Protein AF-0000000085049278 (afdb_homodimer)

Organism: Asticcacaulis excentricus (strain ATCC 15261 / DSM 4724 / KCTC 12464 / NCIMB 9791 / VKM B-1370 / CB 48) (NCBI:txid573065)

Structure (mmCIF, N/CA/C/O backbone):
data_AF-0000000085049278-model_v1
#
loop_
_entity.id
_entity.type
_entity.pdbx_description
1 polymer 'Transcriptional regulator, LysR family'
#
loop_
_atom_site.group_PDB
_atom_site.id
_atom_site.type_symbol
_atom_site.label_atom_id
_atom_site.label_alt_id
_atom_site.label_comp_id
_atom_site.label_asym_id
_atom_site.label_entity_id
_atom_site.label_seq_id
_atom_site.pdbx_PDB_ins_code
_atom_site.Cartn_x
_atom_site.Cartn_y
_atom_site.Cartn_z
_atom_site.occupancy
_atom_site.B_iso_or_equiv
_atom_site.auth_seq_id
_atom_site.auth_comp_id
_atom_site.auth_asym_id
_atom_site.auth_atom_id
_atom_site.pdbx_PDB_model_num
ATOM 1 N N . MET A 1 1 ? 39.406 -12.867 -13.914 1 40.22 1 MET A N 1
ATOM 2 C CA . MET A 1 1 ? 39.531 -14.266 -13.508 1 40.22 1 MET A CA 1
ATOM 3 C C . MET A 1 1 ? 38.281 -15.047 -13.844 1 40.22 1 MET A C 1
ATOM 5 O O . MET A 1 1 ? 37.156 -14.555 -13.633 1 40.22 1 MET A O 1
ATOM 9 N N . PRO A 1 2 ? 38.344 -15.984 -14.617 1 43.62 2 PRO A N 1
ATOM 10 C CA . PRO A 1 2 ? 37.156 -16.797 -14.969 1 43.62 2 PRO A CA 1
ATOM 11 C C . PRO A 1 2 ? 36.406 -17.297 -13.742 1 43.62 2 PRO A C 1
ATOM 13 O O . PRO A 1 2 ? 37.031 -17.625 -12.719 1 43.62 2 PRO A O 1
ATOM 16 N N . VAL A 1 3 ? 35.25 -16.859 -13.609 1 53.19 3 VAL A N 1
ATOM 17 C CA . VAL A 1 3 ? 34.375 -17.344 -12.531 1 53.19 3 VAL A CA 1
ATOM 18 C C . VAL A 1 3 ? 34.344 -18.859 -12.555 1 53.19 3 VAL A C 1
ATOM 20 O O . VAL A 1 3 ? 34 -19.453 -13.586 1 53.19 3 VAL A O 1
ATOM 23 N N . ASN A 1 4 ? 35.125 -19.531 -11.773 1 52.66 4 ASN A N 1
ATOM 24 C CA . ASN A 1 4 ? 35.062 -21 -11.703 1 52.66 4 ASN A CA 1
ATOM 25 C C . ASN A 1 4 ? 33.812 -21.469 -10.961 1 52.66 4 ASN A C 1
ATOM 27 O O . ASN A 1 4 ? 33.094 -20.672 -10.359 1 52.66 4 ASN A O 1
ATOM 31 N N . ARG A 1 5 ? 33.438 -22.781 -11.25 1 54.09 5 ARG A N 1
ATOM 32 C CA . ARG A 1 5 ? 32.25 -23.422 -10.703 1 54.09 5 ARG A CA 1
ATOM 33 C C . ARG A 1 5 ? 32.062 -23.094 -9.227 1 54.09 5 ARG A C 1
ATOM 35 O O . ARG A 1 5 ? 30.969 -22.844 -8.758 1 54.09 5 ARG A O 1
ATOM 42 N N . SER A 1 6 ? 33.25 -23.156 -8.547 1 59.5 6 SER A N 1
ATOM 43 C CA . SER A 1 6 ? 33.219 -22.891 -7.105 1 59.5 6 SER A CA 1
ATOM 44 C C . SER A 1 6 ? 32.812 -21.453 -6.809 1 59.5 6 SER A C 1
ATOM 46 O O . SER A 1 6 ? 32.094 -21.188 -5.84 1 59.5 6 SER A O 1
ATOM 48 N N . ASP A 1 7 ? 33.125 -20.656 -7.77 1 64.88 7 ASP A N 1
ATOM 49 C CA . ASP A 1 7 ? 32.812 -19.25 -7.586 1 64.88 7 ASP A CA 1
ATOM 50 C C . ASP A 1 7 ? 31.312 -19 -7.719 1 64.88 7 ASP A C 1
ATOM 52 O O . ASP A 1 7 ? 30.734 -18.219 -6.949 1 64.88 7 ASP A O 1
ATOM 56 N N . LEU A 1 8 ? 30.812 -19.672 -8.578 1 66.06 8 LEU A N 1
ATOM 57 C CA . LEU A 1 8 ? 29.391 -19.5 -8.812 1 66.06 8 LEU A CA 1
ATOM 58 C C . LEU A 1 8 ? 28.578 -19.938 -7.598 1 66.06 8 LEU A C 1
ATOM 60 O O . LEU A 1 8 ? 27.594 -19.266 -7.227 1 66.06 8 LEU A O 1
ATOM 64 N N . ALA A 1 9 ? 29 -21.047 -7.059 1 76.25 9 ALA A N 1
ATOM 65 C CA . ALA A 1 9 ? 28.328 -21.531 -5.848 1 76.25 9 ALA A CA 1
ATOM 66 C C . ALA A 1 9 ? 28.484 -20.531 -4.707 1 76.25 9 ALA A C 1
ATOM 68 O O . ALA A 1 9 ? 27.531 -20.234 -3.982 1 76.25 9 ALA A O 1
ATOM 69 N N . ASP A 1 10 ? 29.672 -20.016 -4.668 1 80.06 10 ASP A N 1
ATOM 70 C CA . ASP A 1 10 ? 29.938 -19.047 -3.605 1 80.06 10 ASP A CA 1
ATOM 71 C C . ASP A 1 10 ? 29.141 -17.766 -3.814 1 80.06 10 ASP A C 1
ATOM 73 O O . ASP A 1 10 ? 28.656 -17.172 -2.852 1 80.06 10 ASP A O 1
ATOM 77 N N . PHE A 1 11 ? 29.031 -17.422 -5.066 1 79.69 11 PHE A N 1
ATOM 78 C CA . PHE A 1 11 ? 28.234 -16.25 -5.367 1 79.69 11 PHE A CA 1
ATOM 79 C C . PHE A 1 11 ? 26.781 -16.469 -4.992 1 79.69 11 PHE A C 1
ATOM 81 O O . PHE A 1 11 ? 26.125 -15.57 -4.465 1 79.69 11 PHE A O 1
ATOM 88 N N . SER A 1 12 ? 26.359 -17.625 -5.266 1 79.75 12 SER 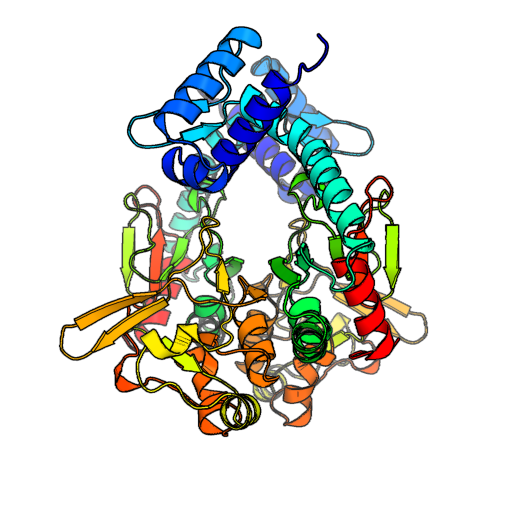A N 1
ATOM 89 C CA . SER A 1 12 ? 25 -17.984 -4.887 1 79.75 12 SER A CA 1
ATOM 90 C C . SER A 1 12 ? 24.812 -17.922 -3.373 1 79.75 12 SER A C 1
ATOM 92 O O . SER A 1 12 ? 23.797 -17.422 -2.883 1 79.75 12 SER A O 1
ATOM 94 N N . HIS A 1 13 ? 25.812 -18.453 -2.676 1 82.62 13 HIS A N 1
ATOM 95 C CA . HIS A 1 13 ? 25.781 -18.406 -1.218 1 82.62 13 HIS A CA 1
ATOM 96 C C . HIS A 1 13 ? 25.781 -16.953 -0.717 1 82.62 13 HIS A C 1
ATOM 98 O O . HIS A 1 13 ? 25 -16.609 0.171 1 82.62 13 HIS A O 1
ATOM 104 N N . PHE A 1 14 ? 26.609 -16.125 -1.343 1 86.44 14 PHE A N 1
ATOM 105 C CA . PHE A 1 14 ? 26.703 -14.719 -0.985 1 86.44 14 PHE A CA 1
ATOM 106 C C . PHE A 1 14 ? 25.359 -14.031 -1.187 1 86.44 14 PHE A C 1
ATOM 108 O O . PHE A 1 14 ? 24.891 -13.297 -0.311 1 86.44 14 PHE A O 1
ATOM 115 N N . LEU A 1 15 ? 24.75 -14.297 -2.299 1 81.19 15 LEU A N 1
ATOM 116 C CA . LEU A 1 15 ? 23.484 -13.664 -2.613 1 81.19 15 LEU A CA 1
ATOM 117 C C . LEU A 1 15 ? 22.406 -14.062 -1.602 1 81.19 15 LEU A C 1
ATOM 119 O O . LEU A 1 15 ? 21.625 -13.227 -1.166 1 81.19 15 LEU A O 1
ATOM 123 N N . ALA A 1 16 ? 22.406 -15.281 -1.233 1 82.19 16 ALA A N 1
ATOM 124 C CA . ALA A 1 16 ? 21.438 -15.766 -0.241 1 82.19 16 ALA A CA 1
ATOM 125 C C . ALA A 1 16 ? 21.656 -15.078 1.105 1 82.19 16 ALA A C 1
ATOM 127 O O . ALA A 1 16 ? 20.703 -14.648 1.748 1 82.19 16 ALA A O 1
ATOM 128 N N . ILE A 1 17 ? 22.922 -14.977 1.46 1 84.94 17 ILE A N 1
ATOM 129 C CA . ILE A 1 17 ? 23.25 -14.328 2.729 1 84.94 17 ILE A CA 1
ATOM 130 C C . ILE A 1 17 ? 22.844 -12.859 2.68 1 84.94 17 ILE A C 1
ATOM 132 O O . ILE A 1 17 ? 22.297 -12.328 3.65 1 84.94 17 ILE A O 1
ATOM 136 N N . ALA A 1 18 ? 23.094 -12.273 1.614 1 81.62 18 ALA A N 1
ATOM 137 C CA . ALA A 1 18 ? 22.781 -10.859 1.442 1 81.62 18 ALA A CA 1
ATOM 138 C C . ALA A 1 18 ? 21.281 -10.617 1.53 1 81.62 18 ALA A C 1
ATOM 140 O O . ALA A 1 18 ? 20.844 -9.617 2.107 1 81.62 18 ALA A O 1
ATOM 141 N N . ARG A 1 19 ? 20.594 -11.5 0.979 1 76.88 19 ARG A N 1
ATOM 142 C CA . ARG A 1 19 ? 19.141 -11.383 0.947 1 76.88 19 ARG A CA 1
ATOM 143 C C . ARG A 1 19 ? 18.547 -11.602 2.332 1 76.88 19 ARG A C 1
ATOM 145 O O . ARG A 1 19 ? 17.688 -10.836 2.773 1 76.88 19 ARG A O 1
ATOM 152 N N . HIS A 1 20 ? 19.031 -12.602 3.014 1 75.94 20 HIS A N 1
ATOM 153 C CA . HIS A 1 20 ? 18.422 -13.016 4.273 1 75.94 20 HIS A CA 1
ATOM 154 C C . HIS A 1 20 ? 19.047 -12.281 5.457 1 75.94 20 HIS A C 1
ATOM 156 O O . HIS A 1 20 ? 18.469 -12.227 6.539 1 75.94 20 HIS A O 1
ATOM 162 N N . ARG A 1 21 ? 20.188 -11.828 5.215 1 77.19 21 ARG A N 1
ATOM 163 C CA . ARG A 1 21 ? 21 -11.195 6.25 1 77.19 21 ARG A CA 1
ATOM 164 C C . ARG A 1 21 ? 21.109 -12.086 7.484 1 77.19 21 ARG A C 1
ATOM 166 O O . ARG A 1 21 ? 21.109 -11.594 8.617 1 77.19 21 ARG A O 1
ATOM 173 N N . ASN A 1 22 ? 20.969 -13.289 7.219 1 80.12 22 ASN A N 1
ATOM 174 C CA . ASN A 1 22 ? 21 -14.344 8.234 1 80.12 22 ASN A CA 1
ATOM 175 C C . ASN A 1 22 ? 21.625 -15.625 7.688 1 80.12 22 ASN A C 1
ATOM 177 O O . ASN A 1 22 ? 21.109 -16.203 6.73 1 80.12 22 ASN A O 1
ATOM 181 N N . PHE A 1 23 ? 22.703 -16.156 8.32 1 85.69 23 PHE A N 1
ATOM 182 C CA . PHE A 1 23 ? 23.453 -17.297 7.812 1 85.69 23 PHE A CA 1
ATOM 183 C C . PHE A 1 23 ? 22.625 -18.578 7.922 1 85.69 23 PHE A C 1
ATOM 185 O O . PHE A 1 23 ? 22.672 -19.422 7.035 1 85.69 23 PHE A O 1
ATOM 192 N N . ARG A 1 24 ? 21.891 -18.594 8.977 1 82.12 24 ARG A N 1
ATOM 193 C CA . ARG A 1 24 ? 21.078 -19.797 9.156 1 82.12 24 ARG A CA 1
ATOM 194 C C . ARG A 1 24 ? 20 -19.891 8.094 1 82.12 24 ARG A C 1
ATOM 196 O O . ARG A 1 24 ? 19.828 -20.953 7.477 1 82.12 24 ARG A O 1
ATOM 203 N N . ARG A 1 25 ? 19.344 -18.859 7.863 1 80.44 25 ARG A N 1
ATOM 204 C CA . ARG A 1 25 ? 18.281 -18.828 6.871 1 80.44 25 ARG A CA 1
ATOM 205 C C . ARG A 1 25 ? 18.828 -19.016 5.461 1 80.44 25 ARG A C 1
ATOM 207 O O . ARG A 1 25 ? 18.234 -19.734 4.648 1 80.44 25 ARG A O 1
ATOM 214 N N . ALA A 1 26 ? 19.906 -18.375 5.238 1 84 26 ALA A N 1
ATOM 215 C CA . ALA A 1 26 ? 20.562 -18.531 3.943 1 84 26 ALA A CA 1
ATOM 216 C C . ALA A 1 26 ? 21.016 -19.969 3.727 1 84 26 ALA A C 1
ATOM 218 O O . ALA A 1 26 ? 20.891 -20.5 2.623 1 84 26 ALA A O 1
ATOM 219 N N . GLY A 1 27 ? 21.484 -20.562 4.746 1 84.38 27 GLY A N 1
ATOM 220 C CA . GLY A 1 27 ? 21.906 -21.953 4.668 1 84.38 27 GLY A CA 1
ATOM 221 C C . GLY A 1 27 ? 20.766 -22.891 4.34 1 84.38 27 GLY A C 1
ATOM 222 O O . GLY A 1 27 ? 20.906 -23.781 3.502 1 84.38 27 GLY A O 1
ATOM 223 N N . LEU A 1 28 ? 19.641 -22.625 4.941 1 75.19 28 LEU A N 1
ATOM 224 C CA . LEU A 1 28 ? 18.453 -23.438 4.672 1 75.19 28 LEU A CA 1
ATOM 225 C C . LEU A 1 28 ? 18.031 -23.312 3.211 1 75.19 28 LEU A C 1
ATOM 227 O O . LEU A 1 28 ? 17.719 -24.328 2.568 1 75.19 28 LEU A O 1
ATOM 231 N N . GLU A 1 29 ? 18.125 -22.203 2.732 1 75.75 29 GLU A N 1
ATOM 232 C CA . GLU A 1 29 ? 17.766 -21.969 1.335 1 75.75 29 GLU A CA 1
ATOM 233 C C . GLU A 1 29 ? 18.734 -22.688 0.394 1 75.75 29 GLU A C 1
ATOM 235 O O . GLU A 1 29 ? 18.328 -23.234 -0.627 1 75.75 29 GLU A O 1
ATOM 240 N N . GLN A 1 30 ? 19.953 -22.719 0.761 1 77.81 30 GLN A N 1
ATOM 241 C CA . GLN A 1 30 ? 21 -23.219 -0.111 1 77.81 30 GLN A CA 1
ATOM 242 C C . GLN A 1 30 ? 21.266 -24.703 0.133 1 77.81 30 GLN A C 1
ATOM 244 O O . GLN A 1 30 ? 22.047 -25.328 -0.597 1 77.81 30 GLN A O 1
ATOM 249 N N . GLY A 1 31 ? 20.594 -25.188 1.193 1 75.88 31 GLY A N 1
ATOM 250 C CA . GLY A 1 31 ? 20.766 -26.594 1.51 1 75.88 31 GLY A CA 1
ATOM 251 C C . GLY A 1 31 ? 22.109 -26.906 2.131 1 75.88 31 GLY A C 1
ATOM 252 O O . GLY A 1 31 ? 22.688 -27.969 1.887 1 75.88 31 GLY A O 1
ATOM 253 N N . VAL A 1 32 ? 22.656 -25.969 2.785 1 82.12 32 VAL A N 1
ATOM 254 C CA . VAL A 1 32 ? 23.953 -26.156 3.439 1 82.12 32 VAL A CA 1
ATOM 255 C C . VAL A 1 32 ? 23.891 -25.609 4.867 1 82.12 32 VAL A C 1
ATOM 257 O O . VAL A 1 32 ? 22.953 -24.891 5.227 1 82.12 32 VAL A O 1
ATOM 260 N N . SER A 1 33 ? 24.781 -26.047 5.695 1 85.94 33 SER A N 1
ATOM 261 C CA . SER A 1 33 ? 24.844 -25.562 7.07 1 85.94 33 SER A CA 1
ATOM 262 C C . SER A 1 33 ? 25.328 -24.109 7.117 1 85.94 33 SER A C 1
ATOM 264 O O . SER A 1 33 ? 26 -23.641 6.195 1 85.94 33 SER A O 1
ATOM 266 N N . ALA A 1 34 ? 24.969 -23.5 8.188 1 88.88 34 ALA A N 1
ATOM 267 C CA . ALA A 1 34 ? 25.422 -22.141 8.414 1 88.88 34 ALA A CA 1
ATOM 268 C C . ALA A 1 34 ? 26.953 -22.062 8.445 1 88.88 34 ALA A C 1
ATOM 270 O O . ALA A 1 34 ? 27.547 -21.109 7.957 1 88.88 34 ALA A O 1
ATOM 271 N N . SER A 1 35 ? 27.531 -23.062 9.023 1 88.56 35 SER A N 1
ATOM 272 C CA . SER A 1 35 ? 28.984 -23.125 9.102 1 88.56 35 SER A CA 1
ATOM 273 C C . SER A 1 35 ? 29.609 -23.25 7.719 1 88.56 35 SER A C 1
ATOM 275 O O . SER A 1 35 ? 30.609 -22.594 7.43 1 88.56 35 SER A O 1
ATOM 277 N N . ALA A 1 36 ? 29.031 -24.047 6.898 1 85.19 36 ALA A N 1
ATOM 278 C CA . ALA A 1 36 ? 29.5 -24.203 5.527 1 85.19 36 ALA A CA 1
ATOM 279 C C . ALA A 1 36 ? 29.375 -22.891 4.75 1 85.19 36 ALA A C 1
ATOM 281 O O . ALA A 1 36 ? 30.266 -22.531 3.979 1 85.19 36 ALA A O 1
ATOM 282 N N . LEU A 1 37 ? 28.281 -22.25 4.945 1 88.12 37 LEU A N 1
ATOM 283 C CA . LEU A 1 37 ? 28.062 -20.953 4.293 1 88.12 37 LEU A CA 1
ATOM 284 C C . LEU A 1 37 ? 29.094 -19.938 4.734 1 88.12 37 LEU A C 1
ATOM 286 O O . LEU A 1 37 ? 29.609 -19.172 3.916 1 88.12 37 LEU A O 1
ATOM 290 N N . SER A 1 38 ? 29.344 -19.922 6.031 1 88.88 38 SER A N 1
ATOM 291 C CA . SER A 1 38 ? 30.328 -19 6.586 1 88.88 38 SER A CA 1
ATOM 292 C C . SER A 1 38 ? 31.719 -19.25 5.996 1 88.88 38 SER A C 1
ATOM 294 O O . SER A 1 38 ? 32.406 -18.312 5.629 1 88.88 38 SER A O 1
ATOM 296 N N . HIS A 1 39 ? 32.031 -20.453 5.922 1 87.56 39 HIS A N 1
ATOM 297 C CA . HIS A 1 39 ? 33.344 -20.828 5.363 1 87.56 39 HIS A CA 1
ATOM 298 C C . HIS A 1 39 ? 33.438 -20.438 3.893 1 87.56 39 HIS A C 1
ATOM 300 O O . HIS A 1 39 ? 34.469 -19.922 3.453 1 87.56 39 HIS A O 1
ATOM 306 N N . ALA A 1 40 ? 32.375 -20.766 3.172 1 85.69 40 ALA A N 1
ATOM 307 C CA . ALA A 1 40 ? 32.312 -20.422 1.752 1 85.69 40 ALA A CA 1
ATOM 308 C C . ALA A 1 40 ? 32.5 -18.922 1.546 1 85.69 40 ALA A C 1
ATOM 310 O O . ALA A 1 40 ? 33.219 -18.484 0.648 1 85.69 40 ALA A O 1
ATOM 311 N N . LEU A 1 41 ? 31.828 -18.156 2.365 1 88.31 41 LEU A N 1
ATOM 312 C CA . LEU A 1 41 ? 31.891 -16.703 2.258 1 88.31 41 LEU A CA 1
ATOM 313 C C . LEU A 1 41 ? 33.281 -16.188 2.572 1 88.31 41 LEU A C 1
ATOM 315 O O . LEU A 1 41 ? 33.812 -15.289 1.898 1 88.31 41 LEU A O 1
ATOM 319 N N . LYS A 1 42 ? 33.844 -16.703 3.613 1 88 42 LYS A N 1
ATOM 320 C CA . LYS A 1 42 ? 35.219 -16.328 3.965 1 88 42 LYS A CA 1
ATOM 321 C C . LYS A 1 42 ? 36.188 -16.625 2.816 1 88 42 LYS A C 1
ATOM 323 O O . LYS A 1 42 ? 37.062 -15.828 2.518 1 88 42 LYS A O 1
ATOM 328 N N . GLY A 1 43 ? 36 -17.812 2.305 1 85.06 43 GLY A N 1
ATOM 329 C CA . GLY A 1 43 ? 36.812 -18.156 1.14 1 85.06 43 GLY A CA 1
ATOM 330 C C . GLY A 1 43 ? 36.625 -17.188 -0.02 1 85.06 43 GLY A C 1
ATOM 331 O O . GLY A 1 43 ? 37.594 -16.797 -0.67 1 85.06 43 GLY A O 1
ATOM 332 N N . LEU A 1 44 ? 35.375 -16.875 -0.326 1 84.62 44 LEU A N 1
ATOM 333 C CA . LEU A 1 44 ? 35.062 -15.938 -1.399 1 84.62 44 LEU A CA 1
ATOM 334 C C . LEU A 1 44 ? 35.719 -14.578 -1.14 1 84.62 44 LEU A C 1
ATOM 336 O O . LEU A 1 44 ? 36.344 -14.008 -2.031 1 84.62 44 LEU A O 1
ATOM 340 N N . GLU A 1 45 ? 35.594 -14.055 0.084 1 87.12 45 GLU A N 1
ATOM 341 C CA . GLU A 1 45 ? 36.156 -12.773 0.462 1 87.12 45 GLU A CA 1
ATOM 342 C C . GLU A 1 45 ? 37.688 -12.805 0.34 1 87.12 45 GLU A C 1
ATOM 344 O O . GLU A 1 45 ? 38.281 -11.828 -0.109 1 87.12 45 GLU A O 1
ATOM 349 N N . ALA A 1 46 ? 38.281 -13.883 0.697 1 82.25 46 ALA A N 1
ATOM 350 C CA . ALA A 1 46 ? 39.719 -14.055 0.598 1 82.25 46 ALA A CA 1
ATOM 351 C C . ALA A 1 46 ? 40.156 -14.031 -0.858 1 82.25 46 ALA A C 1
ATOM 353 O O . ALA A 1 46 ? 41.156 -13.383 -1.19 1 82.25 46 ALA A O 1
ATOM 354 N N . ARG A 1 47 ? 39.438 -14.688 -1.645 1 78.94 47 ARG A N 1
ATOM 355 C CA . ARG A 1 47 ? 39.781 -14.742 -3.061 1 78.94 47 ARG A CA 1
ATOM 356 C C . ARG A 1 47 ? 39.625 -13.375 -3.719 1 78.94 47 ARG A C 1
ATOM 358 O O . ARG A 1 47 ? 40.406 -13 -4.578 1 78.94 47 ARG A O 1
ATOM 365 N N . LEU A 1 48 ? 38.562 -12.711 -3.283 1 80 48 LEU A N 1
ATOM 366 C CA . LEU A 1 48 ? 38.281 -11.414 -3.873 1 80 48 LEU A CA 1
ATOM 367 C C . LEU A 1 48 ? 39.125 -10.32 -3.234 1 80 48 LEU A C 1
ATOM 369 O O . LEU A 1 48 ? 39.25 -9.227 -3.789 1 80 48 LEU A O 1
ATOM 373 N N . GLY A 1 49 ? 39.656 -10.578 -2.066 1 81.06 49 GLY A N 1
ATOM 374 C CA . GLY A 1 49 ? 40.5 -9.641 -1.37 1 81.06 49 GLY A CA 1
ATOM 375 C C . GLY A 1 49 ? 39.75 -8.516 -0.696 1 81.06 49 GLY A C 1
ATOM 376 O O . GLY A 1 49 ? 40.312 -7.461 -0.396 1 81.06 49 GLY A O 1
ATOM 377 N N . VAL A 1 50 ? 38.438 -8.641 -0.664 1 83.12 50 VAL A N 1
ATOM 378 C CA . VAL A 1 50 ? 37.625 -7.637 -0.019 1 83.12 50 VAL A CA 1
ATOM 379 C C . VAL A 1 50 ? 36.594 -8.312 0.896 1 83.12 50 VAL A C 1
ATOM 381 O O . VAL A 1 50 ? 36.219 -9.461 0.663 1 83.12 50 VAL A O 1
ATOM 384 N N . ARG A 1 51 ? 36.219 -7.59 1.92 1 86.38 51 ARG A N 1
ATOM 385 C CA . ARG A 1 51 ? 35.125 -8.047 2.764 1 86.38 51 ARG A CA 1
ATOM 386 C C . ARG A 1 51 ? 33.75 -7.664 2.16 1 86.38 51 ARG A C 1
ATOM 388 O O . ARG A 1 51 ? 33.594 -6.551 1.653 1 86.38 51 ARG A O 1
ATOM 395 N N . LEU A 1 52 ? 32.875 -8.672 2.154 1 86.44 52 LEU A N 1
ATOM 396 C CA . LEU A 1 52 ? 31.562 -8.445 1.535 1 86.44 52 LEU A CA 1
ATOM 397 C C . LEU A 1 52 ? 30.5 -8.211 2.594 1 86.44 52 LEU A C 1
ATOM 399 O O . LEU A 1 52 ? 29.453 -7.602 2.311 1 86.44 52 LEU A O 1
ATOM 403 N N . LEU A 1 53 ? 30.719 -8.719 3.797 1 87.25 53 LEU A N 1
ATOM 404 C CA . LEU A 1 53 ? 29.719 -8.633 4.867 1 87.25 53 LEU A CA 1
ATOM 405 C C . LEU A 1 53 ? 30.344 -8.047 6.129 1 87.25 53 LEU A C 1
ATOM 407 O O . LEU A 1 53 ? 31.531 -8.234 6.398 1 87.25 53 LEU A O 1
ATOM 411 N N . ASN A 1 54 ? 29.547 -7.176 6.707 1 79.38 54 ASN A N 1
ATOM 412 C CA . ASN A 1 54 ? 29.812 -6.832 8.102 1 79.38 54 ASN A CA 1
ATOM 413 C C . ASN A 1 54 ? 29.094 -7.781 9.055 1 79.38 54 ASN A C 1
ATOM 415 O O . ASN A 1 54 ? 27.875 -7.977 8.945 1 79.38 54 ASN A O 1
ATOM 419 N N . ARG A 1 55 ? 29.906 -8.508 9.758 1 73.69 55 ARG A N 1
ATOM 420 C CA . ARG A 1 55 ? 29.312 -9.484 10.672 1 73.69 55 ARG A CA 1
ATOM 421 C C . ARG A 1 55 ? 29.547 -9.086 12.125 1 73.69 55 ARG A C 1
ATOM 423 O O . ARG A 1 55 ? 30.656 -8.742 12.508 1 73.69 55 ARG A O 1
ATOM 430 N N . THR A 1 56 ? 28.516 -8.734 12.75 1 64.12 56 THR A N 1
ATOM 431 C CA . THR A 1 56 ? 28.562 -8.68 14.203 1 64.12 56 THR A CA 1
ATOM 432 C C . THR A 1 56 ? 27.781 -9.844 14.812 1 64.12 56 THR A C 1
ATOM 434 O O . THR A 1 56 ? 27.141 -10.617 14.094 1 64.12 56 THR A O 1
ATOM 437 N N . ASN A 1 57 ? 27.922 -10.156 16.156 1 63.5 57 ASN A N 1
ATOM 438 C CA . ASN A 1 57 ? 27.156 -11.203 16.828 1 63.5 57 ASN A CA 1
ATOM 439 C C . ASN A 1 57 ? 25.656 -10.977 16.703 1 63.5 57 ASN A C 1
ATOM 441 O O . ASN A 1 57 ? 24.859 -11.898 16.922 1 63.5 57 ASN A O 1
ATOM 445 N N . ARG A 1 58 ? 25.297 -9.742 16.234 1 61.28 58 ARG A N 1
ATOM 446 C CA . ARG A 1 58 ? 23.875 -9.422 16.297 1 61.28 58 ARG A CA 1
ATOM 447 C C . ARG A 1 58 ? 23.344 -9.039 14.93 1 61.28 58 ARG A C 1
ATOM 449 O O . ARG A 1 58 ? 22.125 -8.992 14.727 1 61.28 58 ARG A O 1
ATOM 456 N N . SER A 1 59 ? 24.281 -8.836 13.93 1 73.5 59 SER A N 1
ATOM 457 C CA . SER A 1 59 ? 23.719 -8.391 12.664 1 73.5 59 SER A CA 1
ATOM 458 C C . SER A 1 59 ? 24.641 -8.727 11.492 1 73.5 59 SER A C 1
ATOM 460 O O . SER A 1 59 ? 25.859 -8.852 11.672 1 73.5 59 SER A O 1
ATOM 462 N N . VAL A 1 60 ? 24.016 -9.133 10.32 1 80.31 60 VAL A N 1
ATOM 463 C CA . VAL A 1 60 ? 24.703 -9.344 9.055 1 80.31 60 VAL A CA 1
ATOM 464 C C . VAL A 1 60 ? 24.281 -8.258 8.055 1 80.31 60 VAL A C 1
ATOM 466 O O . VAL A 1 60 ? 23.109 -8.141 7.723 1 80.31 60 VAL A O 1
ATOM 469 N N . THR A 1 61 ? 25.234 -7.398 7.719 1 80.62 61 THR A N 1
ATOM 470 C CA . THR A 1 61 ? 24.984 -6.367 6.719 1 80.62 61 THR A CA 1
ATOM 471 C C . THR A 1 61 ? 26.047 -6.391 5.629 1 80.62 61 THR A C 1
ATOM 473 O O . THR A 1 61 ? 27.125 -6.945 5.828 1 80.62 61 THR A O 1
ATOM 476 N N . LEU A 1 62 ? 25.703 -5.812 4.469 1 80.75 62 LEU A N 1
ATOM 477 C CA . LEU A 1 62 ? 26.656 -5.758 3.367 1 80.75 62 LEU A CA 1
ATOM 478 C C . LEU A 1 62 ? 27.625 -4.602 3.553 1 80.75 62 LEU A C 1
ATOM 480 O O . LEU A 1 62 ? 27.25 -3.531 4.031 1 80.75 62 LEU A O 1
ATOM 484 N N . THR A 1 63 ? 28.938 -4.895 3.191 1 78.12 63 THR A N 1
ATOM 485 C CA . THR A 1 63 ? 29.891 -3.807 2.975 1 78.12 63 THR A CA 1
ATOM 486 C C . THR A 1 63 ? 29.594 -3.072 1.673 1 78.12 63 THR A C 1
ATOM 488 O O . THR A 1 63 ? 28.703 -3.477 0.919 1 78.12 63 THR A O 1
ATOM 491 N N . ALA A 1 64 ? 30.297 -2.012 1.441 1 72.31 64 ALA A N 1
ATOM 492 C CA . ALA A 1 64 ? 30.156 -1.326 0.158 1 72.31 64 ALA A CA 1
ATOM 493 C C . ALA A 1 64 ? 30.5 -2.26 -1 1 72.31 64 ALA A C 1
ATOM 495 O O . ALA A 1 64 ? 29.797 -2.277 -2.018 1 72.31 64 ALA A O 1
ATOM 496 N N . ALA A 1 65 ? 31.5 -2.926 -0.773 1 76.69 65 ALA A N 1
ATOM 497 C CA . ALA A 1 65 ? 31.906 -3.912 -1.777 1 76.69 65 ALA A CA 1
ATOM 498 C C . ALA A 1 65 ? 30.844 -5 -1.926 1 76.69 65 ALA A C 1
ATOM 500 O O . ALA A 1 65 ? 30.562 -5.453 -3.037 1 76.69 65 ALA A O 1
ATOM 501 N N . GLY A 1 66 ? 30.234 -5.391 -0.807 1 80.31 66 GLY A N 1
ATOM 502 C CA . GLY A 1 66 ? 29.172 -6.371 -0.83 1 80.31 66 GLY A CA 1
ATOM 503 C C . GLY A 1 66 ? 27.938 -5.895 -1.579 1 80.31 66 GLY A C 1
ATOM 504 O O . GLY A 1 66 ? 27.344 -6.648 -2.355 1 80.31 66 GLY A O 1
ATOM 505 N N . GLU A 1 67 ? 27.641 -4.68 -1.386 1 75.19 67 GLU A N 1
ATOM 506 C CA . GLU A 1 67 ? 26.5 -4.098 -2.08 1 75.19 67 GLU A CA 1
ATOM 507 C C . GLU A 1 67 ? 26.75 -4.031 -3.584 1 75.19 67 GLU A C 1
ATOM 509 O O . GLU A 1 67 ? 25.844 -4.34 -4.375 1 75.19 67 GLU A O 1
ATOM 514 N N . GLU A 1 68 ? 27.922 -3.67 -3.91 1 70.25 68 GLU A N 1
ATOM 515 C CA . GLU A 1 68 ? 28.266 -3.605 -5.324 1 70.25 68 GLU A CA 1
ATOM 516 C C . GLU A 1 68 ? 28.203 -4.984 -5.973 1 70.25 68 GLU A C 1
ATOM 518 O O . GLU A 1 68 ? 27.672 -5.137 -7.074 1 70.25 68 GLU A O 1
ATOM 523 N N . LEU A 1 69 ? 28.766 -5.887 -5.277 1 77.5 69 LEU A N 1
ATOM 524 C CA . LEU A 1 69 ? 28.766 -7.246 -5.812 1 77.5 69 LEU A CA 1
ATOM 525 C C . LEU A 1 69 ? 27.344 -7.797 -5.895 1 77.5 69 LEU A C 1
ATOM 527 O O . LEU A 1 69 ? 26.984 -8.445 -6.879 1 77.5 69 LEU A O 1
ATOM 531 N N . TYR A 1 70 ? 26.594 -7.523 -4.867 1 78.31 70 TYR A N 1
ATOM 532 C CA . TYR A 1 70 ? 25.203 -7.961 -4.855 1 78.31 70 TYR A CA 1
ATOM 533 C C . TYR A 1 70 ? 24.453 -7.426 -6.07 1 78.31 70 TYR A C 1
ATOM 535 O O . TYR A 1 70 ? 23.781 -8.188 -6.785 1 78.31 70 TYR A O 1
ATOM 543 N N . ASN A 1 71 ? 24.656 -6.25 -6.316 1 66.94 71 ASN A N 1
ATOM 544 C CA . ASN A 1 71 ? 23.984 -5.605 -7.434 1 66.94 71 ASN A CA 1
ATOM 545 C C . ASN A 1 71 ? 24.438 -6.168 -8.773 1 66.94 71 ASN A C 1
ATOM 547 O O . ASN A 1 71 ? 23.641 -6.336 -9.695 1 66.94 71 ASN A O 1
ATOM 551 N N . ALA A 1 72 ? 25.672 -6.461 -8.781 1 67.44 72 ALA A N 1
ATOM 552 C CA . ALA A 1 72 ? 26.266 -6.961 -10.023 1 67.44 72 ALA A CA 1
ATOM 553 C C . ALA A 1 72 ? 25.812 -8.398 -10.305 1 67.44 72 ALA A C 1
ATOM 555 O O . ALA A 1 72 ? 25.641 -8.789 -11.461 1 67.44 72 ALA A O 1
ATOM 556 N N . LEU A 1 73 ? 25.641 -9.141 -9.195 1 72.62 73 LEU A N 1
ATOM 557 C CA . LEU A 1 73 ? 25.406 -10.57 -9.352 1 72.62 73 LEU A CA 1
ATOM 558 C C . LEU A 1 73 ? 23.906 -10.875 -9.438 1 72.62 73 LEU A C 1
ATOM 560 O O . LEU A 1 73 ? 23.516 -11.891 -10.008 1 72.62 73 LEU A O 1
ATOM 564 N N . ASN A 1 74 ? 23.203 -10.047 -8.898 1 68.38 74 ASN A N 1
ATOM 565 C CA . ASN A 1 74 ? 21.781 -10.344 -8.758 1 68.38 74 ASN A CA 1
ATOM 566 C C . ASN A 1 74 ? 21.125 -10.57 -10.109 1 68.38 74 ASN A C 1
ATOM 568 O O . ASN A 1 74 ? 20.344 -11.516 -10.281 1 68.38 74 ASN A O 1
ATOM 572 N N . GLY A 1 75 ? 21.453 -9.773 -11.008 1 61.62 75 GLY A N 1
ATOM 573 C CA . GLY A 1 75 ? 20.922 -9.906 -12.352 1 61.62 75 GLY A CA 1
ATOM 574 C C . GLY A 1 75 ? 21.297 -11.211 -13.023 1 61.62 75 GLY A C 1
ATOM 575 O O . GLY A 1 75 ? 20.438 -12.016 -13.359 1 61.62 75 GLY A O 1
ATOM 576 N N . PRO A 1 76 ? 22.594 -11.414 -13.133 1 60.28 76 PRO A N 1
ATOM 577 C CA . PRO A 1 76 ? 23.078 -12.633 -13.781 1 60.28 76 PRO A CA 1
ATOM 578 C C . PRO A 1 76 ? 22.531 -13.906 -13.125 1 60.28 76 PRO A C 1
ATOM 580 O O . PRO A 1 76 ? 22.188 -14.859 -13.812 1 60.28 76 PRO A O 1
ATOM 583 N N . PHE A 1 77 ? 22.438 -13.961 -11.875 1 61.94 77 PHE A N 1
ATOM 584 C CA . PHE A 1 77 ? 21.938 -15.156 -11.211 1 61.94 77 PHE A CA 1
ATOM 585 C C . PHE A 1 77 ? 20.438 -15.32 -11.43 1 61.94 77 PHE A C 1
ATOM 587 O O . PHE A 1 77 ? 19.938 -16.438 -11.57 1 61.94 77 PHE A O 1
ATOM 594 N N . ALA A 1 78 ? 19.859 -14.266 -11.492 1 62.53 78 ALA A N 1
ATOM 595 C CA . ALA A 1 78 ? 18.438 -14.328 -11.844 1 62.53 78 ALA A CA 1
ATOM 596 C C . ALA A 1 78 ? 18.25 -14.867 -13.266 1 62.53 78 ALA A C 1
ATOM 598 O O . ALA A 1 78 ? 17.344 -15.648 -13.523 1 62.53 78 ALA A O 1
ATOM 599 N N . GLU A 1 79 ? 19.203 -14.484 -14.07 1 57.94 79 GLU A N 1
ATOM 600 C CA . GLU A 1 79 ? 19.156 -14.969 -15.445 1 57.94 79 GLU A CA 1
ATOM 601 C C . GLU A 1 79 ? 19.391 -16.469 -15.516 1 57.94 79 GLU A C 1
ATOM 603 O O . GLU A 1 79 ? 18.75 -17.172 -16.281 1 57.94 79 GLU A O 1
ATOM 608 N N . ILE A 1 80 ? 20.281 -16.875 -14.766 1 57.31 80 ILE A N 1
ATOM 609 C CA . ILE A 1 80 ? 20.578 -18.312 -14.719 1 57.31 80 ILE A CA 1
ATOM 610 C C . ILE A 1 80 ? 19.375 -19.062 -14.188 1 57.31 80 ILE A C 1
ATOM 612 O O . ILE A 1 80 ? 18.969 -20.094 -14.758 1 57.31 80 ILE A O 1
ATOM 616 N N . SER A 1 81 ? 18.859 -18.594 -13.133 1 57.97 81 SER A N 1
ATOM 617 C CA . SER A 1 81 ? 17.656 -19.219 -12.594 1 57.97 81 SER A CA 1
ATOM 618 C C . SER A 1 81 ? 16.531 -19.234 -13.625 1 57.97 81 SER A C 1
ATOM 620 O O . SER A 1 81 ? 15.805 -20.219 -13.75 1 57.97 81 SER A O 1
ATOM 622 N N . GLY A 1 82 ? 16.453 -18.188 -14.281 1 56.62 82 GLY A N 1
ATOM 623 C CA . GLY A 1 82 ? 15.469 -18.094 -15.352 1 56.62 82 GLY A CA 1
ATOM 624 C C . GLY A 1 82 ? 15.695 -19.109 -16.453 1 56.62 82 GLY A C 1
ATOM 625 O O . GLY A 1 82 ? 14.742 -19.703 -16.969 1 56.62 82 GLY A O 1
ATOM 626 N N . ALA A 1 83 ? 16.922 -19.312 -16.797 1 53.12 83 ALA A N 1
ATOM 627 C CA . ALA A 1 83 ? 17.266 -20.281 -17.828 1 53.12 83 ALA A CA 1
ATOM 628 C C . ALA A 1 83 ? 16.859 -21.688 -17.406 1 53.12 83 ALA A C 1
ATOM 630 O O . ALA A 1 83 ? 16.328 -22.469 -18.219 1 53.12 83 ALA A O 1
ATOM 631 N N . VAL A 1 84 ? 17.125 -22.031 -16.234 1 54.5 84 VAL A N 1
ATOM 632 C CA . VAL A 1 84 ? 16.734 -23.344 -15.727 1 54.5 84 VAL A CA 1
ATOM 6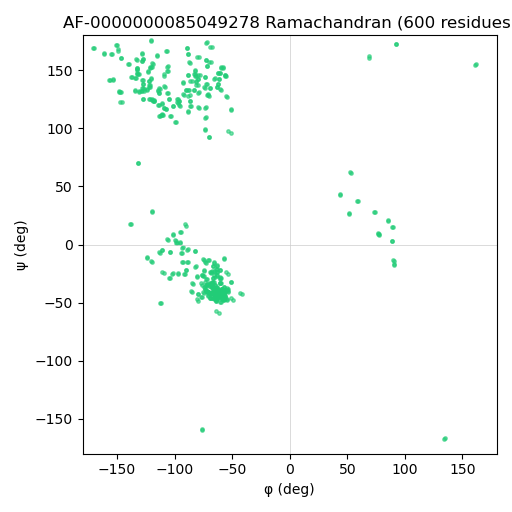33 C C . VAL A 1 84 ? 15.211 -23.469 -15.742 1 54.5 84 VAL A C 1
ATOM 635 O O . VAL A 1 84 ? 14.672 -24.516 -16.125 1 54.5 84 VAL A O 1
ATOM 638 N N . ASP A 1 85 ? 14.617 -22.422 -15.359 1 56.5 85 ASP A N 1
ATOM 639 C CA . ASP A 1 85 ? 13.156 -22.391 -15.352 1 56.5 85 ASP A CA 1
ATOM 640 C C . ASP A 1 85 ? 12.602 -22.547 -16.766 1 56.5 85 ASP A C 1
ATOM 642 O O . ASP A 1 85 ? 11.555 -23.156 -16.969 1 56.5 85 ASP A O 1
ATOM 646 N N . SER A 1 86 ? 13.312 -21.938 -17.656 1 53.53 86 SER A N 1
ATOM 647 C CA . SER A 1 86 ? 12.891 -22.062 -19.047 1 53.53 86 SER A CA 1
ATOM 648 C C . SER A 1 86 ? 12.875 -23.531 -19.5 1 53.53 86 SER A C 1
ATOM 650 O O . SER A 1 86 ? 12.094 -23.922 -20.359 1 53.53 86 SER A O 1
ATOM 652 N N . LEU A 1 87 ? 13.742 -24.281 -18.875 1 51.31 87 LEU A N 1
ATOM 653 C CA . LEU A 1 87 ? 13.742 -25.719 -19.188 1 51.31 87 LEU A CA 1
ATOM 654 C C . LEU A 1 87 ? 12.469 -26.375 -18.672 1 51.31 87 LEU A C 1
ATOM 656 O O . LEU A 1 87 ? 12.047 -27.406 -19.219 1 51.31 87 LEU A O 1
ATOM 660 N N . ASN A 1 88 ? 11.914 -25.734 -17.688 1 50.66 88 ASN A N 1
ATOM 661 C CA . ASN A 1 88 ? 10.641 -26.234 -17.172 1 50.66 88 ASN A CA 1
ATOM 662 C C . ASN A 1 88 ? 9.539 -26.156 -18.219 1 50.66 88 ASN A C 1
ATOM 664 O O . ASN A 1 88 ? 8.555 -26.891 -18.156 1 50.66 88 ASN A O 1
ATOM 668 N N . ARG A 1 89 ? 9.75 -25.281 -19.219 1 50.28 89 ARG A N 1
ATOM 669 C CA . ARG A 1 89 ? 8.82 -25.188 -20.344 1 50.28 89 ARG A CA 1
ATOM 670 C C . ARG A 1 89 ? 8.609 -26.562 -20.984 1 50.28 89 ARG A C 1
ATOM 672 O O . ARG A 1 89 ? 7.578 -26.797 -21.625 1 50.28 89 ARG A O 1
ATOM 679 N N . PHE A 1 90 ? 9.602 -27.375 -20.812 1 46.78 90 PHE A N 1
ATOM 680 C CA . PHE A 1 90 ? 9.508 -28.688 -21.453 1 46.78 90 PHE A CA 1
ATOM 681 C C . PHE A 1 90 ? 8.812 -29.688 -20.547 1 46.78 90 PHE A C 1
ATOM 683 O O . PHE A 1 90 ? 8.594 -30.844 -20.938 1 46.78 90 PHE A O 1
ATOM 690 N N . ARG A 1 91 ? 8.539 -29.125 -19.375 1 51.38 91 ARG A N 1
ATOM 691 C CA . ARG A 1 91 ? 7.766 -30.031 -18.531 1 51.38 91 ARG A CA 1
ATOM 692 C C . ARG A 1 91 ? 6.273 -29.906 -18.812 1 51.38 91 ARG A C 1
ATOM 694 O O . ARG A 1 91 ? 5.812 -28.875 -19.297 1 51.38 91 ARG A O 1
ATOM 701 N N . ALA A 1 92 ? 5.559 -30.969 -18.828 1 52.56 92 ALA A N 1
ATOM 702 C CA . ALA A 1 92 ? 4.117 -31.016 -19.062 1 52.56 92 ALA A CA 1
ATOM 703 C C . ALA A 1 92 ? 3.375 -30.016 -18.188 1 52.56 92 ALA A C 1
ATOM 705 O O . ALA A 1 92 ? 2.42 -29.375 -18.641 1 52.56 92 ALA A O 1
ATOM 706 N N . ALA A 1 93 ? 3.773 -30.047 -16.812 1 63.22 93 ALA A N 1
ATOM 707 C CA . ALA A 1 93 ? 3.09 -29.094 -15.938 1 63.22 93 ALA A CA 1
ATOM 708 C C . ALA A 1 93 ? 4.016 -27.953 -15.539 1 63.22 93 ALA A C 1
ATOM 710 O O . ALA A 1 93 ? 5.078 -28.172 -14.953 1 63.22 93 ALA A O 1
ATOM 711 N N . PRO A 1 94 ? 3.562 -26.672 -16.031 1 74.19 94 PRO A N 1
ATOM 712 C CA . PRO A 1 94 ? 4.43 -25.547 -15.688 1 74.19 94 PRO A CA 1
ATOM 713 C C . PRO A 1 94 ? 4.676 -25.438 -14.188 1 74.19 94 PRO A C 1
ATOM 715 O O . PRO A 1 94 ? 3.781 -25.719 -13.383 1 74.19 94 PRO A O 1
ATOM 718 N N . ALA A 1 95 ? 5.875 -25.375 -13.789 1 77.81 95 ALA A N 1
ATOM 719 C CA . ALA A 1 95 ? 6.281 -25.156 -12.398 1 77.81 95 ALA A CA 1
ATOM 720 C C . ALA A 1 95 ? 7.273 -24.016 -12.289 1 77.81 95 ALA A C 1
ATOM 722 O O . ALA A 1 95 ? 7.805 -23.531 -13.297 1 77.81 95 ALA A O 1
ATOM 723 N N . GLY A 1 96 ? 7.344 -23.438 -11.078 1 86.06 96 GLY A N 1
ATOM 724 C CA . GLY A 1 96 ? 8.312 -22.391 -10.852 1 86.06 96 GLY A CA 1
ATOM 725 C C . GLY A 1 96 ? 7.727 -21.188 -10.117 1 86.06 96 GLY A C 1
ATOM 726 O O . GLY A 1 96 ? 6.68 -21.297 -9.477 1 86.06 96 GLY A O 1
ATOM 727 N N . ARG A 1 97 ? 8.508 -20.156 -10.156 1 89.38 97 ARG A N 1
ATOM 728 C CA . ARG A 1 97 ? 8.117 -18.969 -9.391 1 89.38 97 ARG A CA 1
ATOM 729 C C . ARG A 1 97 ? 8.148 -17.719 -10.266 1 89.38 97 ARG A C 1
ATOM 731 O O . ARG A 1 97 ? 9.078 -17.531 -11.055 1 89.38 97 ARG A O 1
ATOM 738 N N . ILE A 1 98 ? 7.055 -16.969 -10.164 1 92.94 98 ILE A N 1
ATOM 739 C CA . ILE A 1 98 ? 6.957 -15.656 -10.781 1 92.94 98 ILE A CA 1
ATOM 740 C C . ILE A 1 98 ? 7.09 -14.578 -9.711 1 92.94 98 ILE A C 1
ATOM 742 O O . ILE A 1 98 ? 6.383 -14.602 -8.695 1 92.94 98 ILE A O 1
ATOM 746 N N . ARG A 1 99 ? 8.023 -13.703 -9.93 1 93.19 99 ARG A N 1
ATOM 747 C CA . ARG A 1 99 ? 8.164 -12.57 -9.023 1 93.19 99 ARG A CA 1
ATOM 748 C C . ARG A 1 99 ? 7.777 -11.266 -9.719 1 93.19 99 ARG A C 1
ATOM 750 O O . ARG A 1 99 ? 8.422 -10.852 -10.68 1 93.19 99 ARG A O 1
ATOM 757 N N . LEU A 1 100 ? 6.781 -10.602 -9.125 1 95.94 100 LEU A N 1
ATOM 758 C CA . LEU A 1 100 ? 6.242 -9.398 -9.758 1 95.94 100 LEU A CA 1
ATOM 759 C C . LEU A 1 100 ? 6.316 -8.211 -8.812 1 95.94 100 LEU A C 1
ATOM 761 O O . LEU A 1 100 ? 6.039 -8.336 -7.617 1 95.94 100 LEU A O 1
ATOM 765 N N . ASN A 1 101 ? 6.777 -7.094 -9.289 1 94.44 101 ASN A N 1
ATOM 766 C CA . ASN A 1 101 ? 6.551 -5.793 -8.664 1 94.44 101 ASN A CA 1
ATOM 767 C C . ASN A 1 101 ? 5.367 -5.066 -9.305 1 94.44 101 ASN A C 1
ATOM 769 O O . ASN A 1 101 ? 5.402 -4.734 -10.492 1 94.44 101 ASN A O 1
ATOM 773 N N . VAL A 1 102 ? 4.379 -4.789 -8.484 1 95.88 102 VAL A N 1
ATOM 774 C CA . VAL A 1 102 ? 3.107 -4.395 -9.078 1 95.88 102 VAL A CA 1
ATOM 775 C C . VAL A 1 102 ? 2.592 -3.127 -8.398 1 95.88 102 VAL A C 1
ATOM 777 O O . VAL A 1 102 ? 2.605 -3.023 -7.172 1 95.88 102 VAL A O 1
ATOM 780 N N . LEU A 1 103 ? 2.188 -2.154 -9.227 1 94.56 103 LEU A N 1
ATOM 781 C CA . LEU A 1 103 ? 1.472 -0.99 -8.719 1 94.56 103 LEU A CA 1
ATOM 782 C C . LEU A 1 103 ? 0.221 -1.413 -7.953 1 94.56 103 LEU A C 1
ATOM 784 O O . LEU A 1 103 ? -0.483 -2.336 -8.367 1 94.56 103 LEU A O 1
ATOM 788 N N . GLU A 1 104 ? -0.116 -0.652 -6.883 1 94.31 104 GLU A N 1
ATOM 789 C CA . GLU A 1 104 ? -1.188 -1.046 -5.973 1 94.31 104 GLU A CA 1
ATOM 790 C C . GLU A 1 104 ? -2.502 -1.246 -6.723 1 94.31 104 GLU A C 1
ATOM 792 O O . GLU A 1 104 ? -3.232 -2.203 -6.457 1 94.31 104 GLU A O 1
ATOM 797 N N . HIS A 1 105 ? -2.83 -0.483 -7.723 1 95.69 105 HIS A N 1
ATOM 798 C CA . HIS A 1 105 ? -4.078 -0.592 -8.469 1 95.69 105 HIS A CA 1
ATOM 799 C C . HIS A 1 105 ? -4.102 -1.854 -9.328 1 95.69 105 HIS A C 1
ATOM 801 O O . HIS A 1 105 ? -5.125 -2.537 -9.406 1 95.69 105 HIS A O 1
ATOM 807 N N . ALA A 1 106 ? -3.018 -2.107 -9.891 1 96.69 106 ALA A N 1
ATOM 808 C CA . ALA A 1 106 ? -2.938 -3.273 -10.766 1 96.69 106 ALA A CA 1
ATOM 809 C C . ALA A 1 106 ? -3.107 -4.566 -9.977 1 96.69 106 ALA A C 1
ATOM 811 O O . ALA A 1 106 ? -3.684 -5.535 -10.469 1 96.69 106 ALA A O 1
ATOM 812 N N . ALA A 1 107 ? -2.572 -4.598 -8.797 1 97.31 107 ALA A N 1
ATOM 813 C CA . ALA A 1 107 ? -2.701 -5.785 -7.957 1 97.31 107 ALA A CA 1
ATOM 814 C C . ALA A 1 107 ? -4.168 -6.141 -7.727 1 97.31 107 ALA A C 1
ATOM 816 O O . ALA A 1 107 ? -4.582 -7.273 -7.965 1 97.31 107 ALA A O 1
ATOM 817 N N . SER A 1 108 ? -4.941 -5.141 -7.383 1 95.44 108 SER A N 1
ATOM 818 C CA . SER A 1 108 ? -6.328 -5.391 -6.996 1 95.44 108 SER A CA 1
ATOM 819 C C . SER A 1 108 ? -7.238 -5.453 -8.219 1 95.44 108 SER A C 1
ATOM 821 O O . SER A 1 108 ? -8.18 -6.246 -8.25 1 95.44 108 SER A O 1
ATOM 823 N N . LEU A 1 109 ? -6.949 -4.684 -9.266 1 95.88 109 LEU A N 1
ATOM 824 C CA . LEU A 1 109 ? -7.895 -4.52 -10.359 1 95.88 109 LEU A CA 1
ATOM 825 C C . LEU A 1 109 ? -7.57 -5.473 -11.508 1 95.88 109 LEU A C 1
ATOM 827 O O . LEU A 1 109 ? -8.453 -5.82 -12.297 1 95.88 109 LEU A O 1
ATOM 831 N N . LEU A 1 110 ? -6.34 -5.836 -11.547 1 97.12 110 LEU A N 1
ATOM 832 C CA . LEU A 1 110 ? -5.91 -6.613 -12.703 1 97.12 110 LEU A CA 1
ATOM 833 C C . LEU A 1 110 ? -5.551 -8.039 -12.297 1 97.12 110 LEU A C 1
ATOM 835 O O . LEU A 1 110 ? -6.07 -9 -12.867 1 97.12 110 LEU A O 1
ATOM 839 N N . LEU A 1 111 ? -4.707 -8.25 -11.266 1 97.94 111 LEU A N 1
ATOM 840 C CA . LEU A 1 111 ? -4.203 -9.57 -10.891 1 97.94 111 LEU A CA 1
ATOM 841 C C . LEU A 1 111 ? -5.246 -10.336 -10.078 1 97.94 111 LEU A C 1
ATOM 843 O O . LEU A 1 111 ? -5.453 -11.531 -10.305 1 97.94 111 LEU A O 1
ATOM 847 N N . ALA A 1 112 ? -5.887 -9.656 -9.172 1 97.69 112 ALA A N 1
ATOM 848 C CA . ALA A 1 112 ? -6.789 -10.32 -8.234 1 97.69 112 ALA A CA 1
ATOM 849 C C . ALA A 1 112 ? -7.898 -11.062 -8.977 1 97.69 112 ALA A C 1
ATOM 851 O O . ALA A 1 112 ? -8.234 -12.195 -8.625 1 97.69 112 ALA A O 1
ATOM 852 N N . PRO A 1 113 ? -8.422 -10.516 -10.047 1 97.19 113 PRO A N 1
ATOM 853 C CA . PRO A 1 113 ? -9.492 -11.227 -10.758 1 97.19 113 PRO A CA 1
ATOM 854 C C . PRO A 1 113 ? -8.977 -12.43 -11.547 1 97.19 113 PRO A C 1
ATOM 856 O O . PRO A 1 113 ? -9.758 -13.305 -11.914 1 97.19 113 PRO A O 1
ATOM 859 N N . VAL A 1 114 ? -7.734 -12.516 -11.75 1 98.06 114 VAL A N 1
ATOM 860 C CA . VAL A 1 114 ? -7.195 -13.516 -12.664 1 98.06 114 VAL A CA 1
ATOM 861 C C . VAL A 1 114 ? -6.555 -14.648 -11.859 1 98.06 114 VAL A C 1
ATOM 863 O O . VAL A 1 114 ? -6.59 -15.812 -12.281 1 98.06 114 VAL A O 1
ATOM 866 N N . LEU A 1 115 ? -6.078 -14.375 -10.711 1 97.62 115 LEU A N 1
ATOM 867 C CA . LEU A 1 115 ? -5.227 -15.305 -9.977 1 97.62 115 LEU A CA 1
ATOM 868 C C . LEU A 1 115 ? -6.027 -16.516 -9.5 1 97.62 115 LEU A C 1
ATOM 870 O O . LEU A 1 115 ? -5.504 -17.625 -9.438 1 97.62 115 LEU A O 1
ATOM 874 N N . PRO A 1 116 ? -7.344 -16.328 -9.141 1 95.62 116 PRO A N 1
ATOM 875 C CA . PRO A 1 116 ? -8.086 -17.547 -8.773 1 95.62 116 PRO A CA 1
ATOM 876 C C . PRO A 1 116 ? -8.086 -18.594 -9.875 1 95.62 116 PRO A C 1
ATOM 878 O O . PRO A 1 116 ? -7.855 -19.781 -9.609 1 95.62 116 PRO A O 1
ATOM 881 N N . VAL A 1 117 ? -8.227 -18.172 -11.086 1 96.19 117 VAL A N 1
ATOM 882 C CA . VAL A 1 117 ? -8.227 -19.078 -12.234 1 96.19 117 VAL A CA 1
ATOM 883 C C . VAL A 1 117 ? -6.812 -19.594 -12.492 1 96.19 117 VAL A C 1
ATOM 885 O O . VAL A 1 117 ? -6.617 -20.781 -12.766 1 96.19 117 VAL A O 1
ATOM 888 N N . PHE A 1 118 ? -5.898 -18.75 -12.352 1 97.56 118 PHE A N 1
ATOM 889 C CA . PHE A 1 118 ? -4.512 -19.094 -12.641 1 97.56 118 PHE A CA 1
ATOM 890 C C . PHE A 1 118 ? -4.012 -20.172 -11.695 1 97.56 118 PHE A C 1
ATOM 892 O O . PHE A 1 118 ? -3.377 -21.141 -12.133 1 97.56 118 PHE A O 1
ATOM 899 N N . VAL A 1 119 ? -4.277 -19.969 -10.438 1 95.62 119 VAL A N 1
ATOM 900 C CA . VAL A 1 119 ? -3.781 -20.922 -9.438 1 95.62 119 VAL A CA 1
ATOM 901 C C . VAL A 1 119 ? -4.48 -22.266 -9.617 1 95.62 119 VAL A C 1
ATOM 903 O O . VAL A 1 119 ? -3.898 -23.312 -9.328 1 95.62 119 VAL A O 1
ATOM 906 N N . ASP A 1 120 ? -5.688 -22.281 -10.117 1 93.25 120 ASP A N 1
ATOM 907 C CA . ASP A 1 120 ? -6.406 -23.516 -10.414 1 93.25 120 ASP A CA 1
ATOM 908 C C . ASP A 1 120 ? -5.777 -24.25 -11.602 1 93.25 120 ASP A C 1
ATOM 910 O O . ASP A 1 120 ? -5.605 -25.469 -11.57 1 93.25 120 ASP A O 1
ATOM 914 N N . LEU A 1 121 ? -5.445 -23.484 -12.594 1 92.62 121 LEU A N 1
ATOM 915 C CA . LEU A 1 121 ? -4.906 -24.031 -13.828 1 92.62 121 LEU A CA 1
ATOM 916 C C . LEU A 1 121 ? -3.469 -24.5 -13.633 1 92.62 121 LEU A C 1
ATOM 918 O O . LEU A 1 121 ? -3.051 -25.516 -14.219 1 92.62 121 LEU A O 1
ATOM 922 N N . TYR A 1 122 ? -2.748 -23.719 -12.797 1 93.44 122 TYR A N 1
ATOM 923 C CA . TYR A 1 122 ? -1.322 -23.969 -12.633 1 93.44 122 TYR A CA 1
ATOM 924 C C . TYR A 1 122 ? -0.938 -24.016 -11.156 1 93.44 122 TYR A C 1
ATOM 926 O O . TYR A 1 122 ? -0.192 -23.156 -10.68 1 93.44 122 TYR A O 1
ATOM 934 N N . PRO A 1 123 ? -1.34 -25.031 -10.469 1 90.75 123 PRO A N 1
ATOM 935 C CA . PRO A 1 123 ? -1.165 -25.094 -9.016 1 90.75 123 PRO A CA 1
ATOM 936 C C . PRO A 1 123 ? 0.302 -25.172 -8.602 1 90.75 123 PRO A C 1
ATOM 938 O O . PRO A 1 123 ? 0.638 -24.891 -7.445 1 90.75 123 PRO A O 1
ATOM 941 N N . ASP A 1 124 ? 1.201 -25.484 -9.508 1 89.94 124 ASP A N 1
ATOM 942 C CA . ASP A 1 124 ? 2.607 -25.672 -9.156 1 89.94 124 ASP A CA 1
ATOM 943 C C . ASP A 1 124 ? 3.418 -24.406 -9.484 1 89.94 124 ASP A C 1
ATOM 945 O O . ASP A 1 124 ? 4.637 -24.391 -9.305 1 89.94 124 ASP A O 1
ATOM 949 N N . VAL A 1 125 ? 2.752 -23.375 -9.93 1 93.06 125 VAL A N 1
ATOM 950 C CA . VAL A 1 125 ? 3.402 -22.094 -10.164 1 93.06 125 VAL A CA 1
ATOM 951 C C . VAL A 1 125 ? 3.176 -21.172 -8.969 1 93.06 125 VAL A C 1
ATOM 953 O O . VAL A 1 125 ? 2.033 -20.922 -8.586 1 93.06 125 VAL A O 1
ATOM 956 N N . GLU A 1 126 ? 4.273 -20.75 -8.422 1 95.56 126 GLU A N 1
ATOM 957 C CA . GLU A 1 126 ? 4.188 -19.781 -7.328 1 95.56 126 GLU A CA 1
ATOM 958 C C . GLU A 1 126 ? 4.211 -18.359 -7.852 1 95.56 126 GLU A C 1
ATOM 960 O O . GLU A 1 126 ? 5.008 -18.016 -8.734 1 95.56 126 GLU A O 1
ATOM 965 N N . VAL A 1 127 ? 3.303 -17.547 -7.363 1 97.5 127 VAL A N 1
ATOM 966 C CA . VAL A 1 127 ? 3.238 -16.125 -7.738 1 97.5 127 VAL A CA 1
ATOM 967 C C . VAL A 1 127 ? 3.582 -15.258 -6.535 1 97.5 127 VAL A C 1
ATOM 969 O O . VAL A 1 127 ? 2.824 -15.203 -5.562 1 97.5 127 VAL A O 1
ATOM 972 N N . ASP A 1 128 ? 4.719 -14.633 -6.621 1 96.56 128 ASP A N 1
ATOM 973 C CA . ASP A 1 128 ? 5.211 -13.727 -5.586 1 96.56 128 ASP A CA 1
ATOM 974 C C . ASP A 1 128 ? 5.043 -12.266 -6 1 96.56 128 ASP A C 1
ATOM 976 O O . ASP A 1 128 ? 5.762 -11.781 -6.871 1 96.56 128 ASP A O 1
ATOM 980 N N . VAL A 1 129 ? 4.117 -11.562 -5.305 1 97.25 129 VAL A N 1
ATOM 981 C CA . VAL A 1 129 ? 3.756 -10.211 -5.719 1 97.25 129 VAL A CA 1
ATOM 982 C C . VAL A 1 129 ? 4.195 -9.211 -4.656 1 97.25 129 VAL A C 1
ATOM 984 O O . VAL A 1 129 ? 3.777 -9.297 -3.5 1 97.25 129 VAL A O 1
ATOM 987 N N . SER A 1 130 ? 5.016 -8.328 -5.027 1 95 130 SER A N 1
ATOM 988 C CA . SER A 1 130 ? 5.363 -7.164 -4.223 1 95 130 SER A CA 1
ATOM 989 C C . SER A 1 130 ? 4.637 -5.914 -4.719 1 95 130 SER A C 1
ATOM 991 O O . SER A 1 130 ? 4.832 -5.488 -5.859 1 95 130 SER A O 1
ATOM 993 N N . VAL A 1 131 ? 3.838 -5.34 -3.855 1 94.56 131 VAL A N 1
ATOM 994 C CA . VAL A 1 131 ? 3.068 -4.156 -4.227 1 94.56 131 VAL A CA 1
ATOM 995 C C . VAL A 1 131 ? 3.809 -2.898 -3.783 1 94.56 131 VAL A C 1
ATOM 997 O O . VAL A 1 131 ? 4.168 -2.76 -2.611 1 94.56 131 VAL A O 1
ATOM 1000 N N . SER A 1 132 ? 4.062 -2.023 -4.75 1 89.88 132 SER A N 1
ATOM 1001 C CA . SER A 1 132 ? 4.75 -0.777 -4.43 1 89.88 132 SER A CA 1
ATOM 1002 C C . SER A 1 132 ? 4.395 0.322 -5.426 1 89.88 132 SER A C 1
ATOM 1004 O O . SER A 1 132 ? 4.297 0.069 -6.629 1 89.88 132 SER A O 1
ATOM 1006 N N . ASN A 1 133 ? 4.258 1.542 -4.875 1 88.19 133 ASN A N 1
ATOM 1007 C CA . ASN A 1 133 ? 4.02 2.697 -5.734 1 88.19 133 ASN A CA 1
ATOM 1008 C C . ASN A 1 133 ? 5.328 3.391 -6.113 1 88.19 133 ASN A C 1
ATOM 1010 O O . ASN A 1 133 ? 5.328 4.312 -6.93 1 88.19 133 ASN A O 1
ATOM 1014 N N . HIS A 1 134 ? 6.371 2.893 -5.594 1 79.88 134 HIS A N 1
ATOM 1015 C CA . HIS A 1 134 ? 7.668 3.482 -5.91 1 79.88 134 HIS A CA 1
ATOM 1016 C C . HIS A 1 134 ? 8.273 2.846 -7.156 1 79.88 134 HIS A C 1
ATOM 1018 O O . HIS A 1 134 ? 8.023 1.673 -7.441 1 79.88 134 HIS A O 1
ATOM 1024 N N . MET A 1 135 ? 8.977 3.742 -7.852 1 70.81 135 MET A N 1
ATOM 1025 C CA . MET A 1 135 ? 9.695 3.221 -9.008 1 70.81 135 MET A CA 1
ATOM 1026 C C . MET A 1 135 ? 10.914 2.416 -8.57 1 70.81 135 MET A C 1
ATOM 1028 O O . MET A 1 135 ? 11.805 2.945 -7.906 1 70.81 135 MET A O 1
ATOM 1032 N N . LEU A 1 136 ? 10.836 1.161 -8.742 1 67.69 136 LEU A N 1
ATOM 1033 C CA . LEU A 1 136 ? 11.938 0.292 -8.336 1 67.69 136 LEU A CA 1
ATOM 1034 C C . LEU A 1 136 ? 12.711 -0.206 -9.555 1 67.69 136 LEU A C 1
ATOM 1036 O O . LEU A 1 136 ? 12.18 -0.211 -10.672 1 67.69 136 LEU A O 1
ATOM 1040 N N . ASP A 1 137 ? 14 -0.395 -9.203 1 66.62 137 ASP A N 1
ATOM 1041 C CA . ASP A 1 137 ? 14.781 -1.156 -10.18 1 66.62 137 ASP A CA 1
ATOM 1042 C C . ASP A 1 137 ? 14.344 -2.621 -10.203 1 66.62 137 ASP A C 1
ATOM 1044 O O . ASP A 1 137 ? 14.875 -3.439 -9.445 1 66.62 137 ASP A O 1
ATOM 1048 N N . VAL A 1 138 ? 13.43 -2.881 -11.078 1 71.12 138 VAL A N 1
ATOM 1049 C CA . VAL A 1 138 ? 12.797 -4.191 -11.148 1 71.12 138 VAL A CA 1
ATOM 1050 C C . VAL A 1 138 ? 13.852 -5.266 -11.398 1 71.12 138 VAL A C 1
ATOM 1052 O O . VAL A 1 138 ? 13.797 -6.352 -10.82 1 71.12 138 VAL A O 1
ATOM 1055 N N . ILE A 1 139 ? 14.781 -4.938 -12.203 1 61.88 139 ILE A N 1
ATOM 1056 C CA . ILE A 1 139 ? 15.797 -5.922 -12.555 1 61.88 139 ILE A CA 1
ATOM 1057 C C . ILE A 1 139 ? 16.797 -6.066 -11.406 1 61.88 139 ILE A C 1
ATOM 1059 O O . ILE A 1 139 ? 17.109 -7.184 -10.984 1 61.88 139 ILE A O 1
ATOM 1063 N N . GLY A 1 140 ? 17.156 -4.98 -10.945 1 67.06 140 GLY A N 1
ATOM 1064 C CA . GLY A 1 140 ? 18.141 -4.988 -9.867 1 67.06 140 GLY A CA 1
ATOM 1065 C C . GLY A 1 140 ? 17.625 -5.625 -8.594 1 67.06 140 GLY A C 1
ATOM 1066 O O . GLY A 1 140 ? 18.391 -6.211 -7.828 1 67.06 140 GLY A O 1
ATOM 1067 N N . GLU A 1 141 ? 16.312 -5.609 -8.5 1 73.06 141 GLU A N 1
ATOM 1068 C CA . GLU A 1 141 ? 15.727 -6.109 -7.266 1 73.06 141 GLU A CA 1
ATOM 1069 C C . GLU A 1 141 ? 15.273 -7.559 -7.422 1 73.06 141 GLU A C 1
ATOM 1071 O O . GLU A 1 141 ? 14.672 -8.125 -6.504 1 73.06 141 GLU A O 1
ATOM 1076 N N . GLY A 1 142 ? 15.492 -8.18 -8.617 1 77.44 142 GLY A N 1
ATOM 1077 C CA . GLY A 1 142 ? 15.266 -9.602 -8.805 1 77.44 142 GLY A CA 1
ATOM 1078 C C . GLY A 1 142 ? 13.852 -9.93 -9.234 1 77.44 142 GLY A C 1
ATOM 1079 O O . GLY A 1 142 ? 13.422 -11.086 -9.156 1 77.44 142 GLY A O 1
ATOM 1080 N N . PHE A 1 143 ? 13.148 -8.969 -9.656 1 88.38 143 PHE A N 1
ATOM 1081 C CA . PHE A 1 143 ? 11.812 -9.211 -10.172 1 88.38 143 PHE A CA 1
ATOM 1082 C C . PHE A 1 143 ? 11.859 -9.656 -11.625 1 88.38 143 PHE A C 1
ATOM 1084 O O . PHE A 1 143 ? 12.742 -9.242 -12.383 1 88.38 143 PHE A O 1
ATOM 1091 N N . ASP A 1 144 ? 10.898 -10.531 -11.961 1 88.75 144 ASP A N 1
ATOM 1092 C CA . ASP A 1 144 ? 10.781 -10.992 -13.344 1 88.75 144 ASP A CA 1
ATOM 1093 C C . ASP A 1 144 ? 10.133 -9.922 -14.219 1 88.75 144 ASP A C 1
ATOM 1095 O O . ASP A 1 144 ? 10.414 -9.836 -15.414 1 88.75 144 ASP A O 1
ATOM 1099 N N . ALA A 1 145 ? 9.219 -9.203 -13.625 1 93.69 145 ALA A N 1
ATOM 1100 C CA . ALA A 1 145 ? 8.516 -8.148 -14.352 1 93.69 145 ALA A CA 1
ATOM 1101 C C . ALA A 1 145 ? 7.855 -7.168 -13.383 1 93.69 145 ALA A C 1
ATOM 1103 O O . ALA A 1 145 ? 7.746 -7.441 -12.188 1 93.69 145 ALA A O 1
ATOM 1104 N N . GLY A 1 146 ? 7.496 -6.074 -13.93 1 95 146 GLY A N 1
ATOM 1105 C CA . GLY A 1 146 ? 6.664 -5.094 -13.25 1 95 146 GLY A CA 1
ATOM 1106 C C . GLY A 1 146 ? 5.371 -4.793 -13.984 1 95 146 GLY A C 1
ATOM 1107 O O . GLY A 1 146 ? 5.258 -5.059 -15.18 1 95 146 GLY A O 1
ATOM 1108 N N . ILE A 1 147 ? 4.367 -4.402 -13.211 1 96.5 147 ILE A N 1
ATOM 1109 C CA . ILE A 1 147 ? 3.137 -3.908 -13.82 1 96.5 147 ILE A CA 1
ATOM 1110 C C . ILE A 1 147 ? 2.857 -2.488 -13.336 1 96.5 147 ILE A C 1
ATOM 1112 O O . ILE A 1 147 ? 2.779 -2.244 -12.125 1 96.5 147 ILE A O 1
ATOM 1116 N N . ARG A 1 148 ? 2.699 -1.584 -14.273 1 94.75 148 ARG A N 1
ATOM 1117 C CA . ARG A 1 148 ? 2.42 -0.185 -13.969 1 94.75 148 ARG A CA 1
ATOM 1118 C C . ARG A 1 148 ? 1.601 0.467 -15.07 1 94.75 148 ARG A C 1
ATOM 1120 O O . ARG A 1 148 ? 1.294 -0.17 -16.078 1 94.75 148 ARG A O 1
ATOM 1127 N N . TYR A 1 149 ? 1.165 1.721 -14.766 1 93.44 149 TYR A N 1
ATOM 1128 C CA . TYR A 1 149 ? 0.507 2.479 -15.828 1 93.44 149 TYR A CA 1
ATOM 1129 C C . TYR A 1 149 ? 1.458 2.727 -16.984 1 93.44 149 TYR A C 1
ATOM 1131 O O . TYR A 1 149 ? 2.652 2.957 -16.781 1 93.44 149 TYR A O 1
ATOM 1139 N N . GLY A 1 150 ? 0.803 2.742 -18.078 1 90.38 150 GLY A N 1
ATOM 1140 C CA . GLY A 1 150 ? 1.59 3.08 -19.25 1 90.38 150 GLY A CA 1
ATOM 1141 C C . GLY A 1 150 ? 2.24 4.449 -19.156 1 90.38 150 GLY A C 1
ATOM 1142 O O . GLY A 1 150 ? 1.773 5.316 -18.422 1 90.38 150 GLY A O 1
ATOM 1143 N N . GLY A 1 151 ? 3.316 4.758 -19.75 1 82.06 151 GLY A N 1
ATOM 1144 C CA . GLY A 1 151 ? 4.016 6.031 -19.719 1 82.06 151 GLY A CA 1
ATOM 1145 C C . GLY A 1 151 ? 5.043 6.121 -18.609 1 82.06 151 GLY A C 1
ATOM 1146 O O . GLY A 1 151 ? 5.84 7.059 -18.562 1 82.06 151 GLY A O 1
ATOM 1147 N N . THR A 1 152 ? 4.883 5.238 -17.703 1 81.56 152 THR A N 1
ATOM 1148 C CA . THR A 1 152 ? 5.828 5.25 -16.594 1 81.56 152 THR A CA 1
ATOM 1149 C C . THR A 1 152 ? 6.812 4.09 -16.703 1 81.56 152 THR A C 1
ATOM 1151 O O . THR A 1 152 ? 7.621 3.865 -15.797 1 81.56 152 THR A O 1
ATOM 1154 N N . VAL A 1 153 ? 6.73 3.357 -17.75 1 82.06 153 VAL A N 1
ATOM 1155 C CA . VAL A 1 153 ? 7.598 2.205 -17.969 1 82.06 153 VAL A CA 1
ATOM 1156 C C . VAL A 1 153 ? 8.992 2.68 -18.359 1 82.06 153 VAL A C 1
ATOM 1158 O O . VAL A 1 153 ? 9.141 3.572 -19.203 1 82.06 153 VAL A O 1
ATOM 1161 N N . PRO A 1 154 ? 9.961 2.047 -17.734 1 78.88 154 PRO A N 1
ATOM 1162 C CA . PRO A 1 154 ? 11.312 2.418 -18.141 1 78.88 154 PRO A CA 1
ATOM 1163 C C . PRO A 1 154 ? 11.586 2.148 -19.625 1 78.88 154 PRO A C 1
ATOM 1165 O O . PRO A 1 154 ? 11.125 1.138 -20.156 1 78.88 154 PRO A O 1
ATOM 1168 N N . GLU A 1 155 ? 12.406 2.955 -20.25 1 77.81 155 GLU A N 1
ATOM 1169 C CA . GLU A 1 155 ? 12.609 2.953 -21.703 1 77.81 155 GLU A CA 1
ATOM 1170 C C . GLU A 1 155 ? 13.383 1.719 -22.156 1 77.81 155 GLU A C 1
ATOM 1172 O O . GLU A 1 155 ? 13.203 1.237 -23.266 1 77.81 155 GLU A O 1
ATOM 1177 N N . ASP A 1 156 ? 14.211 1.2 -21.359 1 80.44 156 ASP A N 1
ATOM 1178 C CA . ASP A 1 156 ? 15.094 0.123 -21.781 1 80.44 156 ASP A CA 1
ATOM 1179 C C . ASP A 1 156 ? 14.453 -1.242 -21.547 1 80.44 156 ASP A C 1
ATOM 1181 O O . ASP A 1 156 ? 15.125 -2.271 -21.641 1 80.44 156 ASP A O 1
ATOM 1185 N N . MET A 1 157 ? 13.141 -1.135 -21.344 1 85.94 157 MET A N 1
ATOM 1186 C CA . MET A 1 157 ? 12.43 -2.381 -21.047 1 85.94 157 MET A CA 1
ATOM 1187 C C . MET A 1 157 ? 11.375 -2.664 -22.109 1 85.94 157 MET A C 1
ATOM 1189 O O . MET A 1 157 ? 10.945 -1.756 -22.828 1 85.94 157 MET A O 1
ATOM 1193 N N . ILE A 1 158 ? 11.031 -3.939 -22.25 1 88.88 158 ILE A N 1
ATOM 1194 C CA . ILE A 1 158 ? 9.898 -4.336 -23.078 1 88.88 158 ILE A CA 1
ATOM 1195 C C . ILE A 1 158 ? 8.594 -4.098 -22.312 1 88.88 158 ILE A C 1
ATOM 1197 O O . ILE A 1 158 ? 8.477 -4.48 -21.141 1 88.88 158 ILE A O 1
ATOM 1201 N N . ALA A 1 159 ? 7.691 -3.469 -22.953 1 93.81 159 ALA A N 1
ATOM 1202 C CA . ALA A 1 159 ? 6.398 -3.176 -22.344 1 93.81 159 ALA A CA 1
ATOM 1203 C C . ALA A 1 159 ? 5.258 -3.762 -23.172 1 93.81 159 ALA A C 1
ATOM 1205 O O . ALA A 1 159 ? 5.281 -3.699 -24.406 1 93.81 159 ALA A O 1
ATOM 1206 N N . ARG A 1 160 ? 4.289 -4.391 -22.516 1 94.31 160 ARG A N 1
ATOM 1207 C CA . ARG A 1 160 ? 3.086 -4.91 -23.156 1 94.31 160 ARG A CA 1
ATOM 1208 C C . ARG A 1 160 ? 1.831 -4.422 -22.438 1 94.31 160 ARG A C 1
ATOM 1210 O O . ARG A 1 160 ? 1.742 -4.496 -21.219 1 94.31 160 ARG A O 1
ATOM 1217 N N . ARG A 1 161 ? 0.912 -3.998 -23.25 1 96.56 161 ARG A N 1
ATOM 1218 C CA . ARG A 1 161 ? -0.341 -3.5 -22.688 1 96.56 161 ARG A CA 1
ATOM 1219 C C . ARG A 1 161 ? -1.188 -4.641 -22.141 1 96.56 161 ARG A C 1
ATOM 1221 O O . ARG A 1 161 ? -1.291 -5.703 -22.75 1 96.56 161 ARG A O 1
ATOM 1228 N N . LEU A 1 162 ? -1.84 -4.402 -20.891 1 97.75 162 LEU A N 1
ATOM 1229 C CA . LEU A 1 162 ? -2.621 -5.449 -20.234 1 97.75 162 LEU A CA 1
ATOM 1230 C C . LEU A 1 162 ? -4.066 -5.012 -20.047 1 97.75 162 LEU A C 1
ATOM 1232 O O . LEU A 1 162 ? -4.938 -5.832 -19.75 1 97.75 162 LEU A O 1
ATOM 1236 N N . SER A 1 163 ? -4.375 -3.732 -20.203 1 97.62 163 SER A N 1
ATOM 1237 C CA . SER A 1 163 ? -5.738 -3.262 -19.984 1 97.62 163 SER A CA 1
ATOM 1238 C C . SER A 1 163 ? -6.066 -2.07 -20.875 1 97.62 163 SER A C 1
ATOM 1240 O O . SER A 1 163 ? -5.176 -1.5 -21.5 1 97.62 163 SER A O 1
ATOM 1242 N N . ALA A 1 164 ? -7.355 -1.765 -20.906 1 97.25 164 ALA A N 1
ATOM 1243 C CA . ALA A 1 164 ? -7.801 -0.538 -21.578 1 97.25 164 ALA A CA 1
ATOM 1244 C C . ALA A 1 164 ? -7.348 0.696 -20.797 1 97.25 164 ALA A C 1
ATOM 1246 O O . ALA A 1 164 ? -6.777 0.579 -19.703 1 97.25 164 ALA A O 1
ATOM 1247 N N . ASP A 1 165 ? -7.527 1.816 -21.422 1 97.06 165 ASP A N 1
ATOM 1248 C CA . ASP A 1 165 ? -7.242 3.08 -20.75 1 97.06 165 ASP A CA 1
ATOM 1249 C C . ASP A 1 165 ? -8.062 3.217 -19.469 1 97.06 165 ASP A C 1
ATOM 1251 O O . ASP A 1 165 ? -9.109 2.588 -19.328 1 97.06 165 ASP A O 1
ATOM 1255 N N . ILE A 1 166 ? -7.508 3.961 -18.562 1 96.12 166 ILE A N 1
ATOM 1256 C CA . ILE A 1 166 ? -8.148 4.148 -17.266 1 96.12 166 ILE A CA 1
ATOM 1257 C C . ILE A 1 166 ? -8.578 5.605 -17.109 1 96.12 166 ILE A C 1
ATOM 1259 O O . ILE A 1 166 ? -7.793 6.523 -17.359 1 96.12 166 ILE A O 1
ATOM 1263 N N . GLY A 1 167 ? -9.836 5.758 -16.719 1 95.75 167 GLY A N 1
ATOM 1264 C CA . GLY A 1 167 ? -10.32 7.09 -16.391 1 95.75 167 GLY A CA 1
ATOM 1265 C C . GLY A 1 167 ? -9.961 7.523 -14.984 1 95.75 167 GLY A C 1
ATOM 1266 O O . GLY A 1 167 ? -9.891 6.699 -14.07 1 95.75 167 GLY A O 1
ATOM 1267 N N . TRP A 1 168 ? -9.695 8.805 -14.875 1 96.38 168 TRP A N 1
ATOM 1268 C CA . TRP A 1 168 ? -9.477 9.406 -13.562 1 96.38 168 TRP A CA 1
ATOM 1269 C C . TRP A 1 168 ? -10.672 10.25 -13.141 1 96.38 168 TRP A C 1
ATOM 1271 O O . TRP A 1 168 ? -11.438 10.719 -13.984 1 96.38 168 TRP A O 1
ATOM 1281 N N . ARG A 1 169 ? -10.836 10.375 -11.812 1 97.94 169 ARG A N 1
ATOM 1282 C CA . ARG A 1 169 ? -11.961 11.133 -11.273 1 97.94 169 ARG A CA 1
ATOM 1283 C C . ARG A 1 169 ? -11.516 12.008 -10.102 1 97.94 169 ARG A C 1
ATOM 1285 O O . ARG A 1 169 ? -10.648 11.609 -9.328 1 97.94 169 ARG A O 1
ATOM 1292 N N . ILE A 1 170 ? -12.094 13.109 -10.031 1 98.62 170 ILE A N 1
ATOM 1293 C CA . ILE A 1 170 ? -12.047 13.922 -8.82 1 98.62 170 ILE A CA 1
ATOM 1294 C C . ILE A 1 170 ? -13.305 13.695 -7.992 1 98.62 170 ILE A C 1
ATOM 1296 O O . ILE A 1 170 ? -14.422 13.852 -8.492 1 98.62 170 ILE A O 1
ATOM 1300 N N . VAL A 1 171 ? -13.086 13.32 -6.73 1 98.81 171 VAL A N 1
ATOM 1301 C CA . VAL A 1 171 ? -14.242 12.922 -5.93 1 98.81 171 VAL A CA 1
ATOM 1302 C C . VAL A 1 171 ? -14.18 13.609 -4.566 1 98.81 171 VAL A C 1
ATOM 1304 O O . VAL A 1 171 ? -13.102 13.961 -4.086 1 98.81 171 VAL A O 1
ATOM 1307 N N . GLY A 1 172 ? -15.266 13.836 -4.004 1 98.62 172 GLY A N 1
ATOM 1308 C CA . GLY A 1 172 ? -15.477 14.289 -2.637 1 98.62 172 GLY A CA 1
ATOM 1309 C C . GLY A 1 172 ? -16.75 13.742 -2.014 1 98.62 172 GLY A C 1
ATOM 1310 O O . GLY A 1 172 ? -17.641 13.273 -2.721 1 98.62 172 GLY A O 1
ATOM 1311 N N . SER A 1 173 ? -16.781 13.781 -0.682 1 98.69 173 SER A N 1
ATOM 1312 C CA . SER A 1 173 ? -18 13.367 0.005 1 98.69 173 SER A CA 1
ATOM 1313 C C . SER A 1 173 ? -19.109 14.398 -0.169 1 98.69 173 SER A C 1
ATOM 1315 O O . SER A 1 173 ? -18.844 15.578 -0.386 1 98.69 173 SER A O 1
ATOM 1317 N N . PRO A 1 174 ? -20.391 13.938 -0.091 1 98.38 174 PRO A N 1
ATOM 1318 C CA . PRO A 1 174 ? -21.484 14.898 -0.102 1 98.38 174 PRO A CA 1
ATOM 1319 C C . PRO A 1 174 ? -21.344 15.969 0.981 1 98.38 174 PRO A C 1
ATOM 1321 O O . PRO A 1 174 ? -21.641 17.141 0.734 1 98.38 174 PRO A O 1
ATOM 1324 N N . GLU A 1 175 ? -20.906 15.586 2.119 1 96.56 175 GLU A N 1
ATOM 1325 C CA . GLU A 1 175 ? -20.719 16.531 3.223 1 96.56 175 GLU A CA 1
ATOM 1326 C C . GLU A 1 175 ? -19.703 17.609 2.865 1 96.56 175 GLU A C 1
ATOM 1328 O O . GLU A 1 175 ? -19.922 18.797 3.127 1 96.56 175 GLU A O 1
ATOM 1333 N N . TYR A 1 176 ? -18.656 17.188 2.285 1 97.81 176 TYR A N 1
ATOM 1334 C CA . TYR A 1 176 ? -17.641 18.156 1.864 1 97.81 176 TYR A CA 1
ATOM 1335 C C . TYR A 1 176 ? -18.234 19.156 0.868 1 97.81 176 TYR A C 1
ATOM 1337 O O . TYR A 1 176 ? -18.062 20.375 1.019 1 97.81 176 TYR A O 1
ATOM 1345 N N . LEU A 1 177 ? -18.891 18.641 -0.122 1 98.19 177 LEU A N 1
ATOM 1346 C CA . LEU A 1 177 ? -19.406 19.484 -1.202 1 98.19 177 LEU A CA 1
ATOM 1347 C C . LEU A 1 1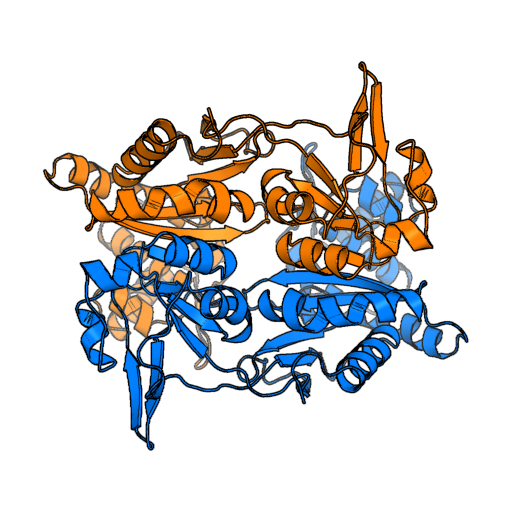77 ? -20.5 20.406 -0.695 1 98.19 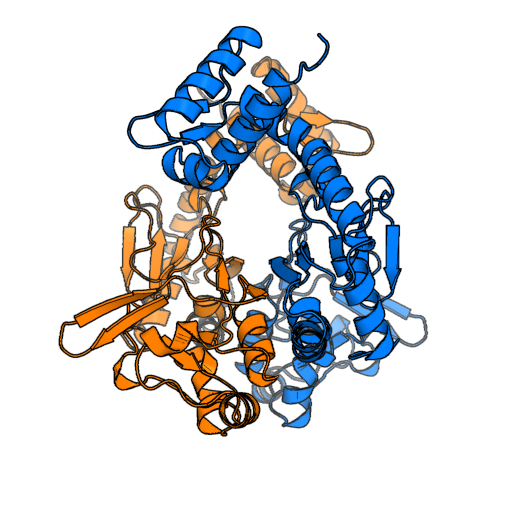177 LEU A C 1
ATOM 1349 O O . LEU A 1 177 ? -20.641 21.531 -1.181 1 98.19 177 LEU A O 1
ATOM 1353 N N . ASN A 1 178 ? -21.234 19.922 0.27 1 97.44 178 ASN A N 1
ATOM 1354 C CA . ASN A 1 178 ? -22.25 20.781 0.88 1 97.44 178 ASN A CA 1
ATOM 1355 C C . ASN A 1 178 ? -21.641 21.922 1.666 1 97.44 178 ASN A C 1
ATOM 1357 O O . ASN A 1 178 ? -22.203 23.016 1.719 1 97.44 178 ASN A O 1
ATOM 1361 N N . THR A 1 179 ? -20.547 21.703 2.225 1 96 179 THR A N 1
ATOM 1362 C CA . THR A 1 179 ? -19.891 22.672 3.088 1 96 179 THR A CA 1
ATOM 1363 C C . THR A 1 179 ? -19.047 23.656 2.264 1 96 179 THR A C 1
ATOM 1365 O O . THR A 1 179 ? -19.094 24.859 2.498 1 96 179 THR A O 1
ATOM 1368 N N . TYR A 1 180 ? -18.344 23.125 1.24 1 96.56 180 TYR A N 1
ATOM 1369 C CA . TYR A 1 180 ? -17.328 23.938 0.574 1 96.56 180 TYR A CA 1
ATOM 1370 C C . TYR A 1 180 ? -17.75 24.25 -0.859 1 96.56 180 TYR A C 1
ATOM 1372 O O . TYR A 1 180 ? -17.078 25.031 -1.548 1 96.56 180 TYR A O 1
ATOM 1380 N N . GLY A 1 181 ? -18.844 23.672 -1.377 1 97.62 181 GLY A N 1
ATOM 1381 C CA . GLY A 1 181 ? -19.312 23.922 -2.729 1 97.62 181 GLY A CA 1
ATOM 1382 C C . GLY A 1 181 ? -18.766 22.938 -3.744 1 97.62 181 GLY A C 1
ATOM 1383 O O . GLY A 1 181 ? -17.922 22.109 -3.418 1 97.62 181 GLY A O 1
ATOM 1384 N N . VAL A 1 182 ? -19.297 23.031 -4.969 1 98.38 182 VAL A N 1
ATOM 1385 C CA . VAL A 1 182 ? -18.906 22.156 -6.074 1 98.38 182 VAL A CA 1
ATOM 1386 C C . VAL A 1 182 ? -18.109 22.953 -7.098 1 98.38 182 VAL A C 1
ATOM 1388 O O . VAL A 1 182 ? -18.609 23.906 -7.688 1 98.38 182 VAL A O 1
ATOM 1391 N N . PRO A 1 183 ? -16.844 22.562 -7.285 1 98.44 183 PRO A N 1
ATOM 1392 C CA . PRO A 1 183 ? -16.094 23.281 -8.312 1 98.44 183 PRO A CA 1
ATOM 1393 C C . PRO A 1 183 ? -16.656 23.078 -9.719 1 98.44 183 PRO A C 1
ATOM 1395 O O . PRO A 1 183 ? -17.062 21.953 -10.062 1 98.44 183 PRO A O 1
ATOM 1398 N N . GLN A 1 184 ? -16.641 24.125 -10.578 1 96.81 184 GLN A N 1
ATOM 1399 C CA . GLN A 1 184 ? -17.203 24.062 -11.922 1 96.81 184 GLN A CA 1
ATOM 1400 C C . GLN A 1 184 ? -16.109 24.109 -12.984 1 96.81 184 GLN A C 1
ATOM 1402 O O . GLN A 1 184 ? -16.328 23.719 -14.133 1 96.81 184 GLN A O 1
ATOM 1407 N N . HIS A 1 185 ? -15.055 24.641 -12.617 1 97.38 185 HIS A N 1
ATOM 1408 C CA . HIS A 1 185 ? -13.844 24.703 -13.43 1 97.38 185 HIS A CA 1
ATOM 1409 C C . HIS A 1 185 ? -12.617 24.281 -12.633 1 97.38 185 HIS A C 1
ATOM 1411 O O . HIS A 1 185 ? -12.547 24.5 -11.43 1 97.38 185 HIS A O 1
ATOM 1417 N N . PRO A 1 186 ? -11.609 23.641 -13.281 1 98 186 PRO A N 1
ATOM 1418 C CA . PRO A 1 186 ? -10.422 23.219 -12.547 1 98 186 PRO A CA 1
ATOM 1419 C C . PRO A 1 186 ? -9.805 24.328 -11.719 1 98 186 PRO A C 1
ATOM 1421 O O . PRO A 1 186 ? -9.312 24.094 -10.609 1 98 186 PRO A O 1
ATOM 1424 N N . GLN A 1 187 ? -9.875 25.531 -12.109 1 97.19 187 GLN A N 1
ATOM 1425 C CA . GLN A 1 187 ? -9.281 26.656 -11.398 1 97.19 187 GLN A CA 1
ATOM 1426 C C . GLN A 1 187 ? -9.992 26.906 -10.07 1 97.19 187 GLN A C 1
ATOM 1428 O O . GLN A 1 187 ? -9.422 27.516 -9.164 1 97.19 187 GLN A O 1
ATOM 1433 N N . ASP A 1 188 ? -11.258 26.453 -9.977 1 98.06 188 ASP A N 1
ATOM 1434 C CA . ASP A 1 188 ? -12.008 26.594 -8.734 1 98.06 188 ASP A CA 1
ATOM 1435 C C . ASP A 1 188 ? -11.352 25.797 -7.609 1 98.06 188 ASP A C 1
ATOM 1437 O O . ASP A 1 188 ? -11.617 26.047 -6.43 1 98.06 188 ASP A O 1
ATOM 1441 N N . LEU A 1 189 ? -10.461 24.812 -7.945 1 98.25 189 LEU A N 1
ATOM 1442 C CA . LEU A 1 189 ? -9.82 23.953 -6.953 1 98.25 189 LEU A CA 1
ATOM 1443 C C . LEU A 1 189 ? -8.883 24.766 -6.066 1 98.25 189 LEU A C 1
ATOM 1445 O O . LEU A 1 189 ? -8.523 24.312 -4.969 1 98.25 189 LEU A O 1
ATOM 1449 N N . LYS A 1 190 ? -8.5 25.922 -6.508 1 96.62 190 LYS A N 1
ATOM 1450 C CA . LYS A 1 190 ? -7.625 26.781 -5.715 1 96.62 190 LYS A CA 1
ATOM 1451 C C . LYS A 1 190 ? -8.297 27.203 -4.41 1 96.62 190 LYS A C 1
ATOM 1453 O O . LYS A 1 190 ? -7.625 27.531 -3.434 1 96.62 190 LYS A O 1
ATOM 1458 N N . ALA A 1 191 ? -9.625 27.172 -4.395 1 96.5 191 ALA A N 1
ATOM 1459 C CA . ALA A 1 191 ? -10.398 27.547 -3.213 1 96.5 191 ALA A CA 1
ATOM 1460 C C . ALA A 1 191 ? -10.891 26.312 -2.463 1 96.5 191 ALA A C 1
ATOM 1462 O O . ALA A 1 191 ? -11.734 26.422 -1.569 1 96.5 191 ALA A O 1
ATOM 1463 N N . HIS A 1 192 ? -10.438 25.156 -2.824 1 97.88 192 HIS A N 1
ATOM 1464 C CA . HIS A 1 192 ? -10.852 23.906 -2.209 1 97.88 192 HIS A CA 1
ATOM 1465 C C . HIS A 1 192 ? -9.688 23.234 -1.491 1 97.88 192 HIS A C 1
ATOM 1467 O O . HIS A 1 192 ? -8.539 23.625 -1.657 1 97.88 192 HIS A O 1
ATOM 1473 N N . ARG A 1 193 ? -10.031 22.297 -0.625 1 97.69 193 ARG A N 1
ATOM 1474 C CA . ARG A 1 193 ? -9.055 21.375 -0.076 1 97.69 193 ARG A CA 1
ATOM 1475 C C . ARG A 1 193 ? -8.875 20.156 -0.984 1 97.69 193 ARG A C 1
ATOM 1477 O O . ARG A 1 193 ? -9.852 19.484 -1.322 1 97.69 193 ARG A O 1
ATOM 1484 N N . CYS A 1 194 ? -7.617 19.953 -1.378 1 98.69 194 CYS A N 1
ATOM 1485 C CA . CYS A 1 194 ? -7.305 18.797 -2.209 1 98.69 194 CYS A CA 1
ATOM 1486 C C . CYS A 1 194 ? -6.281 17.906 -1.527 1 98.69 194 CYS A C 1
ATOM 1488 O O . CYS A 1 194 ? -5.434 18.375 -0.773 1 98.69 194 CYS A O 1
ATOM 1490 N N . LEU A 1 195 ? -6.457 16.625 -1.699 1 98.56 195 LEU A N 1
ATOM 1491 C CA . LEU A 1 195 ? -5.375 15.719 -1.302 1 98.56 195 LEU A CA 1
ATOM 1492 C C . LEU A 1 195 ? -4.211 15.805 -2.281 1 98.56 195 LEU A C 1
ATOM 1494 O O . LEU A 1 195 ? -4.367 15.508 -3.467 1 98.56 195 LEU A O 1
ATOM 1498 N N . ARG A 1 196 ? -3.08 16.219 -1.768 1 98.12 196 ARG A N 1
ATOM 1499 C CA . ARG A 1 196 ? -1.885 16.219 -2.605 1 98.12 196 ARG A CA 1
ATOM 1500 C C . ARG A 1 196 ? -1.284 14.828 -2.701 1 98.12 196 ARG A C 1
ATOM 1502 O O . ARG A 1 196 ? -1.375 14.039 -1.757 1 98.12 196 ARG A O 1
ATOM 1509 N N . VAL A 1 197 ? -0.715 14.578 -3.896 1 96.81 197 VAL A N 1
ATOM 1510 C CA . VAL A 1 197 ? -0.256 13.211 -4.145 1 96.81 197 VAL A CA 1
ATOM 1511 C C . VAL A 1 197 ? 1.249 13.211 -4.398 1 96.81 197 VAL A C 1
ATOM 1513 O O . VAL A 1 197 ? 1.732 13.906 -5.297 1 96.81 197 VAL A O 1
ATOM 1516 N N . ARG A 1 198 ? 1.933 12.43 -3.602 1 93.31 198 ARG A N 1
ATOM 1517 C CA . ARG A 1 198 ? 3.359 12.227 -3.834 1 93.31 198 ARG A CA 1
ATOM 1518 C C . ARG A 1 198 ? 3.598 11 -4.711 1 93.31 198 ARG A C 1
ATOM 1520 O O . ARG A 1 198 ? 3.135 9.906 -4.395 1 93.31 198 ARG A O 1
ATOM 1527 N N . LEU A 1 199 ? 4.371 11.203 -5.738 1 86.25 199 LEU A N 1
ATOM 1528 C CA . LEU A 1 199 ? 4.668 10.141 -6.688 1 86.25 199 LEU A CA 1
ATOM 1529 C C . LEU A 1 199 ? 5.898 9.352 -6.25 1 86.25 199 LEU A C 1
ATOM 1531 O O . LEU A 1 199 ? 6.574 9.734 -5.289 1 86.25 199 LEU A O 1
ATOM 1535 N N . GLY A 1 200 ? 6.105 8.289 -6.895 1 78.44 200 GLY A N 1
ATOM 1536 C CA . GLY A 1 200 ? 7.203 7.398 -6.555 1 78.44 200 GLY A CA 1
ATOM 1537 C C . GLY A 1 200 ? 8.562 8.055 -6.668 1 78.44 200 GLY A C 1
ATOM 1538 O O . GLY A 1 200 ? 9.531 7.598 -6.062 1 78.44 200 GLY A O 1
ATOM 1539 N N . ASP A 1 201 ? 8.648 9.055 -7.395 1 70.56 201 ASP A N 1
ATOM 1540 C CA . ASP A 1 201 ? 9.906 9.781 -7.531 1 70.56 201 ASP A CA 1
ATOM 1541 C C . ASP A 1 201 ? 9.969 10.961 -6.566 1 70.56 201 ASP A C 1
ATOM 1543 O O . ASP A 1 201 ? 10.789 11.867 -6.738 1 70.56 201 ASP A O 1
ATOM 1547 N N . ASP A 1 202 ? 9.086 11.039 -5.672 1 77.94 202 ASP A N 1
ATOM 1548 C CA . ASP A 1 202 ? 9.016 11.969 -4.555 1 77.94 202 ASP A CA 1
ATOM 1549 C C . ASP A 1 202 ? 8.539 13.344 -5.016 1 77.94 202 ASP A C 1
ATOM 1551 O O . ASP A 1 202 ? 8.555 14.305 -4.246 1 77.94 202 ASP A O 1
ATOM 1555 N N . THR A 1 203 ? 8.125 13.438 -6.23 1 82.69 203 THR A N 1
ATOM 1556 C CA . THR A 1 203 ? 7.523 14.688 -6.691 1 82.69 203 THR A CA 1
ATOM 1557 C C . THR A 1 203 ? 6.027 14.711 -6.387 1 82.69 203 THR A C 1
ATOM 1559 O O . THR A 1 203 ? 5.418 13.664 -6.16 1 82.69 203 THR A O 1
ATOM 1562 N N . LEU A 1 204 ? 5.57 15.922 -6.316 1 91.31 204 LEU A N 1
ATOM 1563 C CA . LEU A 1 204 ? 4.133 16.078 -6.121 1 91.31 204 LEU A CA 1
ATOM 1564 C C . LEU A 1 204 ? 3.398 16.094 -7.457 1 91.31 204 LEU A C 1
ATOM 1566 O O . LEU A 1 204 ? 3.811 16.797 -8.383 1 91.31 204 LEU A O 1
ATOM 1570 N N . TYR A 1 205 ? 2.414 15.375 -7.504 1 93.69 205 TYR A N 1
ATOM 1571 C CA . TYR A 1 205 ? 1.63 15.273 -8.727 1 93.69 205 TYR A CA 1
ATOM 1572 C C . TYR A 1 205 ? 0.843 16.547 -8.984 1 93.69 205 TYR A C 1
ATOM 1574 O O . TYR A 1 205 ? 0.194 17.078 -8.078 1 93.69 205 TYR A O 1
ATOM 1582 N N . ARG A 1 206 ? 0.963 17.078 -10.172 1 95.5 206 ARG A N 1
ATOM 1583 C CA . ARG A 1 206 ? 0.072 18.141 -10.633 1 95.5 206 ARG A CA 1
ATOM 1584 C C . ARG A 1 206 ? -1.198 17.562 -11.242 1 95.5 206 ARG A C 1
ATOM 1586 O O . ARG A 1 206 ? -1.137 16.812 -12.219 1 95.5 206 ARG A O 1
ATOM 1593 N N . TRP A 1 207 ? -2.322 17.891 -10.672 1 97.44 207 TRP A N 1
ATOM 1594 C CA . TRP A 1 207 ? -3.57 17.344 -11.195 1 97.44 207 TRP A CA 1
ATOM 1595 C C . TRP A 1 207 ? -3.779 17.75 -12.648 1 97.44 207 TRP A C 1
ATOM 1597 O O . TRP A 1 207 ? -3.635 18.938 -12.992 1 97.44 207 TRP A O 1
ATOM 1607 N N . GLU A 1 208 ? -4.141 16.797 -13.484 1 96.5 208 GLU A N 1
ATOM 1608 C CA . GLU A 1 208 ? -4.301 17.031 -14.914 1 96.5 208 GLU A CA 1
ATOM 1609 C C . GLU A 1 208 ? -5.773 17.016 -15.32 1 96.5 208 GLU A C 1
ATOM 1611 O O . GLU A 1 208 ? -6.527 16.156 -14.867 1 96.5 208 GLU A O 1
ATOM 1616 N N . PHE A 1 209 ? -6.09 17.984 -16.125 1 97.06 209 PHE A N 1
ATOM 1617 C CA . PHE A 1 209 ? -7.441 18.125 -16.656 1 97.06 209 PHE A CA 1
ATOM 1618 C C . PHE A 1 209 ? -7.418 18.328 -18.156 1 97.06 209 PHE A C 1
ATOM 1620 O O . PHE A 1 209 ? -6.461 18.875 -18.703 1 97.06 209 PHE A O 1
ATOM 1627 N N . GLU A 1 210 ? -8.492 17.766 -18.719 1 95 210 GLU A N 1
ATOM 1628 C CA . GLU A 1 210 ? -8.617 17.953 -20.156 1 95 210 GLU A CA 1
ATOM 1629 C C . GLU A 1 210 ? -10.078 18.047 -20.594 1 95 210 GLU A C 1
ATOM 1631 O O . GLU A 1 210 ? -10.922 17.297 -20.094 1 95 210 GLU A O 1
ATOM 1636 N N . GLN A 1 211 ? -10.375 19.047 -21.391 1 92.75 211 GLN A N 1
ATOM 1637 C CA . GLN A 1 211 ? -11.695 19.219 -21.984 1 92.75 211 GLN A CA 1
ATOM 1638 C C . GLN A 1 211 ? -11.586 19.875 -23.359 1 92.75 211 GLN A C 1
ATOM 1640 O O . GLN A 1 211 ? -11.008 20.953 -23.5 1 92.75 211 GLN A O 1
ATOM 1645 N N . ALA A 1 212 ? -12.289 19.25 -24.344 1 89.94 212 ALA A N 1
ATOM 1646 C CA . ALA A 1 212 ? -12.398 19.797 -25.688 1 89.94 212 ALA A CA 1
ATOM 1647 C C . ALA A 1 212 ? -11.039 20.312 -26.172 1 89.94 212 ALA A C 1
ATOM 1649 O O . ALA A 1 212 ? -10.93 21.438 -26.656 1 89.94 212 ALA A O 1
ATOM 1650 N N . GLY A 1 213 ? -9.977 19.578 -25.953 1 86.62 213 GLY A N 1
ATOM 1651 C CA . GLY A 1 213 ? -8.656 19.906 -26.484 1 86.62 213 GLY A CA 1
ATOM 1652 C C . GLY A 1 213 ? -7.844 20.781 -25.562 1 86.62 213 GLY A C 1
ATOM 1653 O O . GLY A 1 213 ? -6.652 21 -25.797 1 86.62 213 GLY A O 1
ATOM 1654 N N . GLU A 1 214 ? -8.5 21.344 -24.578 1 91.56 214 GLU A N 1
ATOM 1655 C CA . GLU A 1 214 ? -7.789 22.156 -23.609 1 91.56 214 GLU A CA 1
ATOM 1656 C C . GLU A 1 214 ? -7.254 21.312 -22.453 1 91.56 214 GLU A C 1
ATOM 1658 O O . GLU A 1 214 ? -7.992 20.516 -21.859 1 91.56 214 GLU A O 1
ATOM 1663 N N . ALA A 1 215 ? -5.934 21.5 -22.219 1 94.19 215 ALA A N 1
ATOM 1664 C CA . ALA A 1 215 ? -5.293 20.781 -21.125 1 94.19 215 ALA A CA 1
ATOM 1665 C C . ALA A 1 215 ? -4.852 21.75 -20.016 1 94.19 215 ALA A C 1
ATOM 1667 O O . ALA A 1 215 ? -4.328 22.828 -20.312 1 94.19 215 ALA A O 1
ATOM 1668 N N . ILE A 1 216 ? -5.164 21.359 -18.766 1 95.88 216 ILE A N 1
ATOM 1669 C CA . ILE A 1 216 ? -4.781 22.141 -17.594 1 95.88 216 ILE A CA 1
ATOM 1670 C C . ILE A 1 216 ? -4.027 21.266 -16.594 1 95.88 216 ILE A C 1
ATOM 1672 O O . ILE A 1 216 ? -4.414 20.109 -16.359 1 95.88 216 ILE A O 1
ATOM 1676 N N . SER A 1 217 ? -2.939 21.703 -16.094 1 96.38 217 SER A N 1
ATOM 1677 C CA . SER A 1 217 ? -2.17 21.078 -15.016 1 96.38 217 SER A CA 1
ATOM 1678 C C . SER A 1 217 ? -2.08 22 -13.797 1 96.38 217 SER A C 1
ATOM 1680 O O . SER A 1 217 ? -1.586 23.125 -13.898 1 96.38 217 SER A O 1
ATOM 1682 N N . LEU A 1 218 ? -2.506 21.484 -12.633 1 96.19 218 LEU A N 1
ATOM 1683 C CA . LEU A 1 218 ? -2.656 22.375 -11.477 1 96.19 218 LEU A CA 1
ATOM 1684 C C . LEU A 1 218 ? -1.904 21.812 -10.273 1 96.19 218 LEU A C 1
ATOM 1686 O O . LEU A 1 218 ? -2.02 20.625 -9.961 1 96.19 218 LEU A O 1
ATOM 1690 N N . ASP A 1 219 ? -1.051 22.609 -9.75 1 95.88 219 ASP A N 1
ATOM 1691 C CA . ASP A 1 219 ? -0.602 22.359 -8.383 1 95.88 219 ASP A CA 1
ATOM 1692 C C . ASP A 1 219 ? -1.693 22.719 -7.379 1 95.88 219 ASP A C 1
ATOM 1694 O O . ASP A 1 219 ? -1.867 23.891 -7.031 1 95.88 219 ASP A O 1
ATOM 1698 N N . VAL A 1 220 ? -2.414 21.734 -6.918 1 97.19 220 VAL A N 1
ATOM 1699 C CA . VAL A 1 220 ? -3.609 21.969 -6.117 1 97.19 220 VAL A CA 1
ATOM 1700 C C . VAL A 1 220 ? -3.213 22.219 -4.664 1 97.19 220 VAL A C 1
ATOM 1702 O O . VAL A 1 220 ? -2.199 21.703 -4.188 1 97.19 220 VAL A O 1
ATOM 1705 N N . PRO A 1 221 ? -3.994 22.984 -3.982 1 96.56 221 PRO A N 1
ATOM 1706 C CA . PRO A 1 221 ? -3.734 23.203 -2.557 1 96.56 221 PRO A CA 1
ATOM 1707 C C . PRO A 1 221 ? -4.23 22.062 -1.684 1 96.56 221 PRO A C 1
ATOM 1709 O O . PRO A 1 221 ? -5.07 21.266 -2.117 1 96.56 221 PRO A O 1
ATOM 1712 N N . GLY A 1 222 ? -3.67 22.016 -0.44 1 96 222 GLY A N 1
ATOM 1713 C CA . GLY A 1 222 ? -4.148 21.047 0.535 1 96 222 GLY A CA 1
ATOM 1714 C C . GLY A 1 222 ? -3.172 20.812 1.668 1 96 222 GLY A C 1
ATOM 1715 O O . GLY A 1 222 ? -1.956 20.859 1.469 1 96 222 GLY A O 1
ATOM 1716 N N . ALA A 1 223 ? -3.764 20.406 2.705 1 96.12 223 ALA A N 1
ATOM 1717 C CA . ALA A 1 223 ? -2.977 20.25 3.924 1 96.12 223 ALA A CA 1
ATOM 1718 C C . ALA A 1 223 ? -2.459 18.812 4.051 1 96.12 223 ALA A C 1
ATOM 1720 O O . ALA A 1 223 ? -1.57 18.531 4.863 1 96.12 223 ALA A O 1
ATOM 1721 N N . VAL A 1 224 ? -2.982 17.906 3.311 1 98 224 VAL A N 1
ATOM 1722 C CA . VAL A 1 224 ? -2.627 16.5 3.459 1 98 224 VAL A CA 1
ATOM 1723 C C . VAL A 1 224 ? -1.98 15.992 2.172 1 98 224 VAL A C 1
ATOM 1725 O O . VAL A 1 224 ? -2.543 16.141 1.085 1 98 224 VAL A O 1
ATOM 1728 N N . THR A 1 225 ? -0.78 15.477 2.289 1 97.94 225 THR A N 1
ATOM 1729 C CA . THR A 1 225 ? -0.093 14.797 1.196 1 97.94 225 THR A CA 1
ATOM 1730 C C . THR A 1 225 ? -0.078 13.289 1.419 1 97.94 225 THR A C 1
ATOM 1732 O O . THR A 1 225 ? 0.226 12.82 2.52 1 97.94 225 THR A O 1
ATOM 1735 N N . ILE A 1 226 ? -0.472 12.562 0.387 1 97.31 226 ILE A N 1
ATOM 1736 C CA . ILE A 1 226 ? -0.608 11.109 0.485 1 97.31 226 ILE A CA 1
ATOM 1737 C C . ILE A 1 226 ? 0.158 10.445 -0.655 1 97.31 226 ILE A C 1
ATOM 1739 O O . ILE A 1 226 ? 0.526 11.102 -1.633 1 97.31 226 ILE A O 1
ATOM 1743 N N . ASP A 1 227 ? 0.409 9.078 -0.513 1 95.5 227 ASP A N 1
ATOM 1744 C CA . ASP A 1 227 ? 0.982 8.297 -1.604 1 95.5 227 ASP A CA 1
ATOM 1745 C C . ASP A 1 227 ? 0.295 6.938 -1.723 1 95.5 227 ASP A C 1
ATOM 1747 O O . ASP A 1 227 ? 0.839 6.016 -2.33 1 95.5 227 ASP A O 1
ATOM 1751 N N . ASP A 1 228 ? -0.862 6.844 -1.124 1 95.19 228 ASP A N 1
ATOM 1752 C CA . ASP A 1 228 ? -1.609 5.59 -1.065 1 95.19 228 ASP A CA 1
ATOM 1753 C C . ASP A 1 228 ? -3.082 5.812 -1.399 1 95.19 228 ASP A C 1
ATOM 1755 O O . ASP A 1 228 ? -3.723 6.707 -0.841 1 95.19 228 ASP A O 1
ATOM 1759 N N . THR A 1 229 ? -3.625 5 -2.246 1 95.5 229 THR A N 1
ATOM 1760 C CA . THR A 1 229 ? -4.961 5.215 -2.787 1 95.5 229 THR A CA 1
ATOM 1761 C C . THR A 1 229 ? -6.027 4.867 -1.752 1 95.5 229 THR A C 1
ATOM 1763 O O . THR A 1 229 ? -7.031 5.574 -1.623 1 95.5 229 THR A O 1
ATOM 1766 N N . GLN A 1 230 ? -5.816 3.801 -1.043 1 94.06 230 GLN A N 1
ATOM 1767 C CA . GLN A 1 230 ? -6.816 3.418 -0.051 1 94.06 230 GLN A CA 1
ATOM 1768 C C . GLN A 1 230 ? -6.938 4.473 1.044 1 94.06 230 GLN A C 1
ATOM 1770 O O . GLN A 1 230 ? -8.039 4.762 1.516 1 94.06 230 GLN A O 1
ATOM 1775 N N . PHE A 1 231 ? -5.801 5 1.454 1 96.88 231 PHE A N 1
ATOM 1776 C CA . PHE A 1 231 ? -5.797 6.102 2.41 1 96.88 231 PHE A CA 1
ATOM 1777 C C . PHE A 1 231 ? -6.527 7.312 1.842 1 96.88 231 PHE A C 1
ATOM 1779 O O . PHE A 1 231 ? -7.359 7.918 2.523 1 96.88 231 PHE A O 1
ATOM 1786 N N . ALA A 1 232 ? -6.312 7.656 0.567 1 98.06 232 ALA A N 1
ATOM 1787 C CA . ALA A 1 232 ? -6.977 8.773 -0.102 1 98.06 232 ALA A CA 1
ATOM 1788 C C . ALA A 1 232 ? -8.492 8.586 -0.109 1 98.06 232 ALA A C 1
ATOM 1790 O O . ALA A 1 232 ? -9.242 9.523 0.166 1 98.06 232 ALA A O 1
ATOM 1791 N N . ILE A 1 233 ? -8.883 7.391 -0.414 1 97.5 233 ILE A N 1
ATOM 1792 C CA . ILE A 1 233 ? -10.312 7.098 -0.469 1 97.5 233 ILE A CA 1
ATOM 1793 C C . ILE A 1 233 ? -10.938 7.305 0.91 1 97.5 233 ILE A C 1
ATOM 1795 O O . ILE A 1 233 ? -11.984 7.945 1.034 1 97.5 233 ILE A O 1
ATOM 1799 N N . ALA A 1 234 ? -10.281 6.801 1.912 1 97 234 ALA A N 1
ATOM 1800 C CA . ALA A 1 234 ? -10.789 6.945 3.273 1 97 234 ALA A CA 1
ATOM 1801 C C . ALA A 1 234 ? -10.898 8.414 3.666 1 97 234 ALA A C 1
ATOM 1803 O O . ALA A 1 234 ? -11.875 8.828 4.289 1 97 234 ALA A O 1
ATOM 1804 N N . LEU A 1 235 ? -9.914 9.188 3.295 1 98.31 235 LEU A N 1
ATOM 1805 C CA . LEU A 1 235 ? -9.914 10.609 3.609 1 98.31 235 LEU A CA 1
ATOM 1806 C C . LEU A 1 235 ? -11.047 11.328 2.883 1 98.31 235 LEU A C 1
ATOM 1808 O O . LEU A 1 235 ? -11.734 12.172 3.471 1 98.31 235 LEU A O 1
ATOM 1812 N N . ALA A 1 236 ? -11.242 10.969 1.619 1 98.56 236 ALA A N 1
ATOM 1813 C CA . ALA A 1 236 ? -12.32 11.586 0.841 1 98.56 236 ALA A CA 1
ATOM 1814 C C . ALA A 1 236 ? -13.688 11.234 1.42 1 98.56 236 ALA A C 1
ATOM 1816 O O . ALA A 1 236 ? -14.555 12.102 1.548 1 98.56 236 ALA A O 1
ATOM 1817 N N . LEU A 1 237 ? -13.828 9.992 1.773 1 97.62 237 LEU A N 1
ATOM 1818 C CA . LEU A 1 237 ? -15.078 9.539 2.375 1 97.62 237 LEU A CA 1
ATOM 1819 C C . LEU A 1 237 ? -15.359 10.289 3.672 1 97.62 237 LEU A C 1
ATOM 1821 O O . LEU A 1 237 ? -16.516 10.586 3.98 1 97.62 237 LEU A O 1
ATOM 1825 N N . GLY A 1 238 ? -14.312 10.625 4.363 1 96.5 238 GLY A N 1
ATOM 1826 C CA . GLY A 1 238 ? -14.445 11.32 5.633 1 96.5 238 GLY A CA 1
ATOM 1827 C C . GLY A 1 238 ? -14.641 12.82 5.477 1 96.5 238 GLY A C 1
ATOM 1828 O O . GLY A 1 238 ? -14.805 13.539 6.469 1 96.5 238 GLY A O 1
ATOM 1829 N N . GLY A 1 239 ? -14.562 13.273 4.312 1 97.19 239 GLY A N 1
ATOM 1830 C CA . GLY A 1 239 ? -14.82 14.68 4.043 1 97.19 239 GLY A CA 1
ATOM 1831 C C . GLY A 1 239 ? -13.602 15.562 4.25 1 97.19 239 GLY A C 1
ATOM 1832 O O . GLY A 1 239 ? -13.734 16.766 4.438 1 97.19 239 GLY A O 1
ATOM 1833 N N . THR A 1 240 ? -12.453 14.984 4.215 1 97.31 240 THR A N 1
ATOM 1834 C CA . THR A 1 240 ? -11.227 15.734 4.457 1 97.31 240 THR A CA 1
ATOM 1835 C C . THR A 1 240 ? -10.953 16.703 3.307 1 97.31 240 THR A C 1
ATOM 1837 O O . THR A 1 240 ? -10.57 17.844 3.531 1 97.31 240 THR A O 1
ATOM 1840 N N . ALA A 1 241 ? -11.07 16.234 2.141 1 98.5 241 ALA A N 1
ATOM 1841 C CA . ALA A 1 241 ? -10.672 16.953 0.936 1 98.5 241 ALA A CA 1
ATOM 1842 C C . ALA A 1 241 ? -11.148 16.234 -0.322 1 98.5 241 ALA A C 1
ATOM 1844 O O . ALA A 1 241 ? -11.664 15.117 -0.246 1 98.5 241 ALA A O 1
ATOM 1845 N N . LEU A 1 242 ? -11.023 16.938 -1.454 1 98.75 242 LEU A N 1
ATOM 1846 C CA . LEU A 1 242 ? -11.211 16.312 -2.754 1 98.75 242 LEU A CA 1
ATOM 1847 C C . LEU A 1 242 ? -10.031 15.414 -3.1 1 98.75 242 LEU A C 1
ATOM 1849 O O . LEU A 1 242 ? -8.891 15.711 -2.73 1 98.75 242 LEU A O 1
ATOM 1853 N N . ALA A 1 243 ? -10.328 14.312 -3.756 1 98.81 243 ALA A N 1
ATOM 1854 C CA . ALA A 1 243 ? -9.289 13.359 -4.133 1 98.81 243 ALA A CA 1
ATOM 1855 C C . ALA A 1 243 ? -9.266 13.133 -5.641 1 98.81 243 ALA A C 1
ATOM 1857 O O . ALA A 1 243 ? -10.32 13.117 -6.281 1 98.81 243 ALA A O 1
ATOM 1858 N N . TYR A 1 244 ? -8.086 13.016 -6.227 1 98.44 244 TYR A N 1
ATOM 1859 C CA . TYR A 1 244 ? -7.809 12.656 -7.613 1 98.44 244 TYR A CA 1
ATOM 1860 C C . TYR A 1 244 ? -7.426 11.188 -7.727 1 98.44 244 TYR A C 1
ATOM 1862 O O . TYR A 1 244 ? -6.312 10.797 -7.363 1 98.44 244 TYR A O 1
ATOM 1870 N N . LEU A 1 245 ? -8.383 10.336 -8.25 1 97.81 245 LEU A N 1
ATOM 1871 C CA . LEU A 1 245 ? -8.211 8.898 -8.125 1 97.81 245 LEU A CA 1
ATOM 1872 C C . LEU A 1 245 ? -8.633 8.18 -9.406 1 97.81 245 LEU A C 1
ATOM 1874 O O . LEU A 1 245 ? -9.469 8.695 -10.156 1 97.81 245 LEU A O 1
ATOM 1878 N N . PRO A 1 246 ? -8.078 6.922 -9.672 1 97.06 246 PRO A N 1
ATOM 1879 C CA . PRO A 1 246 ? -8.586 6.125 -10.797 1 97.06 246 PRO A CA 1
ATOM 1880 C C . PRO A 1 246 ? -10.062 5.754 -10.633 1 97.06 246 PRO A C 1
ATOM 1882 O O . PRO A 1 246 ? -10.484 5.348 -9.547 1 97.06 246 PRO A O 1
ATOM 1885 N N . GLU A 1 247 ? -10.781 5.859 -11.727 1 97.56 247 GLU A N 1
ATOM 1886 C CA . GLU A 1 247 ? -12.227 5.652 -11.727 1 97.56 247 GLU A CA 1
ATOM 1887 C C . GLU A 1 247 ? -12.586 4.27 -11.195 1 97.56 247 GLU A C 1
ATOM 1889 O O . GLU A 1 247 ? -13.484 4.133 -10.359 1 97.56 247 GLU A O 1
ATOM 1894 N N . PRO A 1 248 ? -11.922 3.199 -11.57 1 96.81 248 PRO A N 1
ATOM 1895 C CA . PRO A 1 248 ? -12.336 1.885 -11.078 1 96.81 248 PRO A CA 1
ATOM 1896 C C . PRO A 1 248 ? -12.211 1.76 -9.562 1 96.81 248 PRO A C 1
ATOM 1898 O O . PRO A 1 248 ? -12.938 0.98 -8.938 1 96.81 248 PRO A O 1
ATOM 1901 N N . CYS A 1 249 ? -11.312 2.508 -8.961 1 96.25 249 CYS A N 1
ATOM 1902 C CA . CYS A 1 249 ? -11.094 2.43 -7.516 1 96.25 249 CYS A CA 1
ATOM 1903 C C . CYS A 1 249 ? -12.219 3.117 -6.758 1 96.25 249 CYS A C 1
ATOM 1905 O O . CYS A 1 249 ? -12.531 2.744 -5.625 1 96.25 249 CYS A O 1
ATOM 1907 N N . VAL A 1 250 ? -12.883 4.102 -7.336 1 97.56 250 VAL A N 1
ATOM 1908 C CA . VAL A 1 250 ? -13.852 4.902 -6.586 1 97.56 250 VAL A CA 1
ATOM 1909 C C . VAL A 1 250 ? -15.266 4.605 -7.082 1 97.56 250 VAL A C 1
ATOM 1911 O O . VAL A 1 250 ? -16.25 5.051 -6.48 1 97.56 250 VAL A O 1
ATOM 1914 N N . ARG A 1 251 ? -15.398 3.797 -8.109 1 97.12 251 ARG A N 1
ATOM 1915 C CA . ARG A 1 251 ? -16.688 3.504 -8.734 1 97.12 251 ARG A CA 1
ATOM 1916 C C . ARG A 1 251 ? -17.688 2.992 -7.707 1 97.12 251 ARG A C 1
ATOM 1918 O O . ARG A 1 251 ? -18.812 3.48 -7.645 1 97.12 251 ARG A O 1
ATOM 1925 N N . PRO A 1 252 ? -17.312 2.051 -6.855 1 94.25 252 PRO A N 1
ATOM 1926 C CA . PRO A 1 252 ? -18.297 1.545 -5.902 1 94.25 252 PRO A CA 1
ATOM 1927 C C . PRO A 1 252 ? -18.828 2.633 -4.973 1 94.25 252 PRO A C 1
ATOM 1929 O O . PRO A 1 252 ? -20.016 2.625 -4.625 1 94.25 252 PRO A O 1
ATOM 1932 N N . PHE A 1 253 ? -18.031 3.596 -4.617 1 97.12 253 PHE A N 1
ATOM 1933 C CA . PHE A 1 253 ? -18.422 4.645 -3.684 1 97.12 253 PHE A CA 1
ATOM 1934 C C . PHE A 1 253 ? -19.234 5.723 -4.387 1 97.12 253 PHE A C 1
ATOM 1936 O O . PHE A 1 253 ? -20.062 6.387 -3.764 1 97.12 253 PHE A O 1
ATOM 1943 N N . ILE A 1 254 ? -18.953 5.855 -5.676 1 97.88 254 ILE A N 1
ATOM 1944 C CA . ILE A 1 254 ? -19.766 6.773 -6.48 1 97.88 254 ILE A CA 1
ATOM 1945 C C . ILE A 1 254 ? -21.156 6.188 -6.691 1 97.88 254 ILE A C 1
ATOM 1947 O O . ILE A 1 254 ? -22.156 6.891 -6.539 1 97.88 254 ILE A O 1
ATOM 1951 N N . GLU A 1 255 ? -21.203 4.91 -6.918 1 97.31 255 GLU A N 1
ATOM 1952 C CA . GLU A 1 255 ? -22.453 4.227 -7.211 1 97.31 255 GLU A CA 1
ATOM 1953 C C . GLU A 1 255 ? -23.359 4.191 -5.98 1 97.31 255 GLU A C 1
ATOM 1955 O O . GLU A 1 255 ? -24.578 4.312 -6.102 1 97.31 255 GLU A O 1
ATOM 1960 N N . ASP A 1 256 ? -22.75 4.094 -4.844 1 95.38 256 ASP A N 1
ATOM 1961 C CA . ASP A 1 256 ? -23.594 4.016 -3.65 1 95.38 256 ASP A CA 1
ATOM 1962 C C . ASP A 1 256 ? -23.781 5.395 -3.023 1 95.38 256 ASP A C 1
ATOM 1964 O O . ASP A 1 256 ? -24.422 5.52 -1.973 1 95.38 256 ASP A O 1
ATOM 1968 N N . GLY A 1 257 ? -23.234 6.375 -3.6 1 97 257 GLY A N 1
ATOM 1969 C CA . GLY A 1 257 ? -23.531 7.758 -3.26 1 97 257 GLY A CA 1
ATOM 1970 C C . GLY A 1 257 ? -22.641 8.305 -2.158 1 97 257 GLY A C 1
ATOM 1971 O O . GLY A 1 257 ? -22.766 9.477 -1.786 1 97 257 GLY A O 1
ATOM 1972 N N . ARG A 1 258 ? -21.75 7.602 -1.7 1 97.94 258 ARG A N 1
ATOM 1973 C CA . ARG A 1 258 ? -20.891 8.055 -0.615 1 97.94 258 ARG A CA 1
ATOM 1974 C C . ARG A 1 258 ? -19.844 9.047 -1.12 1 97.94 258 ARG A C 1
ATOM 1976 O O . ARG A 1 258 ? -19.297 9.828 -0.342 1 97.94 258 ARG A O 1
ATOM 1983 N N . LEU A 1 259 ? -19.516 8.914 -2.414 1 98.69 259 LEU A N 1
ATOM 1984 C CA . LEU A 1 259 ? -18.672 9.891 -3.094 1 98.69 259 LEU A CA 1
ATOM 1985 C C . LEU A 1 259 ? -19.391 10.469 -4.312 1 98.69 259 LEU A C 1
ATOM 1987 O O . LEU A 1 259 ? -20.219 9.797 -4.926 1 98.69 259 LEU A O 1
ATOM 1991 N N . LYS A 1 260 ? -19.078 11.672 -4.578 1 98.69 260 LYS A N 1
ATOM 1992 C CA . LYS A 1 260 ? -19.578 12.359 -5.77 1 98.69 260 LYS A CA 1
ATOM 1993 C C . LYS A 1 260 ? -18.422 12.844 -6.645 1 98.69 260 LYS A C 1
ATOM 1995 O O . LYS A 1 260 ? -17.422 13.352 -6.133 1 98.69 260 LYS A O 1
ATOM 2000 N N . THR A 1 261 ? -18.609 12.641 -7.953 1 98.31 261 THR A N 1
ATOM 2001 C CA . THR A 1 261 ? -17.609 13.133 -8.898 1 98.31 261 THR A CA 1
ATOM 2002 C C . THR A 1 261 ? -17.828 14.625 -9.172 1 98.31 261 THR A C 1
ATOM 2004 O O . THR A 1 261 ? -18.969 15.086 -9.297 1 98.31 261 THR A O 1
ATOM 2007 N N . VAL A 1 262 ? -16.766 15.359 -9.211 1 98.44 262 VAL A N 1
ATOM 2008 C CA . VAL A 1 262 ? -16.781 16.75 -9.633 1 98.44 262 VAL A CA 1
ATOM 2009 C C . VAL A 1 262 ? -15.891 16.938 -10.859 1 98.44 262 VAL A C 1
ATOM 2011 O O . VAL A 1 262 ? -15.016 16.109 -11.125 1 98.44 262 VAL A O 1
ATOM 2014 N N . LEU A 1 263 ? -16.219 17.969 -11.711 1 97.88 263 LEU A N 1
ATOM 2015 C CA . LEU A 1 263 ? -15.438 18.297 -12.898 1 97.88 263 LEU A CA 1
ATOM 2016 C C . LEU A 1 263 ? -15.375 17.109 -13.852 1 97.88 263 LEU A C 1
ATOM 2018 O O . LEU A 1 263 ? -14.32 16.828 -14.422 1 97.88 263 LEU A O 1
ATOM 2022 N N . HIS A 1 264 ? -16.438 16.422 -13.938 1 95.94 264 HIS A N 1
ATOM 2023 C CA . HIS A 1 264 ? -16.531 15.219 -14.742 1 95.94 264 HIS A CA 1
ATOM 2024 C C . HIS A 1 264 ? -16.094 15.477 -16.172 1 95.94 264 HIS A C 1
ATOM 2026 O O . HIS A 1 264 ? -15.344 14.688 -16.75 1 95.94 264 HIS A O 1
ATOM 2032 N N . ASP A 1 265 ? -16.469 16.578 -16.703 1 94.81 265 ASP A N 1
ATOM 2033 C CA . ASP A 1 265 ? -16.188 16.906 -18.094 1 94.81 265 ASP A CA 1
ATOM 2034 C C . ASP A 1 265 ? -14.703 17.188 -18.312 1 94.81 265 ASP A C 1
ATOM 2036 O O . ASP A 1 265 ? -14.227 17.172 -19.453 1 94.81 265 ASP A O 1
ATOM 2040 N N . TRP A 1 266 ? -14.016 17.359 -17.234 1 96.31 266 TRP A N 1
ATOM 2041 C CA . TRP A 1 266 ? -12.594 17.719 -17.297 1 96.31 266 TRP A CA 1
ATOM 2042 C C . TRP A 1 266 ? -11.727 16.5 -16.969 1 96.31 266 TRP A C 1
ATOM 2044 O O . TRP A 1 266 ? -10.5 16.578 -17.047 1 96.31 266 TRP A O 1
ATOM 2054 N N . SER A 1 267 ? -12.336 15.414 -16.562 1 93.94 267 SER A N 1
ATOM 2055 C CA . SER A 1 267 ? -11.594 14.25 -16.078 1 93.94 267 SER A CA 1
ATOM 2056 C C . SER A 1 267 ? -10.875 13.547 -17.234 1 93.94 267 SER A C 1
ATOM 2058 O O . SER A 1 267 ? -11.508 13.148 -18.203 1 93.94 267 SER A O 1
ATOM 2060 N N . PRO A 1 268 ? -9.617 13.312 -17.078 1 92.31 268 PRO A N 1
ATOM 2061 C CA . PRO A 1 268 ? -8.867 12.727 -18.188 1 92.31 268 PRO A CA 1
ATOM 2062 C C . PRO A 1 268 ? -8.898 11.203 -18.188 1 92.31 268 PRO A C 1
ATOM 2064 O O . PRO A 1 268 ? -9.359 10.594 -17.219 1 92.31 268 PRO A O 1
ATOM 2067 N N . THR A 1 269 ? -8.531 10.68 -19.344 1 93.44 269 THR A N 1
ATOM 2068 C CA . THR A 1 269 ? -8.242 9.258 -19.5 1 93.44 269 THR A CA 1
ATOM 2069 C C . THR A 1 269 ? -6.77 9.039 -19.844 1 93.44 269 THR A C 1
ATOM 2071 O O . THR A 1 269 ? -6.184 9.789 -20.625 1 93.44 269 THR A O 1
ATOM 2074 N N . GLY A 1 270 ? -6.191 8.102 -19.125 1 92.5 270 GLY A N 1
ATOM 2075 C CA . GLY A 1 270 ? -4.797 7.781 -19.375 1 92.5 270 GLY A CA 1
ATOM 2076 C C . GLY A 1 270 ? -4.574 6.332 -19.766 1 92.5 270 GLY A C 1
ATOM 2077 O O . GLY A 1 270 ? -5.516 5.535 -19.75 1 92.5 270 GLY A O 1
ATOM 2078 N N . GLU A 1 271 ? -3.311 6.039 -20.094 1 94.25 271 GLU A N 1
ATOM 2079 C CA . GLU A 1 271 ? -2.967 4.672 -20.484 1 94.25 271 GLU A CA 1
ATOM 2080 C C . GLU A 1 271 ? -3.244 3.695 -19.344 1 94.25 271 GLU A C 1
ATOM 2082 O O . GLU A 1 271 ? -3.02 4.016 -18.172 1 94.25 271 GLU A O 1
ATOM 2087 N N . GLY A 1 272 ? -3.709 2.562 -19.766 1 96.38 272 GLY A N 1
ATOM 2088 C CA . GLY A 1 272 ? -3.955 1.513 -18.781 1 96.38 272 GLY A CA 1
ATOM 2089 C C . GLY A 1 272 ? -2.688 0.827 -18.312 1 96.38 272 GLY A C 1
ATOM 2090 O O . GLY A 1 272 ? -1.603 1.409 -18.375 1 96.38 272 GLY A O 1
ATOM 2091 N N . PHE A 1 273 ? -2.859 -0.347 -17.797 1 97.25 273 PHE A N 1
ATOM 2092 C CA . PHE A 1 273 ? -1.752 -1.08 -17.203 1 97.25 273 PHE A CA 1
ATOM 2093 C C . PHE A 1 273 ? -0.896 -1.742 -18.266 1 97.25 273 PHE A C 1
ATOM 2095 O O . PHE A 1 273 ? -1.42 -2.24 -19.266 1 97.25 273 PHE A O 1
ATOM 2102 N N . HIS A 1 274 ? 0.402 -1.751 -18.031 1 96.88 274 HIS A N 1
ATOM 2103 C CA . HIS A 1 274 ? 1.394 -2.455 -18.828 1 96.88 274 HIS A CA 1
ATOM 2104 C C . HIS A 1 274 ? 2.281 -3.34 -17.969 1 96.88 274 HIS A C 1
ATOM 2106 O O . HIS A 1 274 ? 2.621 -2.969 -16.844 1 96.88 274 HIS A O 1
ATOM 2112 N N . ILE A 1 275 ? 2.57 -4.426 -18.484 1 96.5 275 ILE A N 1
ATOM 2113 C CA . ILE A 1 275 ? 3.646 -5.219 -17.891 1 96.5 275 ILE A CA 1
ATOM 2114 C C . ILE A 1 275 ? 4.969 -4.891 -18.594 1 96.5 275 ILE A C 1
ATOM 2116 O O . ILE A 1 275 ? 5.004 -4.691 -19.797 1 96.5 275 ILE A O 1
ATOM 2120 N N . TYR A 1 276 ? 6 -4.797 -17.797 1 93.69 276 TYR A N 1
ATOM 2121 C CA . TYR A 1 276 ? 7.309 -4.52 -18.391 1 93.69 276 TYR A CA 1
ATOM 2122 C C . TYR A 1 276 ? 8.367 -5.449 -17.812 1 93.69 276 TYR A C 1
ATOM 2124 O O . TYR A 1 276 ? 8.312 -5.824 -16.641 1 93.69 276 TYR A O 1
ATOM 2132 N N . TYR A 1 277 ? 9.266 -5.863 -18.578 1 89.75 277 TYR A N 1
ATOM 2133 C CA . TYR A 1 277 ? 10.352 -6.773 -18.219 1 89.75 277 TYR A CA 1
ATOM 2134 C C . TYR A 1 277 ? 11.555 -6.574 -19.125 1 89.75 277 TYR A C 1
ATOM 2136 O O . TYR A 1 277 ? 11.461 -5.891 -20.156 1 89.75 277 TYR A O 1
ATOM 2144 N N . SER A 1 278 ? 12.648 -7.09 -18.688 1 85.12 278 SER A N 1
ATOM 2145 C CA . SER A 1 278 ? 13.883 -6.938 -19.453 1 85.12 278 SER A CA 1
ATOM 2146 C C . SER A 1 278 ? 13.836 -7.742 -20.75 1 85.12 278 SER A C 1
ATOM 2148 O O . SER A 1 278 ? 13.398 -8.898 -20.75 1 85.12 278 SER A O 1
ATOM 2150 N N . GLY A 1 279 ? 14.25 -7.129 -21.797 1 78.56 279 GLY A N 1
ATOM 2151 C CA . GLY A 1 279 ? 14.359 -7.832 -23.062 1 78.56 279 GLY A CA 1
ATOM 2152 C C . GLY A 1 279 ? 15.555 -8.766 -23.125 1 78.56 279 GLY A C 1
ATOM 2153 O O . GLY A 1 279 ? 15.648 -9.602 -24.031 1 78.56 279 GLY A O 1
ATOM 2154 N N . ARG A 1 280 ? 16.375 -8.633 -22.25 1 68.81 280 ARG A N 1
ATOM 2155 C CA . ARG A 1 280 ? 17.625 -9.391 -22.266 1 68.81 280 ARG A CA 1
ATOM 2156 C C . ARG A 1 280 ? 17.469 -10.727 -21.547 1 68.81 280 ARG A C 1
ATOM 2158 O O . ARG A 1 280 ? 18.344 -11.594 -21.641 1 68.81 280 ARG A O 1
ATOM 2165 N N . ARG A 1 281 ? 16.375 -10.789 -20.797 1 68.81 281 ARG A N 1
ATOM 2166 C CA . ARG A 1 281 ? 16.156 -11.992 -20.016 1 68.81 281 ARG A CA 1
ATOM 2167 C C . ARG A 1 281 ? 15 -12.82 -20.562 1 68.81 281 ARG A C 1
ATOM 2169 O O . ARG A 1 281 ? 14.094 -12.273 -21.203 1 68.81 281 ARG A O 1
ATOM 2176 N N . HIS A 1 282 ? 15.258 -14.102 -20.406 1 70.44 282 HIS A N 1
ATOM 2177 C CA . HIS A 1 282 ? 14.164 -14.992 -20.75 1 70.44 282 HIS A CA 1
ATOM 2178 C C . HIS A 1 282 ? 12.953 -14.758 -19.844 1 70.44 282 HIS A C 1
ATOM 2180 O O . HIS A 1 282 ? 13.102 -14.57 -18.641 1 70.44 282 HIS A O 1
ATOM 2186 N N . LEU A 1 283 ? 11.828 -14.719 -20.5 1 79.62 283 LEU A N 1
ATOM 2187 C CA . LEU A 1 283 ? 10.578 -14.633 -19.766 1 79.62 283 LEU A CA 1
ATOM 2188 C C . LEU A 1 283 ? 10.172 -16 -19.219 1 79.62 283 LEU A C 1
ATOM 2190 O O . LEU A 1 283 ? 9.961 -16.938 -19.984 1 79.62 283 LEU A O 1
ATOM 2194 N N . PRO A 1 284 ? 10.094 -16.109 -17.891 1 80.81 284 PRO A N 1
ATOM 2195 C CA . PRO A 1 284 ? 9.672 -17.406 -17.359 1 80.81 284 PRO A CA 1
ATOM 2196 C C . PRO A 1 284 ? 8.328 -17.875 -17.922 1 80.81 284 PRO A C 1
ATOM 2198 O O . PRO A 1 284 ? 7.441 -17.047 -18.172 1 80.81 284 PRO A O 1
ATOM 2201 N N . ASN A 1 285 ? 8.211 -19.156 -18.109 1 83.69 285 ASN A N 1
ATOM 2202 C CA . ASN A 1 285 ? 7 -19.734 -18.672 1 83.69 285 ASN A CA 1
ATOM 2203 C C . ASN A 1 285 ? 5.762 -19.359 -17.875 1 83.69 285 ASN A C 1
ATOM 2205 O O . ASN A 1 285 ? 4.727 -19 -18.438 1 83.69 285 ASN A O 1
ATOM 2209 N N . GLY A 1 286 ? 5.852 -19.484 -16.547 1 90.81 286 GLY A N 1
ATOM 2210 C CA . GLY A 1 286 ? 4.738 -19.094 -15.695 1 90.81 286 GLY A CA 1
ATOM 2211 C C . GLY A 1 286 ? 4.266 -17.672 -15.945 1 90.81 286 GLY A C 1
ATOM 2212 O O . GLY A 1 286 ? 3.062 -17.406 -15.93 1 90.81 286 GLY A O 1
ATOM 2213 N N . LEU A 1 287 ? 5.238 -16.781 -16.188 1 93.75 287 LEU A N 1
ATOM 2214 C CA . LEU A 1 287 ? 4.902 -15.391 -16.453 1 93.75 287 LEU A CA 1
ATOM 2215 C C . LEU A 1 287 ? 4.199 -15.234 -17.797 1 93.75 287 LEU A C 1
ATOM 2217 O O . LEU A 1 287 ? 3.234 -14.477 -17.906 1 93.75 287 LEU A O 1
ATOM 2221 N N . ARG A 1 288 ? 4.656 -15.914 -18.781 1 91.25 288 ARG A N 1
ATOM 2222 C CA . ARG A 1 288 ? 4.004 -15.898 -20.094 1 91.25 288 ARG A CA 1
ATOM 2223 C C . ARG A 1 288 ? 2.557 -16.375 -19.984 1 91.25 288 ARG A C 1
ATOM 2225 O O . ARG A 1 288 ? 1.653 -15.75 -20.547 1 91.25 288 ARG A O 1
ATOM 2232 N N . LEU A 1 289 ? 2.34 -17.469 -19.25 1 93.38 289 LEU A N 1
ATOM 2233 C CA . LEU A 1 289 ? 1.003 -18.016 -19.062 1 93.38 289 LEU A CA 1
ATOM 2234 C C . LEU A 1 289 ? 0.109 -17.031 -18.312 1 93.38 289 LEU A C 1
ATOM 2236 O O . LEU A 1 289 ? -1.074 -16.906 -18.641 1 93.38 289 LEU A O 1
ATOM 2240 N N . LEU A 1 290 ? 0.689 -16.328 -17.344 1 96.81 290 LEU A N 1
ATOM 2241 C CA . LEU A 1 290 ? -0.077 -15.336 -16.594 1 96.81 290 LEU A CA 1
ATOM 2242 C C . LEU A 1 290 ? -0.485 -14.172 -17.484 1 96.81 290 LEU A C 1
ATOM 2244 O O . LEU A 1 290 ? -1.639 -13.742 -17.453 1 96.81 290 LEU A O 1
ATOM 2248 N N . ILE A 1 291 ? 0.465 -13.688 -18.266 1 96.69 291 ILE A N 1
ATOM 2249 C CA . ILE A 1 291 ? 0.195 -12.594 -19.188 1 96.69 291 ILE A CA 1
ATOM 2250 C C . ILE A 1 291 ? -0.917 -13 -20.156 1 96.69 291 ILE A C 1
ATOM 2252 O O . ILE A 1 291 ? -1.857 -12.242 -20.375 1 96.69 291 ILE A O 1
ATOM 2256 N N . ASP A 1 292 ? -0.837 -14.211 -20.688 1 95.38 292 ASP A N 1
ATOM 2257 C CA . ASP A 1 292 ? -1.841 -14.711 -21.625 1 95.38 292 ASP A CA 1
ATOM 2258 C C . ASP A 1 292 ? -3.217 -14.789 -20.969 1 95.38 292 ASP A C 1
ATOM 2260 O O . ASP A 1 292 ? -4.223 -14.406 -21.562 1 95.38 292 ASP A O 1
ATOM 2264 N N . LEU A 1 293 ? -3.24 -15.242 -19.781 1 97.06 293 LEU A N 1
ATOM 2265 C CA . LEU A 1 293 ? -4.516 -15.375 -19.078 1 97.06 293 LEU A CA 1
ATOM 2266 C C . LEU A 1 293 ? -5.133 -14.008 -18.797 1 97.06 293 LEU A C 1
ATOM 2268 O O . LEU A 1 293 ? -6.348 -13.828 -18.922 1 97.06 293 LEU A O 1
ATOM 2272 N N . ILE A 1 294 ? -4.32 -13.016 -18.391 1 98.06 294 ILE A N 1
ATOM 2273 C CA . ILE A 1 294 ? -4.812 -11.656 -18.156 1 98.06 294 ILE A CA 1
ATOM 2274 C C . ILE A 1 294 ? -5.453 -11.117 -19.438 1 98.06 294 ILE A C 1
ATOM 2276 O O . ILE A 1 294 ? -6.527 -10.516 -19.391 1 98.06 294 ILE A O 1
ATOM 2280 N N . ARG A 1 295 ? -4.789 -11.398 -20.516 1 96.19 295 ARG A N 1
ATOM 2281 C CA . ARG A 1 295 ? -5.25 -10.883 -21.797 1 96.19 295 ARG A CA 1
ATOM 2282 C C . ARG A 1 295 ? -6.484 -11.633 -22.281 1 96.19 295 ARG A C 1
ATOM 2284 O O . ARG A 1 295 ? -7.242 -11.133 -23.109 1 96.19 295 ARG A O 1
ATOM 2291 N N . GLU A 1 296 ? -6.699 -12.781 -21.844 1 95.94 296 GLU A N 1
ATOM 2292 C CA . GLU A 1 296 ? -7.891 -13.57 -22.156 1 95.94 296 GLU A CA 1
ATOM 2293 C C . GLU A 1 296 ? -9.078 -13.125 -21.312 1 95.94 296 GLU A C 1
ATOM 2295 O O . GLU A 1 296 ? -10.172 -12.906 -21.828 1 95.94 296 GLU A O 1
ATOM 2300 N N . VAL A 1 297 ? -8.82 -13.008 -20 1 96.19 297 VAL A N 1
ATOM 2301 C CA . VAL A 1 297 ? -9.875 -12.648 -19.062 1 96.19 297 VAL A CA 1
ATOM 2302 C C . VAL A 1 297 ? -10.273 -11.188 -19.266 1 96.19 297 VAL A C 1
ATOM 2304 O O . VAL A 1 297 ? -11.445 -10.836 -19.141 1 96.19 297 VAL A O 1
ATOM 2307 N N . LYS A 1 298 ? -9.328 -10.266 -19.484 1 96.62 298 LYS A N 1
ATOM 2308 C CA . LYS A 1 298 ? -9.508 -8.828 -19.719 1 96.62 298 LYS A CA 1
ATOM 2309 C C . LYS A 1 298 ? -10.344 -8.188 -18.625 1 96.62 298 LYS A C 1
ATOM 2311 O O . LYS A 1 298 ? -11.383 -7.586 -18.906 1 96.62 298 LYS A O 1
ATOM 2316 N N . PRO A 1 299 ? -9.812 -8.258 -17.391 1 96.06 299 PRO A N 1
ATOM 2317 C CA . PRO A 1 299 ? -10.617 -7.723 -16.281 1 96.06 299 PRO A CA 1
ATOM 2318 C C . PRO A 1 299 ? -10.93 -6.238 -16.453 1 96.06 299 PRO A C 1
ATOM 2320 O O . PRO A 1 299 ? -11.945 -5.758 -15.938 1 96.06 299 PRO A O 1
ATOM 2323 N N . LEU A 1 300 ? -10.086 -5.5 -17.094 1 96.75 300 LEU A N 1
ATOM 2324 C CA . LEU A 1 300 ? -10.273 -4.066 -17.297 1 96.75 300 LEU A CA 1
ATOM 2325 C C . LEU A 1 300 ? -10.344 -3.721 -18.781 1 96.75 300 LEU A C 1
ATOM 2327 O O . LEU A 1 300 ? -9.922 -2.637 -19.188 1 96.75 300 LEU A O 1
ATOM 2331 N N . GLY A 1 301 ? -10.773 -4.625 -19.453 1 92.88 301 GLY A N 1
ATOM 2332 C CA . GLY A 1 301 ? -10.828 -4.43 -20.906 1 92.88 301 GLY A CA 1
ATOM 2333 C C . GLY A 1 301 ? -9.453 -4.383 -21.547 1 92.88 301 GLY A C 1
ATOM 2334 O O . GLY A 1 301 ? -8.438 -4.398 -20.844 1 92.88 301 GLY A O 1
ATOM 2335 N N . LEU A 1 302 ? -9.289 -4.562 -22.797 1 88.31 302 LEU A N 1
ATOM 2336 C CA . LEU A 1 302 ? -8.062 -4.477 -23.578 1 88.31 302 LEU A CA 1
ATOM 2337 C C . LEU A 1 302 ? -8.359 -4.242 -25.062 1 88.31 302 LEU A C 1
ATOM 2339 O O . LEU A 1 302 ? -9.242 -4.891 -25.625 1 88.31 302 LEU A O 1
ATOM 2343 N N . MET B 1 1 ? 36.781 20.469 11.805 1 40.81 1 MET B N 1
ATOM 2344 C CA . MET B 1 1 ? 36.594 21.859 11.383 1 40.81 1 MET B CA 1
ATOM 2345 C C . MET B 1 1 ? 35.219 22.359 11.758 1 40.81 1 MET B C 1
ATOM 2347 O O . MET B 1 1 ? 34.219 21.656 11.57 1 40.81 1 MET B O 1
ATOM 2351 N N . PRO B 1 2 ? 35.125 23.328 12.539 1 43.75 2 PRO B N 1
ATOM 2352 C CA . PRO B 1 2 ? 33.812 23.906 12.93 1 43.75 2 PRO B CA 1
ATOM 2353 C C . PRO B 1 2 ? 32.938 24.219 11.727 1 43.75 2 PRO B C 1
ATOM 2355 O O . PRO B 1 2 ? 33.438 24.641 10.68 1 43.75 2 PRO B O 1
ATOM 2358 N N . VAL B 1 3 ? 31.859 23.547 11.672 1 53.66 3 VAL B N 1
ATOM 2359 C CA . VAL B 1 3 ? 30.891 23.844 10.625 1 53.66 3 VAL B CA 1
ATOM 2360 C C . VAL B 1 3 ? 30.531 25.328 10.648 1 53.66 3 VAL B C 1
ATOM 2362 O O . VAL B 1 3 ? 30.125 25.859 11.688 1 53.66 3 VAL B O 1
ATOM 2365 N N . ASN B 1 4 ? 31.141 26.125 9.82 1 52.22 4 ASN B N 1
ATOM 2366 C CA . ASN B 1 4 ? 30.781 27.531 9.75 1 52.22 4 ASN B CA 1
ATOM 2367 C C . ASN B 1 4 ? 29.438 27.75 9.07 1 52.22 4 ASN B C 1
ATOM 2369 O O . ASN B 1 4 ? 28.875 26.812 8.5 1 52.22 4 ASN B O 1
ATOM 2373 N N . ARG B 1 5 ? 28.812 28.953 9.352 1 54.5 5 ARG B N 1
ATOM 2374 C CA . ARG B 1 5 ? 27.5 29.328 8.867 1 54.5 5 ARG B CA 1
ATOM 2375 C C . ARG B 1 5 ? 27.328 28.969 7.391 1 54.5 5 ARG B C 1
ATOM 2377 O O . ARG B 1 5 ? 26.281 28.484 6.977 1 54.5 5 ARG B O 1
ATOM 2384 N N . SER B 1 6 ? 28.438 29.25 6.664 1 59.78 6 SER B N 1
ATOM 2385 C CA . SER B 1 6 ? 28.391 28.969 5.23 1 59.78 6 SER B CA 1
ATOM 2386 C C . SER B 1 6 ? 28.281 27.484 4.953 1 59.78 6 SER B C 1
ATOM 2388 O O . SER B 1 6 ? 27.578 27.062 4.023 1 59.78 6 SER B O 1
ATOM 2390 N N . ASP B 1 7 ? 28.781 26.766 5.895 1 64.94 7 ASP B N 1
ATOM 2391 C CA . ASP B 1 7 ? 28.75 25.312 5.727 1 64.94 7 ASP B CA 1
ATOM 2392 C C . ASP B 1 7 ? 27.328 24.781 5.926 1 64.94 7 ASP B C 1
ATOM 2394 O O . ASP B 1 7 ? 26.891 23.891 5.188 1 64.94 7 ASP B O 1
ATOM 2398 N N . LEU B 1 8 ? 26.734 25.359 6.812 1 66.06 8 LEU B N 1
ATOM 2399 C CA . LEU B 1 8 ? 25.375 24.906 7.113 1 66.06 8 LEU B CA 1
ATOM 2400 C C . LEU B 1 8 ? 24.438 25.156 5.934 1 66.06 8 LEU B C 1
ATOM 2402 O O . LEU B 1 8 ? 23.609 24.297 5.609 1 66.06 8 LEU B O 1
ATOM 2406 N N . ALA B 1 9 ? 24.609 26.328 5.367 1 76 9 ALA B N 1
ATOM 2407 C CA . ALA B 1 9 ? 23.812 26.641 4.184 1 76 9 ALA B CA 1
ATOM 2408 C C . ALA B 1 9 ? 24.125 25.672 3.041 1 76 9 ALA B C 1
ATOM 2410 O O . ALA B 1 9 ? 23.219 25.203 2.361 1 76 9 ALA B O 1
ATOM 2411 N N . ASP B 1 10 ? 25.391 25.406 2.951 1 80.12 10 ASP B N 1
ATOM 2412 C CA . ASP B 1 10 ? 25.797 24.5 1.883 1 80.12 10 ASP B CA 1
ATOM 2413 C C . ASP B 1 10 ? 25.281 23.094 2.133 1 80.12 10 ASP B C 1
ATOM 2415 O O . ASP B 1 10 ? 24.891 22.391 1.194 1 80.12 10 ASP B O 1
ATOM 2419 N N . PHE B 1 11 ? 25.281 22.75 3.395 1 79.62 11 PHE B N 1
ATOM 2420 C CA . PHE B 1 11 ? 24.75 21.438 3.736 1 79.62 11 PHE B CA 1
ATOM 2421 C C . PHE B 1 11 ? 23.266 21.375 3.426 1 79.62 11 PHE B C 1
ATOM 2423 O O . PHE B 1 11 ? 22.781 20.344 2.932 1 79.62 11 PHE B O 1
ATOM 2430 N N . SER B 1 12 ? 22.625 22.422 3.711 1 79.69 12 SER B N 1
ATOM 2431 C CA . SER B 1 12 ? 21.203 22.5 3.385 1 79.69 12 SER B CA 1
ATOM 2432 C C . SER B 1 12 ? 20.984 22.375 1.881 1 79.69 12 SER B C 1
ATOM 2434 O O . SER B 1 12 ? 20.078 21.672 1.437 1 79.69 12 SER B O 1
ATOM 2436 N N . HIS B 1 13 ? 21.828 23.078 1.142 1 82.56 13 HIS B N 1
ATOM 2437 C CA . HIS B 1 13 ? 21.766 23 -0.314 1 82.56 13 HIS B CA 1
ATOM 2438 C C . HIS B 1 13 ? 22.031 21.594 -0.806 1 82.56 13 HIS B C 1
ATOM 2440 O O . HIS B 1 13 ? 21.312 21.078 -1.661 1 82.56 13 HIS B O 1
ATOM 2446 N N . PHE B 1 14 ? 23.047 20.953 -0.214 1 86.56 14 PHE B N 1
ATOM 2447 C CA . PHE B 1 14 ? 23.391 19.578 -0.568 1 86.56 14 PHE B CA 1
ATOM 2448 C C . PHE B 1 14 ? 22.219 18.641 -0.307 1 86.56 14 PHE B C 1
ATOM 2450 O O . PHE B 1 14 ? 21.875 17.812 -1.16 1 86.56 14 PHE B O 1
ATOM 2457 N N . LEU B 1 15 ? 21.625 18.797 0.834 1 81.25 15 LEU B N 1
ATOM 2458 C CA . LEU B 1 15 ? 20.516 17.922 1.205 1 81.25 15 LEU B CA 1
ATOM 2459 C C . LEU B 1 15 ? 19.344 18.078 0.238 1 81.25 15 LEU B C 1
ATOM 2461 O O . LEU B 1 15 ? 18.719 17.094 -0.159 1 81.25 15 LEU B O 1
ATOM 2465 N N . ALA B 1 16 ? 19.078 19.266 -0.153 1 82.19 16 ALA B N 1
ATOM 2466 C CA . ALA B 1 16 ? 18 19.531 -1.108 1 82.19 16 ALA B CA 1
ATOM 2467 C C . ALA B 1 16 ? 18.297 18.891 -2.459 1 82.19 16 ALA B C 1
ATOM 2469 O O . ALA B 1 16 ? 17.422 18.266 -3.059 1 82.19 16 ALA B O 1
ATOM 2470 N N . ILE B 1 17 ? 19.547 19.031 -2.867 1 85.06 17 ILE B N 1
ATOM 2471 C CA . ILE B 1 17 ? 19.953 18.453 -4.145 1 85.06 17 ILE B CA 1
ATOM 2472 C C . ILE B 1 17 ? 19.844 16.922 -4.07 1 85.06 17 ILE B C 1
ATOM 2474 O O . ILE B 1 17 ? 19.391 16.281 -5.012 1 85.06 17 ILE B O 1
ATOM 2478 N N . ALA B 1 18 ? 20.266 16.422 -3.02 1 81.81 18 ALA B N 1
ATOM 2479 C CA . ALA B 1 18 ? 20.25 14.969 -2.826 1 81.81 18 ALA B CA 1
ATOM 2480 C C . ALA B 1 18 ? 18.812 14.43 -2.848 1 81.81 18 ALA B C 1
ATOM 2482 O O . ALA B 1 18 ? 18.562 13.359 -3.4 1 81.81 18 ALA B O 1
ATOM 2483 N N . ARG B 1 19 ? 17.984 15.172 -2.26 1 77.12 19 ARG B N 1
ATOM 2484 C CA . ARG B 1 19 ? 16.594 14.766 -2.166 1 77.12 19 ARG B CA 1
ATOM 2485 C C . ARG B 1 19 ? 15.906 14.844 -3.527 1 77.12 19 ARG B C 1
ATOM 2487 O O . ARG B 1 19 ? 15.203 13.914 -3.928 1 77.12 19 ARG B O 1
ATOM 2494 N N . HIS B 1 20 ? 16.156 15.906 -4.242 1 76.12 20 HIS B N 1
ATOM 2495 C CA . HIS B 1 20 ? 15.43 16.172 -5.48 1 76.12 20 HIS B CA 1
ATOM 2496 C C . HIS B 1 20 ? 16.141 15.562 -6.68 1 76.12 20 HIS B C 1
ATOM 2498 O O . HIS B 1 20 ? 15.547 15.383 -7.742 1 76.12 20 HIS B O 1
ATOM 2504 N N . ARG B 1 21 ? 17.359 15.352 -6.48 1 77.5 21 ARG B N 1
ATOM 2505 C CA . ARG B 1 21 ? 18.25 14.875 -7.547 1 77.5 21 ARG B CA 1
ATOM 2506 C C . ARG B 1 21 ? 18.125 15.758 -8.789 1 77.5 21 ARG B C 1
ATOM 2508 O O . ARG B 1 21 ? 18.172 15.258 -9.914 1 77.5 21 ARG B O 1
ATOM 2515 N N . ASN B 1 22 ? 17.766 16.922 -8.523 1 80.44 22 ASN B N 1
ATOM 2516 C CA . ASN B 1 22 ? 17.547 17.938 -9.547 1 80.44 22 ASN B CA 1
ATOM 2517 C C . ASN B 1 22 ? 17.906 19.328 -9.039 1 80.44 22 ASN B C 1
ATOM 2519 O O . ASN B 1 22 ? 17.328 19.797 -8.062 1 80.44 22 ASN B O 1
ATOM 2523 N N . PHE B 1 23 ? 18.844 20.047 -9.711 1 85.88 23 PHE B N 1
ATOM 2524 C CA . PHE B 1 23 ? 19.375 21.328 -9.242 1 85.88 23 PHE B CA 1
ATOM 2525 C C . PHE B 1 23 ? 18.297 22.406 -9.32 1 85.88 23 PHE B C 1
ATOM 2527 O O . PHE B 1 23 ? 18.203 23.266 -8.445 1 85.88 23 PHE B O 1
ATOM 2534 N N . ARG B 1 24 ? 17.531 22.25 -10.344 1 82.38 24 ARG B N 1
ATOM 2535 C CA . ARG B 1 24 ? 16.5 23.266 -10.5 1 82.38 24 ARG B CA 1
ATOM 2536 C C . ARG B 1 24 ? 15.453 23.172 -9.398 1 82.38 24 ARG B C 1
ATOM 2538 O O . ARG B 1 24 ? 15.102 24.172 -8.773 1 82.38 24 ARG B O 1
ATOM 2545 N N . ARG B 1 25 ? 15.023 22.016 -9.133 1 80.5 25 ARG B N 1
ATOM 2546 C CA . ARG B 1 25 ? 14.016 21.797 -8.094 1 80.5 25 ARG B CA 1
ATOM 2547 C C . ARG B 1 25 ? 14.578 22.109 -6.711 1 80.5 25 ARG B C 1
ATOM 2549 O O . ARG B 1 25 ? 13.891 22.703 -5.879 1 80.5 25 ARG B O 1
ATOM 2556 N N . ALA B 1 26 ? 15.766 21.703 -6.527 1 84.25 26 ALA B N 1
ATOM 2557 C CA . ALA B 1 26 ? 16.438 22.016 -5.262 1 84.25 26 ALA B CA 1
ATOM 2558 C C . ALA B 1 26 ? 16.578 23.516 -5.07 1 84.25 26 ALA B C 1
ATOM 2560 O O . ALA B 1 26 ? 16.406 24.031 -3.967 1 84.25 26 ALA B O 1
ATOM 2561 N N . GLY B 1 27 ? 16.906 24.172 -6.117 1 84.69 27 GLY B N 1
ATOM 2562 C CA . GLY B 1 27 ? 17.031 25.625 -6.062 1 84.69 27 GLY B CA 1
ATOM 2563 C C . GLY B 1 27 ? 15.734 26.312 -5.688 1 84.69 27 GLY B C 1
ATOM 2564 O O . GLY B 1 27 ? 15.727 27.234 -4.859 1 84.69 27 GLY B O 1
ATOM 2565 N N . LEU B 1 28 ? 14.664 25.828 -6.246 1 75.44 28 LEU B N 1
ATOM 2566 C CA . LEU B 1 28 ? 13.344 26.375 -5.938 1 75.44 28 LEU B CA 1
ATOM 2567 C C . LEU B 1 28 ? 13.016 26.188 -4.461 1 75.44 28 LEU B C 1
ATOM 2569 O O . LEU B 1 28 ? 12.531 27.125 -3.809 1 75.44 28 LEU B O 1
ATOM 2573 N N . GLU B 1 29 ? 13.352 25.125 -3.984 1 75.62 29 GLU B N 1
ATOM 2574 C CA . GLU B 1 29 ? 13.102 24.844 -2.572 1 75.62 29 GLU B CA 1
ATOM 2575 C C . GLU B 1 29 ? 13.945 25.75 -1.675 1 75.62 29 GLU B C 1
ATOM 2577 O O . GLU B 1 29 ? 13.477 26.219 -0.638 1 75.62 29 GLU B O 1
ATOM 2582 N N . GLN B 1 30 ? 15.102 26.031 -2.094 1 77.94 30 GLN B N 1
ATOM 2583 C CA . GLN B 1 30 ? 16.078 26.734 -1.269 1 77.94 30 GLN B CA 1
ATOM 2584 C C . GLN B 1 30 ? 16.031 28.25 -1.534 1 77.94 30 GLN B C 1
ATOM 2586 O O . GLN B 1 30 ? 16.688 29.016 -0.844 1 77.94 30 GLN B O 1
ATOM 2591 N N . GLY B 1 31 ? 15.219 28.578 -2.568 1 75.75 31 GLY B N 1
ATOM 2592 C CA . GLY B 1 31 ? 15.094 29.984 -2.902 1 75.75 31 GLY B CA 1
ATOM 2593 C C . GLY B 1 31 ? 16.328 30.547 -3.582 1 75.75 31 GLY B C 1
ATOM 2594 O O . GLY B 1 31 ? 16.688 31.703 -3.371 1 75.75 31 GLY B O 1
ATOM 2595 N N . VAL B 1 32 ? 17.031 29.719 -4.246 1 82.06 32 VAL B N 1
ATOM 2596 C CA . VAL B 1 32 ? 18.234 30.156 -4.957 1 82.06 32 VAL B CA 1
ATOM 2597 C C . VAL B 1 32 ? 18.234 29.594 -6.375 1 82.06 32 VAL B C 1
ATOM 2599 O O . VAL B 1 32 ? 17.438 28.703 -6.691 1 82.06 32 VAL B O 1
ATOM 2602 N N . SER B 1 33 ? 18.969 30.203 -7.254 1 86 33 SER B N 1
ATOM 2603 C CA . SER B 1 33 ? 19.078 29.703 -8.625 1 86 33 SER B CA 1
ATOM 2604 C C . SER B 1 33 ? 19.828 28.391 -8.68 1 86 33 SER B C 1
ATOM 2606 O O . SER B 1 33 ? 20.625 28.078 -7.781 1 86 33 SER B O 1
ATOM 2608 N N . ALA B 1 34 ? 19.562 27.688 -9.727 1 88.88 34 ALA B N 1
ATOM 2609 C CA . ALA B 1 34 ? 20.281 26.438 -9.961 1 88.88 34 ALA B CA 1
ATOM 2610 C C . ALA B 1 34 ? 21.781 26.688 -10.055 1 88.88 34 ALA B C 1
ATOM 2612 O O . ALA B 1 34 ? 22.578 25.875 -9.586 1 88.88 34 ALA B O 1
ATOM 2613 N N . SER B 1 35 ? 22.125 27.766 -10.672 1 88.62 35 SER B N 1
ATOM 2614 C CA . SER B 1 35 ? 23.531 28.125 -10.812 1 88.62 35 SER B CA 1
ATOM 2615 C C . SER B 1 35 ? 24.172 28.391 -9.453 1 88.62 35 SER B C 1
ATOM 2617 O O . SER B 1 35 ? 25.297 27.953 -9.195 1 88.62 35 SER B O 1
ATOM 2619 N N . ALA B 1 36 ? 23.469 29.062 -8.617 1 85.25 36 ALA B N 1
ATOM 2620 C CA . ALA B 1 36 ? 23.953 29.328 -7.266 1 85.25 36 ALA B CA 1
ATOM 2621 C C . ALA B 1 36 ? 24.125 28.031 -6.477 1 85.25 36 ALA B C 1
ATOM 2623 O O . ALA B 1 36 ? 25.094 27.875 -5.738 1 85.25 36 ALA B O 1
ATOM 2624 N N . LEU B 1 37 ? 23.188 27.188 -6.613 1 88.19 37 LEU B N 1
ATOM 2625 C CA . LEU B 1 37 ? 23.25 25.891 -5.941 1 88.19 37 LEU B CA 1
ATOM 2626 C C . LEU B 1 37 ? 24.453 25.094 -6.422 1 88.19 37 LEU B C 1
ATOM 2628 O O . LEU B 1 37 ? 25.141 24.453 -5.617 1 88.19 37 LEU B O 1
ATOM 2632 N N . SER B 1 38 ? 24.656 25.094 -7.73 1 88.88 38 SER B N 1
ATOM 2633 C CA . SER B 1 38 ? 25.781 24.391 -8.32 1 88.88 38 SER B CA 1
ATOM 2634 C C . SER B 1 38 ? 27.109 24.922 -7.789 1 88.88 38 SER B C 1
ATOM 2636 O O . SER B 1 38 ? 28 24.156 -7.445 1 88.88 38 SER B O 1
ATOM 2638 N N . HIS B 1 39 ? 27.188 26.172 -7.738 1 87.56 39 HIS B N 1
ATOM 2639 C CA . HIS B 1 39 ? 28.391 26.812 -7.238 1 87.56 39 HIS B CA 1
ATOM 2640 C C . HIS B 1 39 ? 28.641 26.469 -5.77 1 87.56 39 HIS B C 1
ATOM 2642 O O . HIS B 1 39 ? 29.766 26.188 -5.371 1 87.56 39 HIS B O 1
ATOM 2648 N N . ALA B 1 40 ? 27.562 26.594 -5.004 1 85.69 40 ALA B N 1
ATOM 2649 C CA . ALA B 1 40 ? 27.641 26.266 -3.58 1 85.69 40 ALA B CA 1
ATOM 2650 C C . ALA B 1 40 ? 28.109 24.828 -3.373 1 85.69 40 ALA B C 1
ATOM 2652 O O . ALA B 1 40 ? 28.953 24.562 -2.504 1 85.69 40 ALA B O 1
ATOM 2653 N N . LEU B 1 41 ? 27.594 23.922 -4.16 1 88.31 41 LEU B N 1
ATOM 2654 C CA . LEU B 1 41 ? 27.953 22.516 -4.047 1 88.31 41 LEU B CA 1
ATOM 2655 C C . LEU B 1 41 ? 29.422 22.297 -4.418 1 88.31 41 LEU B C 1
ATOM 2657 O O . LEU B 1 41 ? 30.125 21.531 -3.76 1 88.31 41 LEU B O 1
ATOM 2661 N N . LYS B 1 42 ? 29.812 22.891 -5.488 1 87.94 42 LYS B N 1
ATOM 2662 C CA . LYS B 1 42 ? 31.219 22.797 -5.891 1 87.94 42 LYS B CA 1
ATOM 2663 C C . LYS B 1 42 ? 32.156 23.297 -4.789 1 87.94 42 LYS B C 1
ATOM 2665 O O . LYS B 1 42 ? 33.188 22.703 -4.523 1 87.94 42 LYS B O 1
ATOM 2670 N N . GLY B 1 43 ? 31.75 24.422 -4.277 1 85 43 GLY B N 1
ATOM 2671 C CA . GLY B 1 43 ? 32.5 24.953 -3.148 1 85 43 GLY B CA 1
ATOM 2672 C C . GLY B 1 43 ? 32.562 23.984 -1.976 1 85 43 GLY B C 1
ATOM 2673 O O . GLY B 1 43 ? 33.625 23.812 -1.364 1 85 43 GLY B O 1
ATOM 2674 N N . LEU B 1 44 ? 31.438 23.438 -1.604 1 84.69 44 LEU B N 1
ATOM 2675 C CA . LEU B 1 44 ? 31.359 22.469 -0.511 1 84.69 44 LEU B CA 1
ATOM 2676 C C . LEU B 1 44 ? 32.25 21.266 -0.787 1 84.69 44 LEU B C 1
ATOM 2678 O O . LEU B 1 44 ? 33.031 20.844 0.082 1 84.69 44 LEU B O 1
ATOM 2682 N N . GLU B 1 45 ? 32.188 20.703 -2.006 1 87.12 45 GLU B N 1
ATOM 2683 C CA . GLU B 1 45 ? 33 19.562 -2.398 1 87.12 45 GLU B CA 1
ATOM 2684 C C . GLU B 1 45 ? 34.5 19.906 -2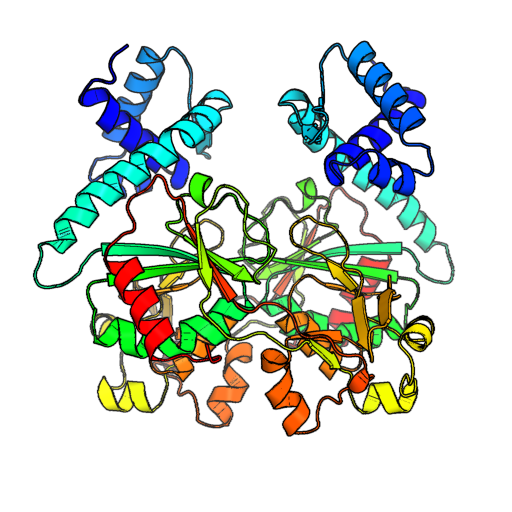.342 1 87.12 45 GLU B C 1
ATOM 2686 O O . GLU B 1 45 ? 35.312 19.078 -1.913 1 87.12 45 GLU B O 1
ATOM 2691 N N . ALA B 1 46 ? 34.812 21.062 -2.73 1 82.44 46 ALA B N 1
ATOM 2692 C CA . ALA B 1 46 ? 36.219 21.531 -2.693 1 82.44 46 ALA B CA 1
ATOM 2693 C C . ALA B 1 46 ? 36.719 21.609 -1.259 1 82.44 46 ALA B C 1
ATOM 2695 O O . ALA B 1 46 ? 37.844 21.188 -0.964 1 82.44 46 ALA B O 1
ATOM 2696 N N . ARG B 1 47 ? 35.906 22.125 -0.443 1 78.88 47 ARG B N 1
ATOM 2697 C CA . ARG B 1 47 ? 36.281 22.266 0.958 1 78.88 47 ARG B CA 1
ATOM 2698 C C . ARG B 1 47 ? 36.438 20.906 1.63 1 78.88 47 ARG B C 1
ATOM 2700 O O . ARG B 1 47 ? 37.312 20.719 2.459 1 78.88 47 ARG B O 1
ATOM 2707 N N . LEU B 1 48 ? 35.531 20.031 1.243 1 79.88 48 LEU B N 1
ATOM 2708 C CA . LEU B 1 48 ? 35.5 18.719 1.853 1 79.88 48 LEU B CA 1
ATOM 2709 C C . LEU B 1 48 ? 36.531 17.812 1.188 1 79.88 48 LEU B C 1
ATOM 2711 O O . LEU B 1 48 ? 36.906 16.766 1.744 1 79.88 48 LEU B O 1
ATOM 2715 N N . GLY B 1 49 ? 36.969 18.156 0.003 1 80.81 49 GLY B N 1
ATOM 2716 C CA . GLY B 1 49 ? 37.969 17.391 -0.722 1 80.81 49 GLY B CA 1
ATOM 2717 C C . GLY B 1 49 ? 37.406 16.125 -1.356 1 80.81 49 GLY B C 1
ATOM 2718 O O . GLY B 1 49 ? 38.188 15.211 -1.666 1 80.81 49 GLY B O 1
ATOM 2719 N N . VAL B 1 50 ? 36.125 15.992 -1.344 1 83.19 50 VAL B N 1
ATOM 2720 C CA . VAL B 1 50 ? 35.469 14.828 -1.946 1 83.19 50 VAL B CA 1
ATOM 2721 C C . VAL B 1 50 ? 34.312 15.273 -2.824 1 83.19 50 VAL B C 1
ATOM 2723 O O . VAL B 1 50 ? 33.719 16.328 -2.584 1 83.19 50 VAL B O 1
ATOM 2726 N N . ARG B 1 51 ? 34.062 14.477 -3.828 1 86.25 51 ARG B N 1
ATOM 2727 C CA . ARG B 1 51 ? 32.844 14.688 -4.629 1 86.25 51 ARG B CA 1
ATOM 2728 C C . ARG B 1 51 ? 31.625 14.039 -3.971 1 86.25 51 ARG B C 1
ATOM 2730 O O . ARG B 1 51 ? 31.719 12.922 -3.459 1 86.25 51 ARG B O 1
ATOM 2737 N N . LEU B 1 52 ? 30.531 14.852 -3.914 1 86.38 52 LEU B N 1
ATOM 2738 C CA . LEU B 1 52 ? 29.328 14.375 -3.242 1 86.38 52 LEU B CA 1
ATOM 2739 C C . LEU B 1 52 ? 28.297 13.914 -4.258 1 86.38 52 LEU B C 1
ATOM 2741 O O . LEU B 1 52 ? 27.422 13.109 -3.932 1 86.38 52 LEU B O 1
ATOM 2745 N N . LEU B 1 53 ? 28.375 14.445 -5.477 1 87.19 53 LEU B N 1
ATOM 2746 C CA . LEU B 1 53 ? 27.375 14.156 -6.504 1 87.19 53 LEU B CA 1
ATOM 2747 C C . LEU B 1 53 ? 28.047 13.68 -7.789 1 87.19 53 LEU B C 1
ATOM 2749 O O . LEU B 1 53 ? 29.156 14.094 -8.102 1 87.19 53 LEU B O 1
ATOM 2753 N N . ASN B 1 54 ? 27.406 12.664 -8.336 1 79.44 54 ASN B N 1
ATOM 2754 C CA . ASN B 1 54 ? 27.672 12.359 -9.734 1 79.44 54 ASN B CA 1
ATOM 2755 C C . ASN B 1 54 ? 26.75 13.133 -10.664 1 79.44 54 ASN B C 1
ATOM 2757 O O . ASN B 1 54 ? 25.531 13.086 -10.516 1 79.44 54 ASN B O 1
ATOM 2761 N N . ARG B 1 55 ? 27.375 13.992 -11.398 1 73.62 55 ARG B N 1
ATOM 2762 C CA . ARG B 1 55 ? 26.562 14.82 -12.289 1 73.62 55 ARG B CA 1
ATOM 2763 C C . ARG B 1 55 ? 26.812 14.461 -13.75 1 73.62 55 ARG B C 1
ATOM 2765 O O . ARG B 1 55 ? 27.969 14.344 -14.18 1 73.62 55 ARG B O 1
ATOM 2772 N N . THR B 1 56 ? 25.859 13.906 -14.336 1 64.25 56 THR B N 1
ATOM 2773 C CA . THR B 1 56 ? 25.859 13.844 -15.797 1 64.25 56 THR B CA 1
ATOM 2774 C C . THR B 1 56 ? 24.828 14.805 -16.375 1 64.25 56 THR B C 1
ATOM 2776 O O . THR B 1 56 ? 24.078 15.438 -15.633 1 64.25 56 THR B O 1
ATOM 2779 N N . ASN B 1 57 ? 24.859 15.109 -17.734 1 63.53 57 ASN B N 1
ATOM 2780 C CA . ASN B 1 57 ? 23.859 15.969 -18.391 1 63.53 57 ASN B CA 1
ATOM 2781 C C . ASN B 1 57 ? 22.453 15.43 -18.203 1 63.53 57 ASN B C 1
ATOM 2783 O O . ASN B 1 57 ? 21.469 16.156 -18.422 1 63.53 57 ASN B O 1
ATOM 2787 N N . ARG B 1 58 ? 22.359 14.164 -17.703 1 60.97 58 ARG B N 1
ATOM 2788 C CA . ARG B 1 58 ? 21.047 13.547 -17.703 1 60.97 58 ARG B CA 1
ATOM 2789 C C . ARG B 1 58 ? 20.641 13.086 -16.312 1 60.97 58 ARG B C 1
ATOM 2791 O O . ARG B 1 58 ? 19.469 12.789 -16.062 1 60.97 58 ARG B O 1
ATOM 2798 N N . SER B 1 59 ? 21.641 13.094 -15.344 1 73.81 59 SER B N 1
ATOM 2799 C CA . SER B 1 59 ? 21.219 12.562 -14.047 1 73.81 59 SER B CA 1
ATOM 2800 C C . SER B 1 59 ? 22.094 13.102 -12.922 1 73.81 59 SER B C 1
ATOM 2802 O O . SER B 1 59 ? 23.266 13.453 -13.148 1 73.81 59 SER B O 1
ATOM 2804 N N . VAL B 1 60 ? 21.453 13.406 -11.719 1 80.44 60 VAL B N 1
ATOM 2805 C CA . VAL B 1 60 ? 22.125 13.766 -10.477 1 80.44 60 VAL B CA 1
ATOM 2806 C C . VAL B 1 60 ? 21.984 12.641 -9.461 1 80.44 60 VAL B C 1
ATOM 2808 O O . VAL B 1 60 ? 20.859 12.281 -9.07 1 80.44 60 VAL B O 1
ATOM 2811 N N . THR B 1 61 ? 23.094 11.977 -9.156 1 80.81 61 THR B N 1
ATOM 2812 C CA . THR B 1 61 ? 23.094 10.93 -8.141 1 80.81 61 THR B CA 1
ATOM 2813 C C . THR B 1 61 ? 24.188 11.188 -7.098 1 80.81 61 THR B C 1
ATOM 2815 O O . THR B 1 61 ? 25.125 11.945 -7.344 1 80.81 61 THR B O 1
ATOM 2818 N N . LEU B 1 62 ? 24.016 10.562 -5.914 1 80.88 62 LEU B N 1
ATOM 2819 C CA . LEU B 1 62 ? 25 10.719 -4.852 1 80.88 62 LEU B CA 1
ATOM 2820 C C . LEU B 1 62 ? 26.188 9.781 -5.07 1 80.88 62 LEU B C 1
ATOM 2822 O O . LEU B 1 62 ? 26 8.648 -5.523 1 80.88 62 LEU B O 1
ATOM 2826 N N . THR B 1 63 ? 27.438 10.328 -4.785 1 78.19 63 THR B N 1
ATOM 2827 C CA . THR B 1 63 ? 28.594 9.461 -4.605 1 78.19 63 THR B CA 1
ATOM 2828 C C . THR B 1 63 ? 28.484 8.703 -3.285 1 78.19 63 THR B C 1
ATOM 2830 O O . THR B 1 63 ? 27.562 8.922 -2.5 1 78.19 63 THR B O 1
ATOM 2833 N N . ALA B 1 64 ? 29.406 7.797 -3.061 1 72.44 64 ALA B N 1
ATOM 2834 C CA . ALA B 1 64 ? 29.453 7.121 -1.77 1 72.44 64 ALA B CA 1
ATOM 2835 C C . ALA B 1 64 ? 29.641 8.117 -0.632 1 72.44 64 ALA B C 1
ATOM 2837 O O . ALA B 1 64 ? 29 8.016 0.412 1 72.44 64 ALA B O 1
ATOM 2838 N N . ALA B 1 65 ? 30.5 8.977 -0.905 1 76.62 65 ALA B N 1
ATOM 2839 C CA . ALA B 1 65 ? 30.719 10.039 0.075 1 76.62 65 ALA B CA 1
ATOM 2840 C C . ALA B 1 65 ? 29.469 10.891 0.26 1 76.62 65 ALA B C 1
ATOM 2842 O O . ALA B 1 65 ? 29.141 11.297 1.38 1 76.62 65 ALA B O 1
ATOM 2843 N N . GLY B 1 66 ? 28.75 11.148 -0.841 1 80.31 66 GLY B N 1
ATOM 2844 C CA . GLY B 1 66 ? 27.5 11.891 -0.781 1 80.31 66 GLY B CA 1
ATOM 2845 C C . GLY B 1 66 ? 26.422 11.18 0.021 1 80.31 66 GLY B C 1
ATOM 2846 O O . GLY B 1 66 ? 25.734 11.812 0.816 1 80.31 66 GLY B O 1
ATOM 2847 N N . GLU B 1 67 ? 26.375 9.93 -0.144 1 75.44 67 GLU B N 1
ATOM 2848 C CA . GLU B 1 67 ? 25.406 9.141 0.599 1 75.44 67 GLU B CA 1
ATOM 2849 C C . GLU B 1 67 ? 25.703 9.148 2.094 1 75.44 67 GLU B C 1
ATOM 2851 O O . GLU B 1 67 ? 24.797 9.281 2.918 1 75.44 67 GLU B O 1
ATOM 2856 N N . GLU B 1 68 ? 26.953 9.031 2.377 1 70.31 68 GLU B N 1
ATOM 2857 C CA . GLU B 1 68 ? 27.359 9.062 3.775 1 70.31 68 GLU B CA 1
ATOM 2858 C C . GLU B 1 68 ? 27.047 10.406 4.418 1 70.31 68 GLU B C 1
ATOM 2860 O O . GLU B 1 68 ? 26.531 10.461 5.539 1 70.31 68 GLU B O 1
ATOM 2865 N N . LEU B 1 69 ? 27.375 11.398 3.695 1 77.5 69 LEU B N 1
ATOM 2866 C CA . LEU B 1 69 ? 27.125 12.734 4.223 1 77.5 69 LEU B CA 1
ATOM 2867 C C . LEU B 1 69 ? 25.625 12.984 4.359 1 77.5 69 LEU B C 1
ATOM 2869 O O . LEU B 1 69 ? 25.172 13.562 5.352 1 77.5 69 LEU B O 1
ATOM 2873 N N . TYR B 1 70 ? 24.906 12.555 3.357 1 78.5 70 TYR B N 1
ATOM 2874 C CA . TYR B 1 70 ? 23.453 12.703 3.398 1 78.5 70 TYR B CA 1
ATOM 2875 C C . TYR B 1 70 ? 22.875 12.039 4.641 1 78.5 70 TYR B C 1
ATOM 2877 O O . TYR B 1 70 ? 22.094 12.656 5.379 1 78.5 70 TYR B O 1
ATOM 2885 N N . ASN B 1 71 ? 23.328 10.945 4.891 1 67.06 71 ASN B N 1
ATOM 2886 C CA . ASN B 1 71 ? 22.844 10.188 6.035 1 67.06 71 ASN B CA 1
ATOM 2887 C C . ASN B 1 71 ? 23.234 10.852 7.355 1 67.06 71 ASN B C 1
ATOM 2889 O O . ASN B 1 71 ? 22.453 10.867 8.305 1 67.06 71 ASN B O 1
ATOM 2893 N N . ALA B 1 72 ? 24.391 11.383 7.316 1 67.69 72 ALA B N 1
ATOM 2894 C CA . ALA B 1 72 ? 24.891 12.008 8.531 1 67.69 72 ALA B CA 1
ATOM 2895 C C . ALA B 1 72 ? 24.188 13.328 8.82 1 67.69 72 ALA B C 1
ATOM 2897 O O . ALA B 1 72 ? 23.984 13.695 9.977 1 67.69 72 ALA B O 1
ATOM 2898 N N . LEU B 1 73 ? 23.812 14 7.715 1 72.62 73 LEU B N 1
ATOM 2899 C CA . LEU B 1 73 ? 23.297 15.359 7.875 1 72.62 73 LEU B CA 1
ATOM 2900 C C . LEU B 1 73 ? 21.781 15.352 8.016 1 72.62 73 LEU B C 1
ATOM 2902 O O . LEU B 1 73 ? 21.203 16.281 8.602 1 72.62 73 LEU B O 1
ATOM 2906 N N . ASN B 1 74 ? 21.219 14.391 7.504 1 68.75 74 ASN B N 1
ATOM 2907 C CA . ASN B 1 74 ? 19.766 14.398 7.43 1 68.75 74 ASN B CA 1
ATOM 2908 C C . ASN B 1 74 ? 19.141 14.5 8.812 1 68.75 74 ASN B C 1
ATOM 2910 O O . ASN B 1 74 ? 18.203 15.273 9.016 1 68.75 74 ASN B O 1
ATOM 2914 N N . GLY B 1 75 ? 19.672 13.805 9.695 1 61.56 75 GLY B N 1
ATOM 2915 C CA . GLY B 1 75 ? 19.172 13.844 11.062 1 61.56 75 GLY B CA 1
ATOM 2916 C C . GLY B 1 75 ? 19.328 15.203 11.711 1 61.56 75 GLY B C 1
ATOM 2917 O O . GLY B 1 75 ? 18.328 15.828 12.078 1 61.56 75 GLY B O 1
ATOM 2918 N N . PRO B 1 76 ? 20.547 15.664 11.758 1 60.22 76 PRO B N 1
ATOM 2919 C CA . PRO B 1 76 ? 20.812 16.969 12.383 1 60.22 76 PRO B CA 1
ATOM 2920 C C . PRO B 1 76 ? 20 18.094 11.742 1 60.22 76 PRO B C 1
ATOM 2922 O O . PRO B 1 76 ? 19.484 18.969 12.445 1 60.22 76 PRO B O 1
ATOM 2925 N N . PHE B 1 77 ? 19.828 18.125 10.5 1 62.03 77 PHE B N 1
ATOM 2926 C CA . PHE B 1 77 ? 19.078 19.188 9.844 1 62.03 77 PHE B CA 1
ATOM 2927 C C . PHE B 1 77 ? 17.578 19.047 10.141 1 62.03 77 PHE B C 1
ATOM 2929 O O . PHE B 1 77 ? 16.875 20.047 10.297 1 62.03 77 PHE B O 1
ATOM 2936 N N . ALA B 1 78 ? 17.234 17.891 10.227 1 62.69 78 ALA B N 1
ATOM 2937 C CA . ALA B 1 78 ? 15.852 17.672 10.641 1 62.69 78 ALA B CA 1
ATOM 2938 C C . ALA B 1 78 ? 15.625 18.172 12.062 1 62.69 78 ALA B C 1
ATOM 2940 O O . ALA B 1 78 ? 14.578 18.766 12.367 1 62.69 78 ALA B O 1
ATOM 2941 N N . GLU B 1 79 ? 16.656 18 12.828 1 57.75 79 GLU B N 1
ATOM 2942 C CA . GLU B 1 79 ? 16.578 18.469 14.211 1 57.75 79 GLU B CA 1
ATOM 2943 C C . GLU B 1 79 ? 16.516 20 14.258 1 57.75 79 GLU B C 1
ATOM 2945 O O . GLU B 1 79 ? 15.766 20.562 15.055 1 57.75 79 GLU B O 1
ATOM 2950 N N . ILE B 1 80 ? 17.266 20.578 13.477 1 57.12 80 ILE B N 1
ATOM 2951 C CA . ILE B 1 80 ? 17.266 22.031 13.414 1 57.12 80 ILE B CA 1
ATOM 2952 C C . ILE B 1 80 ? 15.906 22.531 12.938 1 57.12 80 ILE B C 1
ATOM 2954 O O . ILE B 1 80 ? 15.336 23.453 13.523 1 57.12 80 ILE B O 1
ATOM 2958 N N . SER B 1 81 ? 15.453 21.953 11.898 1 57.91 81 SER B N 1
ATOM 2959 C CA . SER B 1 81 ? 14.125 22.312 11.414 1 57.91 81 SER B CA 1
ATOM 2960 C C . SER B 1 81 ? 13.07 22.125 12.492 1 57.91 81 SER B C 1
ATOM 2962 O O . SER B 1 81 ? 12.172 22.953 12.648 1 57.91 81 SER B O 1
ATOM 2964 N N . GLY B 1 82 ? 13.242 21.078 13.164 1 56.56 82 GLY B N 1
ATOM 2965 C CA . GLY B 1 82 ? 12.336 20.812 14.273 1 56.56 82 GLY B CA 1
ATOM 2966 C C . GLY B 1 82 ? 12.406 21.859 15.367 1 56.56 82 GLY B C 1
ATOM 2967 O O . GLY B 1 82 ? 11.375 22.25 15.93 1 56.56 82 GLY B O 1
ATOM 2968 N N . ALA B 1 83 ? 13.586 22.297 15.648 1 52.94 83 ALA B N 1
ATOM 2969 C CA . ALA B 1 83 ? 13.766 23.328 16.672 1 52.94 83 ALA B CA 1
ATOM 2970 C C . ALA B 1 83 ? 13.062 24.625 16.266 1 52.94 83 ALA B C 1
ATOM 2972 O O . ALA B 1 83 ? 12.43 25.281 17.094 1 52.94 83 ALA B O 1
ATOM 2973 N N . VAL B 1 84 ? 13.211 25 15.07 1 54.19 84 VAL B N 1
ATOM 2974 C CA . VAL B 1 84 ? 12.547 26.203 14.586 1 54.19 84 VAL B CA 1
ATOM 2975 C C . VAL B 1 84 ? 11.031 26.016 14.672 1 54.19 84 VAL B C 1
ATOM 2977 O O . VAL B 1 84 ? 10.312 26.938 15.07 1 54.19 84 VAL B O 1
ATOM 2980 N N . ASP B 1 85 ? 10.641 24.875 14.312 1 56.34 85 ASP B N 1
ATOM 2981 C CA . ASP B 1 85 ? 9.219 24.562 14.375 1 56.34 85 ASP B CA 1
ATOM 2982 C C . ASP B 1 85 ? 8.711 24.609 15.812 1 56.34 85 ASP B C 1
ATOM 2984 O O . ASP B 1 85 ? 7.57 25 16.062 1 56.34 85 ASP B O 1
ATOM 2988 N N . SER B 1 86 ? 9.57 24.172 16.688 1 53.31 86 SER B N 1
ATOM 2989 C CA . SER B 1 86 ? 9.188 24.219 18.094 1 53.31 86 SER B CA 1
ATOM 2990 C C . SER B 1 86 ? 8.914 25.656 18.531 1 53.31 86 SER B C 1
ATOM 2992 O O . SER B 1 86 ? 8.109 25.891 19.438 1 53.31 86 SER B O 1
ATOM 2994 N N . LEU B 1 87 ? 9.578 26.562 17.859 1 50.97 87 LEU B N 1
ATOM 2995 C CA . LEU B 1 87 ? 9.312 27.953 18.188 1 50.97 87 LEU B CA 1
ATOM 2996 C C . LEU B 1 87 ? 7.91 28.359 17.734 1 50.97 87 LEU B C 1
ATOM 2998 O O . LEU B 1 87 ? 7.32 29.297 18.297 1 50.97 87 LEU B O 1
ATOM 3002 N N . ASN B 1 88 ? 7.465 27.609 16.766 1 50.56 88 ASN B N 1
ATOM 3003 C CA . ASN B 1 88 ? 6.102 27.844 16.312 1 50.56 88 ASN B CA 1
ATOM 3004 C C . ASN B 1 88 ? 5.082 27.562 17.422 1 50.56 88 ASN B C 1
ATOM 3006 O O . ASN B 1 88 ? 3.967 28.094 17.391 1 50.56 88 ASN B O 1
ATOM 3010 N N . ARG B 1 89 ? 5.504 26.766 18.406 1 50.12 89 ARG B N 1
ATOM 3011 C CA . ARG B 1 89 ? 4.66 26.5 19.562 1 50.12 89 ARG B CA 1
ATOM 3012 C C . ARG B 1 89 ? 4.223 27.812 20.234 1 50.12 89 ARG B C 1
ATOM 3014 O O . ARG B 1 89 ? 3.209 27.844 20.938 1 50.12 89 ARG B O 1
ATOM 3021 N N . PHE B 1 90 ? 5.02 28.797 20 1 46.75 90 PHE B N 1
ATOM 3022 C CA . PHE B 1 90 ? 4.703 30.062 20.656 1 46.75 90 PHE B CA 1
ATOM 3023 C C . PHE B 1 90 ? 3.777 30.891 19.781 1 46.75 90 PHE B C 1
ATOM 3025 O O . PHE B 1 90 ? 3.346 31.984 20.172 1 46.75 90 PHE B O 1
ATOM 3032 N N . ARG B 1 91 ? 3.578 30.297 18.609 1 51.16 91 ARG B N 1
ATOM 3033 C CA . ARG B 1 91 ? 2.6 31.016 17.797 1 51.16 91 ARG B CA 1
ATOM 3034 C C . ARG B 1 91 ? 1.178 30.594 18.172 1 51.16 91 ARG B C 1
ATOM 3036 O O . ARG B 1 91 ? 0.955 29.5 18.672 1 51.16 91 ARG B O 1
ATOM 3043 N N . ALA B 1 92 ? 0.27 31.5 18.219 1 52.56 92 ALA B N 1
ATOM 3044 C CA . ALA B 1 92 ? -1.135 31.25 18.547 1 52.56 92 ALA B CA 1
ATOM 3045 C C . ALA B 1 92 ? -1.71 30.125 17.703 1 52.56 92 ALA B C 1
ATOM 3047 O O . ALA B 1 92 ? -2.494 29.312 18.203 1 52.56 92 ALA B O 1
ATOM 3048 N N . ALA B 1 93 ? -1.389 30.219 16.297 1 63.62 93 ALA B N 1
ATOM 3049 C CA . ALA B 1 93 ? -1.918 29.141 15.461 1 63.62 93 ALA B CA 1
ATOM 3050 C C . ALA B 1 93 ? -0.806 28.203 15.016 1 63.62 93 ALA B C 1
ATOM 3052 O O . ALA B 1 93 ? 0.163 28.625 14.383 1 63.62 93 ALA B O 1
ATOM 3053 N N . PRO B 1 94 ? -0.965 26.859 15.531 1 74.06 94 PRO B N 1
ATOM 3054 C CA . PRO B 1 94 ? 0.084 25.922 15.141 1 74.06 94 PRO B CA 1
ATOM 3055 C C . PRO B 1 94 ? 0.276 25.844 13.625 1 74.06 94 PRO B C 1
ATOM 3057 O O . PRO B 1 94 ? -0.695 25.938 12.875 1 74.06 94 PRO B O 1
ATOM 3060 N N . ALA B 1 95 ? 1.448 26.016 13.164 1 77.94 95 ALA B N 1
ATOM 3061 C CA . ALA B 1 95 ? 1.819 25.875 11.758 1 77.94 95 ALA B CA 1
ATOM 3062 C C . ALA B 1 95 ? 3.018 24.953 11.594 1 77.94 95 ALA B C 1
ATOM 3064 O O . ALA B 1 95 ? 3.682 24.609 12.578 1 77.94 95 ALA B O 1
ATOM 3065 N N . GLY B 1 96 ? 3.141 24.406 10.391 1 86.31 96 GLY B N 1
ATOM 3066 C CA . GLY B 1 96 ? 4.285 23.547 10.109 1 86.31 96 GLY B CA 1
ATOM 3067 C C . GLY B 1 96 ? 3.912 22.266 9.398 1 86.31 96 GLY B C 1
ATOM 3068 O O . GLY B 1 96 ? 2.832 22.156 8.812 1 86.31 96 GLY B O 1
ATOM 3069 N N . ARG B 1 97 ? 4.887 21.391 9.391 1 89.56 97 ARG B N 1
ATOM 3070 C CA . ARG B 1 97 ? 4.695 20.156 8.641 1 89.56 97 ARG B CA 1
ATOM 3071 C C . ARG B 1 97 ? 5.016 18.938 9.508 1 89.56 97 ARG B C 1
ATOM 3073 O O . ARG B 1 97 ? 6.004 18.938 10.242 1 89.56 97 ARG B O 1
ATOM 3080 N N . ILE B 1 98 ? 4.09 17.984 9.453 1 93.06 98 ILE B N 1
ATOM 3081 C CA . ILE B 1 98 ? 4.281 16.672 10.062 1 93.06 98 ILE B CA 1
ATOM 3082 C C . ILE B 1 98 ? 4.57 15.641 8.984 1 93.06 98 ILE B C 1
ATOM 3084 O O . ILE B 1 98 ? 3.824 15.523 8.008 1 93.06 98 ILE B O 1
ATOM 3088 N N . ARG B 1 99 ? 5.672 14.961 9.148 1 93.31 99 ARG B N 1
ATOM 3089 C CA . ARG B 1 99 ? 5.992 13.875 8.234 1 93.31 99 ARG B CA 1
ATOM 3090 C C . ARG B 1 99 ? 5.898 12.523 8.938 1 93.31 99 ARG B C 1
ATOM 3092 O O . ARG B 1 99 ? 6.656 12.25 9.867 1 93.31 99 ARG B O 1
ATOM 3099 N N . LEU B 1 100 ? 5.02 11.672 8.391 1 96.06 100 LEU B N 1
ATOM 3100 C CA . LEU B 1 100 ? 4.762 10.391 9.047 1 96.06 100 LEU B CA 1
ATOM 3101 C C . LEU B 1 100 ? 5.02 9.234 8.086 1 96.06 100 LEU B C 1
ATOM 3103 O O . LEU B 1 100 ? 4.656 9.305 6.91 1 96.06 100 LEU B O 1
ATOM 3107 N N . ASN B 1 101 ? 5.719 8.234 8.523 1 94.56 101 ASN B N 1
ATOM 3108 C CA . ASN B 1 101 ? 5.715 6.91 7.91 1 94.56 101 ASN B CA 1
ATOM 3109 C C . ASN B 1 101 ? 4.73 5.973 8.602 1 94.56 101 ASN B C 1
ATOM 3111 O O . ASN B 1 101 ? 4.887 5.664 9.781 1 94.56 101 ASN B O 1
ATOM 3115 N N . VAL B 1 102 ? 3.77 5.504 7.832 1 95.94 102 VAL B N 1
ATOM 3116 C CA . VAL B 1 102 ? 2.633 4.867 8.484 1 95.94 102 VAL B CA 1
ATOM 3117 C C . VAL B 1 102 ? 2.342 3.521 7.832 1 95.94 102 VAL B C 1
ATOM 3119 O O . VAL B 1 102 ? 2.314 3.416 6.602 1 95.94 102 VAL B O 1
ATOM 3122 N N . LEU B 1 103 ? 2.188 2.492 8.672 1 94.62 103 LEU B N 1
ATOM 3123 C CA . LEU B 1 103 ? 1.689 1.209 8.195 1 94.62 103 LEU B CA 1
ATOM 3124 C C . LEU B 1 103 ? 0.341 1.375 7.5 1 94.62 103 LEU B C 1
ATOM 3126 O O . LEU B 1 103 ? -0.508 2.141 7.957 1 94.62 103 LEU B O 1
ATOM 3130 N N . GLU B 1 104 ? 0.107 0.552 6.449 1 94.38 104 GLU B N 1
ATOM 3131 C CA . GLU B 1 104 ? -1.064 0.722 5.594 1 94.38 104 GLU B CA 1
ATOM 3132 C C . GLU B 1 104 ? -2.354 0.666 6.41 1 94.38 104 GLU B C 1
ATOM 3134 O O . GLU B 1 104 ? -3.27 1.46 6.188 1 94.38 104 GLU B O 1
ATOM 3139 N N . HIS B 1 105 ? -2.475 -0.142 7.422 1 95.69 105 HIS B N 1
ATOM 3140 C CA . HIS B 1 105 ? -3.682 -0.276 8.227 1 95.69 105 HIS B CA 1
ATOM 3141 C C . HIS B 1 105 ? -3.906 0.961 9.094 1 95.69 105 HIS B C 1
ATOM 3143 O O . HIS B 1 105 ? -5.039 1.433 9.227 1 95.69 105 HIS B O 1
ATOM 3149 N N . ALA B 1 106 ? -2.869 1.419 9.602 1 96.69 106 ALA B N 1
ATOM 3150 C CA . ALA B 1 106 ? -2.975 2.584 10.484 1 96.69 106 ALA B CA 1
ATOM 3151 C C . ALA B 1 106 ? -3.43 3.814 9.703 1 96.69 106 ALA B C 1
ATOM 3153 O O . ALA B 1 106 ? -4.16 4.656 10.234 1 96.69 106 ALA B O 1
ATOM 3154 N N . ALA B 1 107 ? -2.979 3.947 8.5 1 97.31 107 ALA B N 1
ATOM 3155 C CA . ALA B 1 107 ? -3.375 5.082 7.676 1 97.31 107 ALA B CA 1
ATOM 3156 C C . ALA B 1 107 ? -4.895 5.145 7.52 1 97.31 107 ALA B C 1
ATOM 3158 O O . ALA B 1 107 ? -5.512 6.176 7.785 1 97.31 107 ALA B O 1
ATOM 3159 N N . SER B 1 108 ? -5.473 4.016 7.207 1 95.5 108 SER B N 1
ATOM 3160 C CA . SER B 1 108 ? -6.898 3.986 6.895 1 95.5 108 SER B CA 1
ATOM 3161 C C . SER B 1 108 ? -7.738 3.883 8.164 1 95.5 108 SER B C 1
ATOM 3163 O O . SER B 1 108 ? -8.812 4.48 8.25 1 95.5 108 SER B O 1
ATOM 3165 N N . LEU B 1 109 ? -7.258 3.191 9.188 1 95.88 109 LEU B N 1
ATOM 3166 C CA . LEU B 1 109 ? -8.102 2.854 10.328 1 95.88 109 LEU B CA 1
ATOM 3167 C C . LEU B 1 109 ? -7.91 3.857 11.461 1 95.88 109 LEU B C 1
ATOM 3169 O O . LEU B 1 109 ? -8.805 4.039 12.289 1 95.88 109 LEU B O 1
ATOM 3173 N N . LEU B 1 110 ? -6.773 4.445 11.453 1 97.06 110 LEU B N 1
ATOM 3174 C CA . LEU B 1 110 ? -6.445 5.301 12.586 1 97.06 110 LEU B CA 1
ATOM 3175 C C . LEU B 1 110 ? -6.395 6.766 12.164 1 97.06 110 LEU B C 1
ATOM 3177 O O . LEU B 1 110 ? -7.062 7.609 12.766 1 97.06 110 LEU B O 1
ATOM 3181 N N . LEU B 1 111 ? -5.656 7.133 11.086 1 97.94 111 LEU B N 1
ATOM 3182 C CA . LEU B 1 111 ? -5.441 8.523 10.695 1 97.94 111 LEU B CA 1
ATOM 3183 C C . LEU B 1 111 ? -6.652 9.07 9.945 1 97.94 111 LEU B C 1
ATOM 3185 O O . LEU B 1 111 ? -7.078 10.203 10.188 1 97.94 111 LEU B O 1
ATOM 3189 N N . ALA B 1 112 ? -7.191 8.273 9.062 1 97.69 112 ALA B N 1
ATOM 3190 C CA . ALA B 1 112 ? -8.25 8.742 8.18 1 97.69 112 ALA B CA 1
ATOM 3191 C C . ALA B 1 112 ? -9.445 9.258 8.977 1 97.69 112 ALA B C 1
ATOM 3193 O O . ALA B 1 112 ? -10.016 10.305 8.656 1 97.69 112 ALA B O 1
ATOM 3194 N N . PRO B 1 113 ? -9.797 8.625 10.062 1 97.19 113 PRO B N 1
ATOM 3195 C CA . PRO B 1 113 ? -10.945 9.117 10.836 1 97.19 113 PRO B CA 1
ATOM 3196 C C . PRO B 1 113 ? -10.641 10.398 11.602 1 97.19 113 PRO B C 1
ATOM 3198 O O . PRO B 1 113 ? -11.562 11.109 12.016 1 97.19 113 PRO B O 1
ATOM 3201 N N . VAL B 1 114 ? -9.438 10.727 11.75 1 98.06 114 VAL B N 1
ATOM 3202 C CA . VAL B 1 114 ? -9.055 11.82 12.641 1 98.06 114 VAL B CA 1
ATOM 3203 C C . VAL B 1 114 ? -8.695 13.055 11.812 1 98.06 114 VAL B C 1
ATOM 3205 O O . VAL B 1 114 ? -8.938 14.188 12.242 1 98.06 114 VAL B O 1
ATOM 3208 N N . LEU B 1 115 ? -8.234 12.875 10.633 1 97.62 115 LEU B N 1
ATOM 3209 C CA . LEU B 1 115 ? -7.621 13.953 9.867 1 97.62 115 LEU B CA 1
ATOM 3210 C C . LEU B 1 115 ? -8.664 14.977 9.43 1 97.62 115 LEU B C 1
ATOM 3212 O O . LEU B 1 115 ? -8.375 16.172 9.352 1 97.62 115 LEU B O 1
ATOM 3216 N N . PRO B 1 116 ? -9.945 14.539 9.148 1 95.56 116 PRO B N 1
ATOM 3217 C CA . PRO B 1 116 ? -10.93 15.57 8.828 1 95.56 116 PRO B CA 1
ATOM 3218 C C . PRO B 1 116 ? -11.086 16.609 9.93 1 95.56 116 PRO B C 1
ATOM 3220 O O . PRO B 1 116 ? -11.102 17.812 9.656 1 95.56 116 PRO B O 1
ATOM 3223 N N . VAL B 1 117 ? -11.078 16.172 11.141 1 96.25 117 VAL B N 1
ATOM 3224 C CA . VAL B 1 117 ? -11.195 17.062 12.289 1 96.25 117 VAL B CA 1
ATOM 3225 C C . VAL B 1 117 ? -9.891 17.844 12.477 1 96.25 117 VAL B C 1
ATOM 3227 O O . VAL B 1 117 ? -9.914 19.047 12.75 1 96.25 117 VAL B O 1
ATOM 3230 N N . PHE B 1 118 ? -8.836 17.219 12.289 1 97.56 118 PHE B N 1
ATOM 3231 C CA . PHE B 1 118 ? -7.527 17.828 12.508 1 97.56 118 PHE B CA 1
ATOM 3232 C C . PHE B 1 118 ? -7.301 18.984 11.547 1 97.56 118 PHE B C 1
ATOM 3234 O O . PHE B 1 118 ? -6.844 20.047 11.953 1 97.56 118 PHE B O 1
ATOM 3241 N N . VAL B 1 119 ? -7.594 18.719 10.305 1 95.69 119 VAL B N 1
ATOM 3242 C CA . VAL B 1 119 ? -7.348 19.734 9.289 1 95.69 119 VAL B CA 1
ATOM 3243 C C . VAL B 1 119 ? -8.281 20.922 9.508 1 95.69 119 VAL B C 1
ATOM 3245 O O . VAL B 1 119 ? -7.934 22.062 9.195 1 95.69 119 VAL B O 1
ATOM 3248 N N . ASP B 1 120 ? -9.445 20.703 10.062 1 93.19 120 ASP B N 1
ATOM 3249 C CA . ASP B 1 120 ? -10.375 21.781 10.406 1 93.19 120 ASP B CA 1
ATOM 3250 C C . ASP B 1 120 ? -9.836 22.609 11.562 1 93.19 120 ASP B C 1
ATOM 3252 O O . ASP B 1 120 ? -9.906 23.844 11.531 1 93.19 120 ASP B O 1
ATOM 3256 N N . LEU B 1 121 ? -9.305 21.938 12.531 1 92.56 121 LEU B N 1
ATOM 3257 C CA . LEU B 1 121 ? -8.82 22.594 13.742 1 92.56 121 LEU B CA 1
ATOM 3258 C C . LEU B 1 121 ? -7.516 23.328 13.477 1 92.56 121 LEU B C 1
ATOM 3260 O O . LEU B 1 121 ? -7.273 24.391 14.047 1 92.56 121 LEU B O 1
ATOM 3264 N N . TYR B 1 122 ? -6.703 22.688 12.602 1 93.44 122 TYR B N 1
ATOM 3265 C CA . TYR B 1 122 ? -5.363 23.219 12.375 1 93.44 122 TYR B CA 1
ATOM 3266 C C . TYR B 1 122 ? -5.07 23.328 10.883 1 93.44 122 TYR B C 1
ATOM 3268 O O . TYR B 1 122 ? -4.184 22.641 10.367 1 93.44 122 TYR B O 1
ATOM 3276 N N . PRO B 1 123 ? -5.703 24.234 10.219 1 90.88 123 PRO B N 1
ATOM 3277 C CA . PRO B 1 123 ? -5.621 24.328 8.758 1 90.88 123 PRO B CA 1
ATOM 3278 C C . PRO B 1 123 ? -4.223 24.703 8.266 1 90.88 123 PRO B C 1
ATOM 3280 O O . PRO B 1 123 ? -3.896 24.484 7.098 1 90.88 123 PRO B O 1
ATOM 3283 N N . ASP B 1 124 ? -3.354 25.188 9.125 1 90 124 ASP B N 1
ATOM 3284 C CA . ASP B 1 124 ? -2.029 25.641 8.711 1 90 124 ASP B CA 1
ATOM 3285 C C . ASP B 1 124 ? -0.973 24.578 8.984 1 90 124 ASP B C 1
ATOM 3287 O O . ASP B 1 124 ? 0.218 24.797 8.75 1 90 124 ASP B O 1
ATOM 3291 N N . VAL B 1 125 ? -1.396 23.438 9.461 1 93.12 125 VAL B N 1
ATOM 3292 C CA . VAL B 1 125 ? -0.496 22.297 9.656 1 93.12 125 VAL B CA 1
ATOM 3293 C C . VAL B 1 125 ? -0.597 21.344 8.469 1 93.12 125 VAL B C 1
ATOM 3295 O O . VAL B 1 125 ? -1.686 20.875 8.133 1 93.12 125 VAL B O 1
ATOM 3298 N N . GLU B 1 126 ? 0.535 21.141 7.863 1 95.62 126 GLU B N 1
ATOM 3299 C CA . GLU B 1 126 ? 0.586 20.172 6.77 1 95.62 126 GLU B CA 1
ATOM 3300 C C . GLU B 1 126 ? 0.918 18.781 7.289 1 95.62 126 GLU B C 1
ATOM 3302 O O . GLU B 1 126 ? 1.806 18.609 8.125 1 95.62 126 GLU B O 1
ATOM 3307 N N . VAL B 1 127 ? 0.163 17.797 6.836 1 97.56 127 VAL B N 1
ATOM 3308 C CA . VAL B 1 127 ? 0.396 16.406 7.207 1 97.56 127 VAL B CA 1
ATOM 3309 C C . VAL B 1 127 ? 0.843 15.609 5.984 1 97.56 127 VAL B C 1
ATOM 3311 O O . VAL B 1 127 ? 0.062 15.406 5.051 1 97.56 127 VAL B O 1
ATOM 3314 N N . ASP B 1 128 ? 2.092 15.211 6.012 1 96.69 128 ASP B N 1
ATOM 3315 C CA . ASP B 1 128 ? 2.697 14.414 4.945 1 96.69 128 ASP B CA 1
ATOM 3316 C C . ASP B 1 128 ? 2.836 12.953 5.359 1 96.69 128 ASP B C 1
ATOM 3318 O O . ASP B 1 128 ? 3.684 12.617 6.191 1 96.69 128 ASP B O 1
ATOM 3322 N N . VAL B 1 129 ? 2.025 12.086 4.711 1 97.31 129 VAL B N 1
ATOM 3323 C CA . VAL B 1 129 ? 1.956 10.688 5.137 1 97.31 129 VAL B CA 1
ATOM 3324 C C . VAL B 1 129 ? 2.533 9.789 4.047 1 97.31 129 VAL B C 1
ATOM 3326 O O . VAL B 1 129 ? 2.045 9.781 2.914 1 97.31 129 VAL B O 1
ATOM 3329 N N . SER B 1 130 ? 3.535 9.086 4.375 1 95.12 130 SER B N 1
ATOM 3330 C CA . SER B 1 130 ? 4.066 8.008 3.549 1 95.12 130 SER B CA 1
ATOM 3331 C C . SER B 1 130 ? 3.623 6.645 4.07 1 95.12 130 SER B C 1
ATOM 3333 O O . SER B 1 130 ? 3.959 6.266 5.195 1 95.12 130 SER B O 1
ATOM 3335 N N . VAL B 1 131 ? 2.906 5.918 3.24 1 94.62 131 VAL B N 1
ATOM 3336 C CA . VAL B 1 131 ? 2.4 4.609 3.645 1 94.62 131 VAL B CA 1
ATOM 3337 C C . VAL B 1 131 ? 3.35 3.516 3.158 1 94.62 131 VAL B C 1
ATOM 3339 O O . VAL B 1 131 ? 3.67 3.445 1.97 1 94.62 131 VAL B O 1
ATOM 3342 N N . SER B 1 132 ? 3.814 2.717 4.113 1 89.94 132 SER B N 1
ATOM 3343 C CA . SER B 1 132 ? 4.715 1.625 3.754 1 89.94 132 SER B CA 1
ATOM 3344 C C . SER B 1 132 ? 4.625 0.48 4.758 1 89.94 132 SER B C 1
ATOM 3346 O O . SER B 1 132 ? 4.527 0.712 5.965 1 89.94 132 SER B O 1
ATOM 3348 N N . ASN B 1 133 ? 4.715 -0.745 4.203 1 88.25 133 ASN B N 1
ATOM 3349 C CA . ASN B 1 133 ? 4.75 -1.922 5.066 1 88.25 133 ASN B CA 1
ATOM 3350 C C . ASN B 1 133 ? 6.184 -2.348 5.375 1 88.25 133 ASN B C 1
ATOM 3352 O O . ASN B 1 133 ? 6.402 -3.252 6.184 1 88.25 133 ASN B O 1
ATOM 3356 N N . HIS B 1 134 ? 7.074 -1.655 4.801 1 79.94 134 HIS B N 1
ATOM 3357 C CA . HIS B 1 134 ? 8.477 -1.982 5.051 1 79.94 134 HIS B CA 1
ATOM 3358 C C . HIS B 1 134 ? 9.008 -1.242 6.273 1 79.94 134 HIS B C 1
ATOM 3360 O O . HIS B 1 134 ? 8.547 -0.141 6.582 1 79.94 134 HIS B O 1
ATOM 3366 N N . MET B 1 135 ? 9.898 -1.986 6.93 1 70.88 135 MET B N 1
ATOM 3367 C CA . MET B 1 135 ? 10.562 -1.331 8.047 1 70.88 135 MET B CA 1
ATOM 3368 C C . MET B 1 135 ? 11.578 -0.307 7.555 1 70.88 135 MET B C 1
ATOM 3370 O O . MET B 1 135 ? 12.508 -0.652 6.82 1 70.88 135 MET B O 1
ATOM 3374 N N . LEU B 1 136 ? 11.273 0.92 7.75 1 67.94 13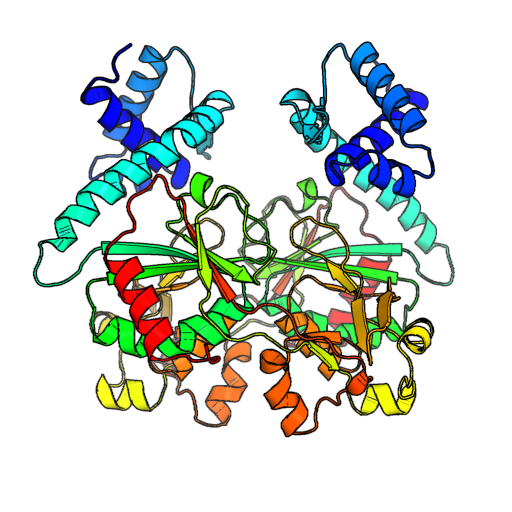6 LEU B N 1
ATOM 3375 C CA . LEU B 1 136 ? 12.164 1.986 7.297 1 67.94 136 LEU B CA 1
ATOM 3376 C C . LEU B 1 136 ? 12.883 2.635 8.477 1 67.94 136 LEU B C 1
ATOM 3378 O O . LEU B 1 136 ? 12.422 2.537 9.617 1 67.94 136 LEU B O 1
ATOM 3382 N N . ASP B 1 137 ? 14.094 3.074 8.062 1 67.12 137 ASP B N 1
ATOM 3383 C CA . ASP B 1 137 ? 14.758 3.979 9 1 67.12 137 ASP B CA 1
ATOM 3384 C C . ASP B 1 137 ? 14.047 5.332 9.047 1 67.12 137 ASP B C 1
ATOM 3386 O O . ASP B 1 137 ? 14.367 6.234 8.273 1 67.12 137 ASP B O 1
ATOM 3390 N N . VAL B 1 138 ? 13.141 5.41 9.977 1 71.44 138 VAL B N 1
ATOM 3391 C CA . VAL B 1 138 ? 12.266 6.574 10.078 1 71.44 138 VAL B CA 1
ATOM 3392 C C . VAL B 1 138 ? 13.109 7.836 10.281 1 71.44 138 VAL B C 1
ATOM 3394 O O . VAL B 1 138 ? 12.812 8.883 9.703 1 71.44 138 VAL B O 1
ATOM 3397 N N . ILE B 1 139 ? 14.117 7.707 11.039 1 62.31 139 ILE B N 1
ATOM 3398 C CA . ILE B 1 139 ? 14.938 8.875 11.344 1 62.31 139 ILE B CA 1
ATOM 3399 C C . ILE B 1 139 ? 15.828 9.203 10.148 1 62.31 139 ILE B C 1
ATOM 3401 O O . ILE B 1 139 ? 15.891 10.359 9.719 1 62.31 139 ILE B O 1
ATOM 3405 N N . GLY B 1 140 ? 16.375 8.195 9.664 1 67.12 140 GLY B N 1
ATOM 3406 C CA . GLY B 1 140 ? 17.281 8.391 8.547 1 67.12 140 GLY B CA 1
ATOM 3407 C C . GLY B 1 140 ? 16.594 8.906 7.301 1 67.12 140 GLY B C 1
ATOM 3408 O O . GLY B 1 140 ? 17.188 9.625 6.496 1 67.12 140 GLY B O 1
ATOM 3409 N N . GLU B 1 141 ? 15.305 8.648 7.273 1 73.38 141 GLU B N 1
ATOM 3410 C CA . GLU B 1 141 ? 14.57 9.023 6.07 1 73.38 141 GLU B CA 1
ATOM 3411 C C . GLU B 1 141 ? 13.844 10.359 6.254 1 73.38 141 GLU B C 1
ATOM 3413 O O . GLU B 1 141 ? 13.102 10.789 5.375 1 73.38 141 GLU B O 1
ATOM 3418 N N . GLY B 1 142 ? 13.992 11.008 7.434 1 77.62 142 GLY B N 1
ATOM 3419 C CA . GLY B 1 142 ? 13.508 12.359 7.645 1 77.62 142 GLY B CA 1
ATOM 3420 C C . GLY B 1 142 ? 12.078 12.406 8.148 1 77.62 142 GLY B C 1
ATOM 3421 O O . GLY B 1 142 ? 11.43 13.461 8.102 1 77.62 142 GLY B O 1
ATOM 3422 N N . PHE B 1 143 ? 11.609 11.328 8.594 1 88.75 143 PHE B N 1
ATOM 3423 C CA . PHE B 1 143 ? 10.273 11.312 9.172 1 88.75 143 PHE B CA 1
ATOM 3424 C C . PHE B 1 143 ? 10.305 11.766 10.625 1 88.75 143 PHE B C 1
ATOM 3426 O O . PHE B 1 143 ? 11.289 11.539 11.328 1 88.75 143 PHE B O 1
ATOM 3433 N N . ASP B 1 144 ? 9.195 12.438 11.016 1 89.06 144 ASP B N 1
ATOM 3434 C CA . ASP B 1 144 ? 9.07 12.867 12.406 1 89.06 144 ASP B CA 1
ATOM 3435 C C . ASP B 1 144 ? 8.68 11.695 13.305 1 89.06 144 ASP B C 1
ATOM 3437 O O . ASP B 1 144 ? 9.039 11.672 14.484 1 89.06 144 ASP B O 1
ATOM 3441 N N . ALA B 1 145 ? 7.906 10.812 12.75 1 93.81 145 ALA B N 1
ATOM 3442 C CA . ALA B 1 145 ? 7.457 9.641 13.508 1 93.81 145 ALA B CA 1
ATOM 3443 C C . ALA B 1 145 ? 6.961 8.547 12.57 1 93.81 145 ALA B C 1
ATOM 3445 O O . ALA B 1 145 ? 6.742 8.781 11.383 1 93.81 145 ALA B O 1
ATOM 3446 N N . GLY B 1 146 ? 6.852 7.402 13.109 1 95.12 146 GLY B N 1
ATOM 3447 C CA . GLY B 1 146 ? 6.195 6.273 12.469 1 95.12 146 GLY B CA 1
ATOM 3448 C C . GLY B 1 146 ? 5.027 5.727 13.266 1 95.12 146 GLY B C 1
ATOM 3449 O O . GLY B 1 146 ? 4.922 5.973 14.469 1 95.12 146 GLY B O 1
ATOM 3450 N N . ILE B 1 147 ? 4.082 5.145 12.555 1 96.56 147 ILE B N 1
ATOM 3451 C CA . ILE B 1 147 ? 3.008 4.422 13.227 1 96.56 147 ILE B CA 1
ATOM 3452 C C . ILE B 1 147 ? 2.986 2.971 12.742 1 96.56 147 ILE B C 1
ATOM 3454 O O . ILE B 1 147 ? 2.906 2.709 11.539 1 96.56 147 ILE B O 1
ATOM 3458 N N . ARG B 1 148 ? 3.049 2.059 13.688 1 94.81 148 ARG B N 1
ATOM 3459 C CA . ARG B 1 148 ? 3.037 0.63 13.383 1 94.81 148 ARG B CA 1
ATOM 3460 C C . ARG B 1 148 ? 2.418 -0.166 14.531 1 94.81 148 ARG B C 1
ATOM 3462 O O . ARG B 1 148 ? 2.047 0.404 15.555 1 94.81 148 ARG B O 1
ATOM 3469 N N . TYR B 1 149 ? 2.219 -1.484 14.242 1 93.56 149 TYR B N 1
ATOM 3470 C CA . TYR B 1 149 ? 1.775 -2.352 15.328 1 93.56 149 TYR B CA 1
ATOM 3471 C C . TYR B 1 149 ? 2.812 -2.402 16.438 1 93.56 149 TYR B C 1
ATOM 3473 O O . TYR B 1 149 ? 4.016 -2.395 16.188 1 93.56 149 TYR B O 1
ATOM 3481 N N . GLY B 1 150 ? 2.215 -2.547 17.562 1 90.5 150 GLY B N 1
ATOM 3482 C CA . GLY B 1 150 ? 3.109 -2.713 18.688 1 90.5 150 GLY B CA 1
ATOM 3483 C C . GLY B 1 150 ? 4.016 -3.924 18.562 1 90.5 150 GLY B C 1
ATOM 3484 O O . GLY B 1 150 ? 3.693 -4.871 17.844 1 90.5 150 GLY B O 1
ATOM 3485 N N . GLY B 1 151 ? 5.164 -4.016 19.094 1 82.31 151 GLY B N 1
ATOM 3486 C CA . GLY B 1 151 ? 6.098 -5.125 19.016 1 82.31 151 GLY B CA 1
ATOM 3487 C C . GLY B 1 151 ? 7.07 -5.02 17.859 1 82.31 151 GLY B C 1
ATOM 3488 O O . GLY B 1 151 ? 8.039 -5.773 17.781 1 82.31 151 GLY B O 1
ATOM 3489 N N . THR B 1 152 ? 6.672 -4.195 16.969 1 81.75 152 THR B N 1
ATOM 3490 C CA . THR B 1 152 ? 7.547 -4.035 15.805 1 81.75 152 THR B CA 1
ATOM 3491 C C . THR B 1 152 ? 8.289 -2.703 15.875 1 81.75 152 THR B C 1
ATOM 3493 O O . THR B 1 152 ? 8.992 -2.332 14.93 1 81.75 152 THR B O 1
ATOM 3496 N N . VAL B 1 153 ? 8.109 -1.995 16.922 1 82.5 153 VAL B N 1
ATOM 3497 C CA . VAL B 1 153 ? 8.75 -0.696 17.109 1 82.5 153 VAL B CA 1
ATOM 3498 C C . VAL B 1 153 ? 10.234 -0.89 17.422 1 82.5 153 VAL B C 1
ATOM 3500 O O . VAL B 1 153 ? 10.594 -1.737 18.25 1 82.5 153 VAL B O 1
ATOM 3503 N N . PRO B 1 154 ? 11.031 -0.084 16.75 1 79.06 154 PRO B N 1
ATOM 3504 C CA . PRO B 1 154 ? 12.453 -0.183 17.078 1 79.06 154 PRO B CA 1
ATOM 3505 C C . PRO B 1 154 ? 12.734 0.142 18.547 1 79.06 154 PRO B C 1
ATOM 3507 O O . PRO B 1 154 ? 12.117 1.049 19.109 1 79.06 154 PRO B O 1
ATOM 3510 N N . GLU B 1 155 ? 13.734 -0.484 19.141 1 78.06 155 GLU B N 1
ATOM 3511 C CA . GLU B 1 155 ? 14 -0.434 20.578 1 78.06 155 GLU B CA 1
ATOM 3512 C C . GLU B 1 155 ? 14.547 0.929 20.984 1 78.06 155 GLU B C 1
ATOM 3514 O O . GLU B 1 155 ? 14.336 1.372 22.125 1 78.06 155 GLU B O 1
ATOM 3519 N N . ASP B 1 156 ? 15.211 1.591 20.156 1 80.56 156 ASP B N 1
ATOM 3520 C CA . ASP B 1 156 ? 15.898 2.822 20.547 1 80.56 156 ASP B CA 1
ATOM 3521 C C . ASP B 1 156 ? 14.992 4.039 20.328 1 80.56 156 ASP B C 1
ATOM 3523 O O . ASP B 1 156 ? 15.461 5.18 20.406 1 80.56 156 ASP B O 1
ATOM 3527 N N . MET B 1 157 ? 13.703 3.678 20.203 1 86.06 157 MET B N 1
ATOM 3528 C CA . MET B 1 157 ? 12.758 4.762 19.969 1 86.06 157 MET B CA 1
ATOM 3529 C C . MET B 1 157 ? 11.719 4.84 21.078 1 86.06 157 MET B C 1
ATOM 3531 O O . MET B 1 157 ? 11.523 3.875 21.812 1 86.06 157 MET B O 1
ATOM 3535 N N . ILE B 1 158 ? 11.141 6.031 21.234 1 89 158 ILE B N 1
ATOM 3536 C CA . ILE B 1 158 ? 10 6.203 22.125 1 89 158 ILE B CA 1
ATOM 3537 C C . ILE B 1 158 ? 8.727 5.719 21.422 1 89 158 ILE B C 1
ATOM 3539 O O . ILE B 1 158 ? 8.469 6.074 20.281 1 89 158 ILE B O 1
ATOM 3543 N N . ALA B 1 159 ? 8.008 4.914 22.109 1 93.88 159 ALA B N 1
ATOM 3544 C CA . ALA B 1 159 ? 6.762 4.375 21.562 1 93.88 159 ALA B CA 1
ATOM 3545 C C . ALA B 1 159 ? 5.578 4.734 22.453 1 93.88 159 ALA B C 1
ATOM 3547 O O . ALA B 1 159 ? 5.68 4.691 23.688 1 93.88 159 ALA B O 1
ATOM 3548 N N . ARG B 1 160 ? 4.477 5.164 21.859 1 94.38 160 ARG B N 1
ATOM 3549 C CA . ARG B 1 160 ? 3.229 5.441 22.562 1 94.38 160 ARG B CA 1
ATOM 3550 C C . ARG B 1 160 ? 2.059 4.711 21.906 1 94.38 160 ARG B C 1
ATOM 3552 O O . ARG B 1 160 ? 1.893 4.762 20.688 1 94.38 160 ARG B O 1
ATOM 3559 N N . ARG B 1 161 ? 1.288 4.117 22.766 1 96.56 161 ARG B N 1
ATOM 3560 C CA . ARG B 1 161 ? 0.129 3.381 22.266 1 96.56 161 ARG B CA 1
ATOM 3561 C C . ARG B 1 161 ? -0.952 4.332 21.766 1 96.56 161 ARG B C 1
ATOM 3563 O O . ARG B 1 161 ? -1.227 5.355 22.391 1 96.56 161 ARG B O 1
ATOM 3570 N N . LEU B 1 162 ? -1.604 3.969 20.547 1 97.75 162 LEU B N 1
ATOM 3571 C CA . LEU B 1 162 ? -2.607 4.844 19.938 1 97.75 162 LEU B CA 1
ATOM 3572 C C . LEU B 1 162 ? -3.951 4.129 19.828 1 97.75 162 LEU B C 1
ATOM 3574 O O . LEU B 1 162 ? -4.977 4.766 19.594 1 97.75 162 LEU B O 1
ATOM 3578 N N . SER B 1 163 ? -4 2.814 19.984 1 97.62 163 SER B N 1
ATOM 3579 C CA . SER B 1 163 ? -5.254 2.084 19.812 1 97.62 163 SER B CA 1
ATOM 3580 C C . SER B 1 163 ? -5.297 0.858 20.719 1 97.62 163 SER B C 1
ATOM 3582 O O . SER B 1 163 ? -4.281 0.476 21.312 1 97.62 163 SER B O 1
ATOM 3584 N N . ALA B 1 164 ? -6.5 0.303 20.844 1 97.25 164 ALA B N 1
ATOM 3585 C CA . ALA B 1 164 ? -6.664 -0.982 21.516 1 97.25 164 ALA B CA 1
ATOM 3586 C C . ALA B 1 164 ? -6.016 -2.107 20.719 1 97.25 164 ALA B C 1
ATOM 3588 O O . ALA B 1 164 ? -5.543 -1.89 19.594 1 97.25 164 ALA B O 1
ATOM 3589 N N . ASP B 1 165 ? -5.941 -3.238 21.344 1 97.06 165 ASP B N 1
ATOM 3590 C CA . ASP B 1 165 ? -5.453 -4.426 20.656 1 97.06 165 ASP B CA 1
ATOM 3591 C C . ASP B 1 165 ? -6.293 -4.727 19.422 1 97.06 165 ASP B C 1
ATOM 3593 O O . ASP B 1 165 ? -7.453 -4.312 19.328 1 97.06 165 ASP B O 1
ATOM 3597 N N . ILE B 1 166 ? -5.645 -5.363 18.469 1 96.06 166 ILE B N 1
ATOM 3598 C CA . ILE B 1 166 ? -6.301 -5.68 17.203 1 96.06 166 ILE B CA 1
ATOM 3599 C C . ILE B 1 166 ? -6.441 -7.195 17.062 1 96.06 166 ILE B C 1
ATOM 3601 O O . ILE B 1 166 ? -5.48 -7.938 17.281 1 96.06 166 ILE B O 1
ATOM 3605 N N . GLY B 1 167 ? -7.668 -7.59 16.734 1 95.75 167 GLY B N 1
ATOM 3606 C CA . GLY B 1 167 ? -7.895 -8.992 16.422 1 95.75 167 GLY B CA 1
ATOM 3607 C C . GLY B 1 167 ? -7.523 -9.359 15 1 95.75 167 GLY B C 1
ATOM 3608 O O . GLY B 1 167 ? -7.668 -8.539 14.086 1 95.75 167 GLY B O 1
ATOM 3609 N N . TRP B 1 168 ? -7.027 -10.562 14.867 1 96.44 168 TRP B N 1
ATOM 3610 C CA . TRP B 1 168 ? -6.754 -11.117 13.539 1 96.44 168 TRP B CA 1
ATOM 3611 C C . TRP B 1 168 ? -7.773 -12.188 13.18 1 96.44 168 TRP B C 1
ATOM 3613 O O . TRP B 1 168 ? -8.391 -12.797 14.055 1 96.44 168 TRP B O 1
ATOM 3623 N N . ARG B 1 169 ? -7.984 -12.336 11.859 1 97.94 169 ARG B N 1
ATOM 3624 C CA . ARG B 1 169 ? -8.961 -13.305 11.375 1 97.94 169 ARG B CA 1
ATOM 3625 C C . ARG B 1 169 ? -8.414 -14.078 10.172 1 97.94 169 ARG B C 1
ATOM 3627 O O . ARG B 1 169 ? -7.664 -13.523 9.367 1 97.94 169 ARG B O 1
ATOM 3634 N N . ILE B 1 170 ? -8.766 -15.273 10.125 1 98.62 170 ILE B N 1
ATOM 3635 C CA . ILE B 1 170 ? -8.617 -16.062 8.906 1 98.62 170 ILE B CA 1
ATOM 3636 C C . ILE B 1 170 ? -9.945 -16.094 8.141 1 98.62 170 ILE B C 1
ATOM 3638 O O . ILE B 1 170 ? -10.977 -16.469 8.695 1 98.62 170 ILE B O 1
ATOM 3642 N N . VAL B 1 171 ? -9.867 -15.688 6.879 1 98.81 171 VAL B N 1
ATOM 3643 C CA . VAL B 1 171 ? -11.117 -15.531 6.141 1 98.81 171 VAL B CA 1
ATOM 3644 C C . VAL B 1 171 ? -10.992 -16.203 4.773 1 98.81 171 VAL B C 1
ATOM 3646 O O . VAL B 1 171 ? -9.891 -16.328 4.234 1 98.81 171 VAL B O 1
ATOM 3649 N N . GLY B 1 172 ? -12.039 -16.641 4.262 1 98.69 172 GLY B N 1
ATOM 3650 C CA . GLY B 1 172 ? -12.227 -17.125 2.908 1 98.69 172 GLY B CA 1
ATOM 3651 C C . GLY B 1 172 ? -13.609 -16.844 2.354 1 98.69 172 GLY B C 1
ATOM 3652 O O . GLY B 1 172 ? -14.539 -16.547 3.107 1 98.69 172 GLY B O 1
ATOM 3653 N N . SER B 1 173 ? -13.703 -16.891 1.021 1 98.69 173 SER B N 1
ATOM 3654 C CA . SER B 1 173 ? -15.008 -16.734 0.402 1 98.69 173 SER B CA 1
ATOM 3655 C C . SER B 1 173 ? -15.883 -17.969 0.623 1 98.69 173 SER B C 1
ATOM 3657 O O . SER B 1 173 ? -15.375 -19.062 0.82 1 98.69 173 SER B O 1
ATOM 3659 N N . PRO B 1 174 ? -17.234 -17.766 0.615 1 98.38 174 PRO B N 1
ATOM 3660 C CA . PRO B 1 174 ? -18.109 -18.938 0.676 1 98.38 174 PRO B CA 1
ATOM 3661 C C . PRO B 1 174 ? -17.812 -19.953 -0.418 1 98.38 174 PRO B C 1
ATOM 3663 O O . PRO B 1 174 ? -17.859 -21.156 -0.165 1 98.38 174 PRO B O 1
ATOM 3666 N N . GLU B 1 175 ? -17.516 -19.5 -1.573 1 96.62 175 GLU B N 1
ATOM 3667 C CA . GLU B 1 175 ? -17.203 -20.375 -2.689 1 96.62 175 GLU B CA 1
ATOM 3668 C C . GLU B 1 175 ? -15.984 -21.234 -2.391 1 96.62 175 GLU B C 1
ATOM 3670 O O . GLU B 1 175 ? -15.984 -22.453 -2.645 1 96.62 175 GLU B O 1
ATOM 3675 N N . TYR B 1 176 ? -15.008 -20.625 -1.862 1 97.81 176 TYR B N 1
ATOM 3676 C CA . TYR B 1 176 ? -13.812 -21.375 -1.498 1 97.81 176 TYR B CA 1
ATOM 3677 C C . TYR B 1 176 ? -14.141 -22.453 -0.478 1 97.81 176 TYR B C 1
ATOM 3679 O O . TYR B 1 176 ? -13.742 -23.609 -0.644 1 97.81 176 TYR B O 1
ATOM 3687 N N . LEU B 1 177 ? -14.82 -22.078 0.551 1 98.25 177 LEU B N 1
ATOM 3688 C CA . LEU B 1 177 ? -15.109 -23 1.651 1 98.25 177 LEU B CA 1
ATOM 3689 C C . LEU B 1 177 ? -16.031 -24.125 1.195 1 98.25 177 LEU B C 1
ATOM 3691 O O . LEU B 1 177 ? -15.922 -25.25 1.681 1 98.25 177 LEU B O 1
ATOM 3695 N N . ASN B 1 178 ? -16.891 -23.797 0.265 1 97.5 178 ASN B N 1
ATOM 3696 C CA . ASN B 1 178 ? -17.75 -24.828 -0.299 1 97.5 178 ASN B CA 1
ATOM 3697 C C . ASN B 1 178 ? -16.953 -25.844 -1.122 1 97.5 178 ASN B C 1
ATOM 3699 O O . ASN B 1 178 ? -17.297 -27.031 -1.153 1 97.5 178 ASN B O 1
ATOM 3703 N N . THR B 1 179 ? -15.953 -25.406 -1.723 1 96.06 179 THR B N 1
ATOM 3704 C CA . THR B 1 179 ? -15.172 -26.25 -2.623 1 96.06 179 THR B CA 1
ATOM 3705 C C . THR B 1 179 ? -14.117 -27.031 -1.849 1 96.06 179 THR B C 1
ATOM 3707 O O . THR B 1 179 ? -13.93 -28.219 -2.086 1 96.06 179 THR B O 1
ATOM 3710 N N . TYR B 1 180 ? -13.477 -26.375 -0.859 1 96.62 180 TYR B N 1
ATOM 3711 C CA . TYR B 1 180 ? -12.289 -26.969 -0.252 1 96.62 180 TYR B CA 1
ATOM 3712 C C . TYR B 1 180 ? -12.555 -27.344 1.198 1 96.62 180 TYR B C 1
ATOM 3714 O O . TYR B 1 180 ? -11.711 -27.969 1.845 1 96.62 180 TYR B O 1
ATOM 3722 N N . GLY B 1 181 ? -13.719 -26.984 1.777 1 97.62 181 GLY B N 1
ATOM 3723 C CA . GLY B 1 181 ? -14.062 -27.312 3.15 1 97.62 181 GLY B CA 1
ATOM 3724 C C . GLY B 1 181 ? -13.68 -26.234 4.141 1 97.62 181 GLY B C 1
ATOM 3725 O O . GLY B 1 181 ? -13.023 -25.266 3.775 1 97.62 181 GLY B O 1
ATOM 3726 N N . VAL B 1 182 ? -14.117 -26.422 5.395 1 98.38 182 VAL B N 1
ATOM 3727 C CA . VAL B 1 182 ? -13.852 -25.484 6.48 1 98.38 182 VAL B CA 1
ATOM 3728 C C . VAL B 1 182 ? -12.859 -26.109 7.461 1 98.38 182 VAL B C 1
ATOM 3730 O O . VAL B 1 182 ? -13.141 -27.141 8.07 1 98.38 182 VAL B O 1
ATOM 3733 N N . PRO B 1 183 ? -11.695 -25.469 7.586 1 98.44 183 PRO B N 1
ATOM 3734 C CA . PRO B 1 183 ? -10.758 -26.031 8.57 1 98.44 183 PRO B CA 1
ATOM 3735 C C . PRO B 1 183 ? -11.289 -25.922 10 1 98.44 183 PRO B C 1
ATOM 3737 O O . PRO B 1 183 ? -11.883 -24.906 10.375 1 98.44 183 PRO B O 1
ATOM 3740 N N . GLN B 1 184 ? -11.031 -26.953 10.852 1 96.81 184 GLN B N 1
ATOM 3741 C CA . GLN B 1 184 ? -11.523 -27 12.219 1 96.81 184 GLN B CA 1
ATOM 3742 C C . GLN B 1 184 ? -10.391 -26.812 13.219 1 96.81 184 GLN B C 1
ATOM 3744 O O . GLN B 1 184 ? -10.625 -26.484 14.383 1 96.81 184 GLN B O 1
ATOM 3749 N N . HIS B 1 185 ? -9.273 -27.125 12.797 1 97.31 185 HIS B N 1
ATOM 3750 C CA . HIS B 1 185 ? -8.039 -26.953 13.555 1 97.31 185 HIS B CA 1
ATOM 3751 C C . HIS B 1 185 ? -6.957 -26.297 12.703 1 97.31 185 HIS B C 1
ATOM 3753 O O . HIS B 1 185 ? -6.902 -26.5 11.484 1 97.31 185 HIS B O 1
ATOM 3759 N N . PRO B 1 186 ? -6.059 -25.484 13.297 1 98 186 PRO B N 1
ATOM 3760 C CA . PRO B 1 186 ? -5.012 -24.844 12.508 1 98 186 PRO B CA 1
ATOM 3761 C C . PRO B 1 186 ? -4.23 -25.812 11.641 1 98 186 PRO B C 1
ATOM 3763 O O . PRO B 1 186 ? -3.854 -25.484 10.508 1 98 186 PRO B O 1
ATOM 3766 N N . GLN B 1 187 ? -4.047 -27 12.039 1 97.12 187 GLN B N 1
ATOM 3767 C CA . GLN B 1 187 ? -3.281 -28 11.289 1 97.12 187 GLN B CA 1
ATOM 3768 C C . GLN B 1 187 ? -3.996 -28.391 10 1 97.12 187 GLN B C 1
ATOM 3770 O O . GLN B 1 187 ? -3.367 -28.875 9.062 1 97.12 187 GLN B O 1
ATOM 3775 N N . ASP B 1 188 ? -5.328 -28.188 9.969 1 98.06 188 ASP B N 1
ATOM 3776 C CA . ASP B 1 188 ? -6.098 -28.469 8.766 1 98.06 188 ASP B CA 1
ATOM 3777 C C . ASP B 1 188 ? -5.668 -27.562 7.613 1 98.06 188 ASP B C 1
ATOM 3779 O O . ASP B 1 188 ? -5.941 -27.859 6.449 1 98.06 188 ASP B O 1
ATOM 3783 N N . LEU B 1 189 ? -4.973 -26.438 7.914 1 98.25 189 LEU B N 1
ATOM 3784 C CA . LEU B 1 189 ? -4.566 -25.469 6.898 1 98.25 189 LEU B CA 1
ATOM 3785 C C . LEU B 1 189 ? -3.531 -26.078 5.953 1 98.25 189 LEU B C 1
ATOM 3787 O O . LEU B 1 189 ? -3.328 -25.578 4.844 1 98.25 189 LEU B O 1
ATOM 3791 N N . LYS B 1 190 ? -2.906 -27.141 6.359 1 96.56 190 LYS B N 1
ATOM 3792 C CA . LYS B 1 190 ? -1.923 -27.828 5.52 1 96.56 190 LYS B CA 1
ATOM 3793 C C . LYS B 1 190 ? -2.57 -28.375 4.25 1 96.56 190 LYS B C 1
ATOM 3795 O O . LYS B 1 190 ? -1.895 -28.562 3.238 1 96.56 190 LYS B O 1
ATOM 3800 N N . ALA B 1 191 ? -3.863 -28.594 4.305 1 96.5 191 ALA B N 1
ATOM 3801 C CA . ALA B 1 191 ? -4.609 -29.125 3.162 1 96.5 191 ALA B CA 1
ATOM 3802 C C . ALA B 1 191 ? -5.367 -28.016 2.441 1 96.5 191 ALA B C 1
ATOM 3804 O O . ALA B 1 191 ? -6.215 -28.281 1.589 1 96.5 191 ALA B O 1
ATOM 3805 N N . HIS B 1 192 ? -5.137 -26.797 2.787 1 97.88 192 HIS B N 1
ATOM 3806 C CA . HIS B 1 192 ? -5.82 -25.641 2.201 1 97.88 192 HIS B CA 1
ATOM 3807 C C . HIS B 1 192 ? -4.852 -24.75 1.43 1 97.88 192 HIS B C 1
ATOM 3809 O O . HIS B 1 192 ? -3.633 -24.922 1.531 1 97.88 192 HIS B O 1
ATOM 3815 N N . ARG B 1 193 ? -5.418 -23.906 0.583 1 97.69 193 ARG B N 1
ATOM 3816 C CA . ARG B 1 193 ? -4.664 -22.812 -0.011 1 97.69 193 ARG B CA 1
ATOM 3817 C C . ARG B 1 193 ? -4.688 -21.578 0.892 1 97.69 193 ARG B C 1
ATOM 3819 O O . ARG B 1 193 ? -5.758 -21.109 1.282 1 97.69 193 ARG B O 1
ATOM 3826 N N . CYS B 1 194 ? -3.475 -21.141 1.226 1 98.69 194 CYS B N 1
ATOM 3827 C CA . CYS B 1 194 ? -3.355 -19.938 2.043 1 98.69 194 CYS B CA 1
ATOM 3828 C C . CYS B 1 194 ? -2.562 -18.859 1.314 1 98.69 194 CYS B C 1
ATOM 3830 O O . CYS B 1 194 ? -1.681 -19.172 0.511 1 98.69 194 CYS B O 1
ATOM 3832 N N . LEU B 1 195 ? -2.969 -17.641 1.498 1 98.56 195 LEU B N 1
ATOM 3833 C CA . LEU B 1 195 ? -2.105 -16.547 1.05 1 98.56 195 LEU B CA 1
ATOM 3834 C C . LEU B 1 195 ? -0.899 -16.391 1.97 1 98.56 195 LEU B C 1
ATOM 3836 O O . LEU B 1 195 ? -1.053 -16.125 3.162 1 98.56 195 LEU B O 1
ATOM 3840 N N . ARG B 1 196 ? 0.26 -16.594 1.41 1 98.12 196 ARG B N 1
ATOM 3841 C CA . ARG B 1 196 ? 1.471 -16.344 2.188 1 98.12 196 ARG B CA 1
ATOM 3842 C C . ARG B 1 196 ? 1.787 -14.859 2.264 1 98.12 196 ARG B C 1
ATOM 3844 O O . ARG B 1 196 ? 1.499 -14.109 1.327 1 98.12 196 ARG B O 1
ATOM 3851 N N . VAL B 1 197 ? 2.344 -14.492 3.42 1 96.81 197 VAL B N 1
ATOM 3852 C CA . VAL B 1 197 ? 2.535 -13.07 3.652 1 96.81 197 VAL B CA 1
ATOM 3853 C C . VAL B 1 197 ? 4.02 -12.766 3.83 1 96.81 197 VAL B C 1
ATOM 3855 O O . VAL B 1 197 ? 4.676 -13.344 4.703 1 96.81 197 VAL B O 1
ATOM 3858 N N . ARG B 1 198 ? 4.5 -11.875 3.008 1 93.19 198 ARG B N 1
ATOM 3859 C CA . ARG B 1 198 ? 5.867 -11.391 3.164 1 93.19 198 ARG B CA 1
ATOM 3860 C C . ARG B 1 198 ? 5.906 -10.141 4.039 1 93.19 198 ARG B C 1
ATOM 3862 O O . ARG B 1 198 ? 5.215 -9.156 3.756 1 93.19 198 ARG B O 1
ATOM 3869 N N . LEU B 1 199 ? 6.762 -10.18 5.031 1 86.06 199 LEU B N 1
ATOM 3870 C CA . LEU B 1 199 ? 6.895 -9.07 5.969 1 86.06 199 LEU B CA 1
ATOM 3871 C C . LEU B 1 199 ? 7.926 -8.062 5.473 1 86.06 199 LEU B C 1
ATOM 3873 O O . LEU B 1 199 ? 8.609 -8.305 4.48 1 86.06 199 LEU B O 1
ATOM 3877 N N . GLY B 1 200 ? 7.941 -6.98 6.102 1 78.44 200 GLY B N 1
ATOM 3878 C CA . GLY B 1 200 ? 8.82 -5.891 5.711 1 78.44 200 GLY B CA 1
ATOM 3879 C C . GLY B 1 200 ? 10.289 -6.266 5.758 1 78.44 200 GLY B C 1
ATOM 3880 O O . GLY B 1 200 ? 11.125 -5.625 5.109 1 78.44 200 GLY B O 1
ATOM 3881 N N . ASP B 1 201 ? 10.609 -7.215 6.477 1 70.44 201 ASP B N 1
ATOM 3882 C CA . ASP B 1 201 ? 11.992 -7.676 6.543 1 70.44 201 ASP B CA 1
ATOM 3883 C C . ASP B 1 201 ? 12.234 -8.828 5.57 1 70.44 201 ASP B C 1
ATOM 3885 O O . ASP B 1 201 ? 13.227 -9.547 5.688 1 70.44 201 ASP B O 1
ATOM 3889 N N . ASP B 1 202 ? 11.336 -9.086 4.719 1 77.62 202 ASP B N 1
ATOM 3890 C CA . ASP B 1 202 ? 11.391 -10.016 3.598 1 77.62 202 ASP B CA 1
ATOM 3891 C C . ASP B 1 202 ? 11.227 -11.461 4.074 1 77.62 202 ASP B C 1
ATOM 3893 O O . ASP B 1 202 ? 11.406 -12.398 3.297 1 77.62 202 ASP B O 1
ATOM 3897 N N . THR B 1 203 ? 10.898 -11.617 5.312 1 82.38 203 THR B N 1
ATOM 3898 C CA . THR B 1 203 ? 10.578 -12.961 5.789 1 82.38 203 THR B CA 1
ATOM 3899 C C . THR B 1 203 ? 9.102 -13.281 5.566 1 82.38 203 THR B C 1
ATOM 3901 O O . THR B 1 203 ? 8.289 -12.375 5.379 1 82.38 203 THR B O 1
ATOM 3904 N N . LEU B 1 204 ? 8.891 -14.57 5.523 1 91 204 LEU B N 1
ATOM 3905 C CA . LEU B 1 204 ? 7.504 -15.008 5.398 1 91 204 LEU B CA 1
ATOM 3906 C C . LEU B 1 204 ? 6.859 -15.164 6.773 1 91 204 LEU B C 1
ATOM 3908 O O . LEU B 1 204 ? 7.445 -15.766 7.676 1 91 204 LEU B O 1
ATOM 3912 N N . TYR B 1 205 ? 5.758 -14.648 6.867 1 93.62 205 TYR B N 1
ATOM 3913 C CA . TYR B 1 205 ? 5.031 -14.695 8.133 1 93.62 205 TYR B CA 1
ATOM 3914 C C . TYR B 1 205 ? 4.527 -16.109 8.422 1 93.62 205 TYR B C 1
ATOM 3916 O O . TYR B 1 205 ? 3.947 -16.75 7.551 1 93.62 205 TYR B O 1
ATOM 3924 N N . ARG B 1 206 ? 4.801 -16.594 9.594 1 95.44 206 ARG B N 1
ATOM 3925 C CA . ARG B 1 206 ? 4.16 -17.797 10.094 1 95.44 206 ARG B CA 1
ATOM 3926 C C . ARG B 1 206 ? 2.834 -17.484 10.773 1 95.44 206 ARG B C 1
ATOM 3928 O O . ARG B 1 206 ? 2.797 -16.719 11.75 1 95.44 206 ARG B O 1
ATOM 3935 N N . TRP B 1 207 ? 1.773 -18.031 10.258 1 97.44 207 TRP B N 1
ATOM 3936 C CA . TRP B 1 207 ? 0.471 -17.734 10.844 1 97.44 207 TRP B CA 1
ATOM 3937 C C . TRP B 1 207 ? 0.422 -18.172 12.305 1 97.44 207 TRP B C 1
ATOM 3939 O O . TRP B 1 207 ? 0.809 -19.297 12.633 1 97.44 207 TRP B O 1
ATOM 3949 N N . GLU B 1 208 ? -0.087 -17.297 13.156 1 96.5 208 GLU B N 1
ATOM 3950 C CA . GLU B 1 208 ? -0.121 -17.562 14.594 1 96.5 208 GLU B CA 1
ATOM 3951 C C . GLU B 1 208 ? -1.545 -17.828 15.07 1 96.5 208 GLU B C 1
ATOM 3953 O O . GLU B 1 208 ? -2.48 -17.125 14.664 1 96.5 208 GLU B O 1
ATOM 3958 N N . PHE B 1 209 ? -1.617 -18.828 15.891 1 97 209 PHE B N 1
ATOM 3959 C CA . PHE B 1 209 ? -2.887 -19.234 16.484 1 97 209 PHE B CA 1
ATOM 3960 C C . PHE B 1 209 ? -2.748 -19.438 17.984 1 97 209 PHE B C 1
ATOM 3962 O O . PHE B 1 209 ? -1.675 -19.781 18.469 1 97 209 PHE B O 1
ATOM 3969 N N . GLU B 1 210 ? -3.883 -19.094 18.594 1 94.94 210 GLU B N 1
ATOM 3970 C CA . GLU B 1 210 ? -3.891 -19.281 20.047 1 94.94 210 GLU B CA 1
ATOM 3971 C C . GLU B 1 210 ? -5.281 -19.672 20.547 1 94.94 210 GLU B C 1
ATOM 3973 O O . GLU B 1 210 ? -6.281 -19.094 20.094 1 94.94 210 GLU B O 1
ATOM 3978 N N . GLN B 1 211 ? -5.336 -20.703 21.359 1 92.75 211 GLN B N 1
ATOM 3979 C CA . GLN B 1 211 ? -6.562 -21.125 22.031 1 92.75 211 GLN B CA 1
ATOM 3980 C C . GLN B 1 211 ? -6.262 -21.734 23.391 1 92.75 211 GLN B C 1
ATOM 3982 O O . GLN B 1 211 ? -5.477 -22.688 23.484 1 92.75 211 GLN B O 1
ATOM 3987 N N . ALA B 1 212 ? -7.012 -21.266 24.391 1 90 212 ALA B N 1
ATOM 3988 C CA . ALA B 1 212 ? -6.938 -21.812 25.734 1 90 212 ALA B CA 1
ATOM 3989 C C . ALA B 1 212 ? -5.488 -22.047 26.156 1 90 212 ALA B C 1
ATOM 3991 O O . ALA B 1 212 ? -5.137 -23.125 26.625 1 90 212 ALA B O 1
ATOM 3992 N N . GLY B 1 213 ? -4.605 -21.125 25.875 1 86.62 213 GLY B N 1
ATOM 3993 C CA . GLY B 1 213 ? -3.229 -21.188 26.344 1 86.62 213 GLY B CA 1
ATOM 3994 C C . GLY B 1 213 ? -2.303 -21.891 25.375 1 86.62 213 GLY B C 1
ATOM 3995 O O . GLY B 1 213 ? -1.081 -21.875 25.547 1 86.62 213 GLY B O 1
ATOM 3996 N N . GLU B 1 214 ? -2.877 -22.578 24.438 1 91.56 214 GLU B N 1
ATOM 3997 C CA . GLU B 1 214 ? -2.072 -23.234 23.406 1 91.56 214 GLU B CA 1
ATOM 3998 C C . GLU B 1 214 ? -1.776 -22.297 22.25 1 91.56 214 GLU B C 1
ATOM 4000 O O . GLU B 1 214 ? -2.688 -21.672 21.703 1 91.56 214 GLU B O 1
ATOM 4005 N N . ALA B 1 215 ? -0.458 -22.234 21.938 1 94.19 215 ALA B N 1
ATOM 4006 C CA . ALA B 1 215 ? -0.032 -21.406 20.812 1 94.19 215 ALA B CA 1
ATOM 4007 C C . ALA B 1 215 ? 0.536 -22.266 19.688 1 94.19 215 ALA B C 1
ATOM 4009 O O . ALA B 1 215 ? 1.278 -23.219 19.938 1 94.19 215 ALA B O 1
ATOM 4010 N N . ILE B 1 216 ? 0.095 -21.953 18.453 1 95.81 216 ILE B N 1
ATOM 4011 C CA . ILE B 1 216 ? 0.561 -22.656 17.266 1 95.81 216 ILE B CA 1
ATOM 4012 C C . ILE B 1 216 ? 1.078 -21.641 16.234 1 95.81 216 ILE B C 1
ATOM 4014 O O . ILE B 1 216 ? 0.463 -20.594 16.031 1 95.81 216 ILE B O 1
ATOM 4018 N N . SER B 1 217 ? 2.193 -21.875 15.672 1 96.25 217 SER B N 1
ATOM 4019 C CA . SER B 1 217 ? 2.77 -21.109 14.562 1 96.25 217 SER B CA 1
ATOM 4020 C C . SER B 1 217 ? 2.977 -22 13.336 1 96.25 217 SER B C 1
ATOM 402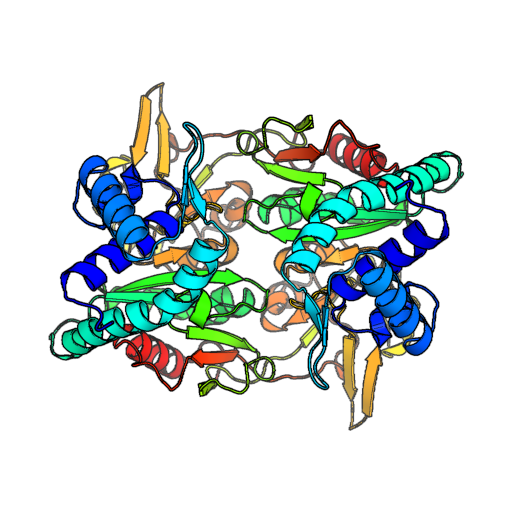2 O O . SER B 1 217 ? 3.682 -23 13.406 1 96.25 217 SER B O 1
ATOM 4024 N N . LEU B 1 218 ? 2.402 -21.578 12.203 1 96.12 218 LEU B N 1
ATOM 4025 C CA . LEU B 1 218 ? 2.373 -22.469 11.055 1 96.12 218 LEU B CA 1
ATOM 4026 C C . LEU B 1 218 ? 2.941 -21.781 9.82 1 96.12 218 LEU B C 1
ATOM 4028 O O . LEU B 1 218 ? 2.582 -20.641 9.516 1 96.12 218 LEU B O 1
ATOM 4032 N N . ASP B 1 219 ? 3.904 -22.406 9.25 1 95.69 219 ASP B N 1
ATOM 4033 C CA . ASP B 1 219 ? 4.223 -22.078 7.859 1 95.69 219 ASP B CA 1
ATOM 4034 C C . ASP B 1 219 ? 3.168 -22.656 6.91 1 95.69 219 ASP B C 1
ATOM 4036 O O . ASP B 1 219 ? 3.201 -23.828 6.574 1 95.69 219 ASP B O 1
ATOM 4040 N N . VAL B 1 220 ? 2.25 -21.828 6.492 1 97.12 220 VAL B N 1
ATOM 4041 C CA . VAL B 1 220 ? 1.083 -22.297 5.75 1 97.12 220 VAL B CA 1
ATOM 4042 C C . VAL B 1 220 ? 1.442 -22.469 4.277 1 97.12 220 VAL B C 1
ATOM 4044 O O . VAL B 1 220 ? 2.309 -21.766 3.754 1 97.12 220 VAL B O 1
ATOM 4047 N N . PRO B 1 221 ? 0.802 -23.391 3.635 1 96.5 221 PRO B N 1
ATOM 4048 C CA . PRO B 1 221 ? 1.024 -23.562 2.197 1 96.5 221 PRO B CA 1
ATOM 4049 C C . PRO B 1 221 ? 0.274 -22.531 1.356 1 96.5 221 PRO B C 1
ATOM 4051 O O . PRO B 1 221 ? -0.679 -21.922 1.837 1 96.5 221 PRO B O 1
ATOM 4054 N N . GLY B 1 222 ? 0.747 -22.391 0.078 1 95.94 222 GLY B N 1
ATOM 4055 C CA . GLY B 1 222 ? 0.042 -21.547 -0.865 1 95.94 222 GLY B CA 1
ATOM 4056 C C . GLY B 1 222 ? 0.898 -21.125 -2.045 1 95.94 222 GLY B C 1
ATOM 4057 O O . GLY B 1 222 ? 2.109 -20.938 -1.906 1 95.94 222 GLY B O 1
ATOM 4058 N N . ALA B 1 223 ? 0.188 -20.859 -3.053 1 96.06 223 ALA B N 1
ATOM 4059 C CA . ALA B 1 223 ? 0.867 -20.547 -4.309 1 96.06 223 ALA B CA 1
ATOM 4060 C C . ALA B 1 223 ? 1.085 -19.047 -4.457 1 96.06 223 ALA B C 1
ATOM 4062 O O . ALA B 1 223 ? 1.86 -18.594 -5.309 1 96.06 223 ALA B O 1
ATOM 4063 N N . VAL B 1 224 ? 0.434 -18.25 -3.684 1 98 224 VAL B N 1
ATOM 4064 C CA . VAL B 1 224 ? 0.497 -16.797 -3.842 1 98 224 VAL B CA 1
ATOM 4065 C C . VAL B 1 224 ? 1.095 -16.172 -2.586 1 98 224 VAL B C 1
ATOM 4067 O O . VAL B 1 224 ? 0.63 -16.422 -1.474 1 98 224 VAL B O 1
ATOM 4070 N N . THR B 1 225 ? 2.154 -15.422 -2.762 1 97.88 225 THR B N 1
ATOM 4071 C CA . THR B 1 225 ? 2.746 -14.617 -1.701 1 97.88 225 THR B CA 1
ATOM 4072 C C . THR B 1 225 ? 2.451 -13.133 -1.92 1 97.88 225 THR B C 1
ATOM 4074 O O . THR B 1 225 ? 2.604 -12.625 -3.031 1 97.88 225 THR B O 1
ATOM 4077 N N . ILE B 1 226 ? 1.978 -12.5 -0.864 1 97.31 226 ILE B N 1
ATOM 4078 C CA . ILE B 1 226 ? 1.556 -11.102 -0.949 1 97.31 226 ILE B CA 1
ATOM 4079 C C . ILE B 1 226 ? 2.23 -10.289 0.154 1 97.31 226 ILE B C 1
ATOM 4081 O O . ILE B 1 226 ? 2.768 -10.859 1.109 1 97.31 226 ILE B O 1
ATOM 4085 N N . ASP B 1 227 ? 2.195 -8.906 0.008 1 95.5 227 ASP B N 1
ATOM 4086 C CA . ASP B 1 227 ? 2.656 -8.023 1.072 1 95.5 227 ASP B CA 1
ATOM 4087 C C . ASP B 1 227 ? 1.721 -6.824 1.232 1 95.5 227 ASP B C 1
ATOM 4089 O O . ASP B 1 227 ? 2.1 -5.809 1.816 1 95.5 227 ASP B O 1
ATOM 4093 N N . ASP B 1 228 ? 0.541 -6.961 0.689 1 95.25 228 ASP B N 1
ATOM 4094 C CA . ASP B 1 228 ? -0.441 -5.879 0.671 1 95.25 228 ASP B CA 1
ATOM 4095 C C . ASP B 1 228 ? -1.823 -6.387 1.076 1 95.25 228 ASP B C 1
ATOM 4097 O O . ASP B 1 228 ? -2.307 -7.387 0.54 1 95.25 228 ASP B O 1
ATOM 4101 N N . THR B 1 229 ? -2.461 -5.695 1.962 1 95.69 229 THR B N 1
ATOM 4102 C CA . THR B 1 229 ? -3.703 -6.164 2.566 1 95.69 229 THR B CA 1
ATOM 4103 C C . THR B 1 229 ? -4.863 -6.039 1.586 1 95.69 229 THR B C 1
ATOM 4105 O O . THR B 1 229 ? -5.715 -6.926 1.503 1 95.69 229 THR B O 1
ATOM 4108 N N . GLN B 1 230 ? -4.914 -4.953 0.873 1 94.12 230 GLN B N 1
ATOM 4109 C CA . GLN B 1 230 ? -6.016 -4.777 -0.066 1 94.12 230 GLN B CA 1
ATOM 4110 C C . GLN B 1 230 ? -5.984 -5.844 -1.158 1 94.12 230 GLN B C 1
ATOM 4112 O O . GLN B 1 230 ? -7.031 -6.348 -1.574 1 94.12 230 GLN B O 1
ATOM 4117 N N . PHE B 1 231 ? -4.785 -6.141 -1.626 1 97 231 PHE B N 1
ATOM 4118 C CA . PHE B 1 231 ? -4.613 -7.223 -2.586 1 97 231 PHE B CA 1
ATOM 4119 C C . PHE B 1 231 ? -5.062 -8.555 -1.986 1 97 231 PHE B C 1
ATOM 4121 O O . PHE B 1 231 ? -5.789 -9.312 -2.627 1 97 231 PHE B O 1
ATOM 4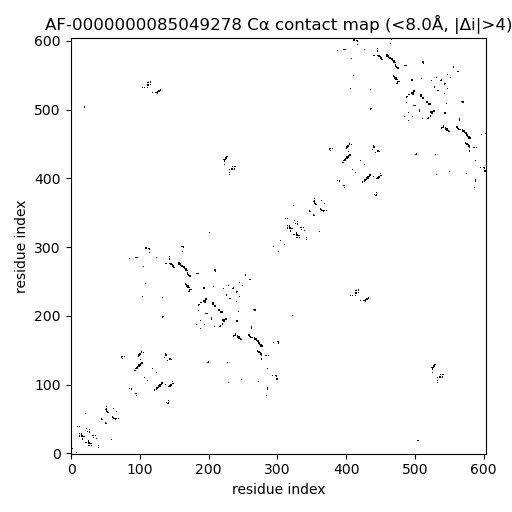128 N N . ALA B 1 232 ? -4.715 -8.836 -0.727 1 98.12 232 ALA B N 1
ATOM 4129 C CA . ALA B 1 232 ? -5.113 -10.062 -0.03 1 98.12 232 ALA B CA 1
ATOM 4130 C C . ALA B 1 232 ? -6.633 -10.172 0.052 1 98.12 232 ALA B C 1
ATOM 4132 O O . ALA B 1 232 ? -7.195 -11.242 -0.193 1 98.12 232 ALA B O 1
ATOM 4133 N N . ILE B 1 233 ? -7.234 -9.078 0.389 1 97.5 233 ILE B N 1
ATOM 4134 C CA . ILE B 1 233 ? -8.688 -9.062 0.518 1 97.5 233 ILE B CA 1
ATOM 4135 C C . ILE B 1 233 ? -9.328 -9.398 -0.829 1 97.5 233 ILE B C 1
ATOM 4137 O O . ILE B 1 233 ? -10.234 -10.234 -0.905 1 97.5 233 ILE B O 1
ATOM 4141 N N . ALA B 1 234 ? -8.836 -8.781 -1.871 1 97 234 ALA B N 1
ATOM 4142 C CA . ALA B 1 234 ? -9.375 -9.031 -3.205 1 97 234 ALA B CA 1
ATOM 4143 C C . ALA B 1 234 ? -9.211 -10.492 -3.6 1 97 234 ALA B C 1
ATOM 4145 O O . ALA B 1 234 ? -10.125 -11.094 -4.176 1 97 234 ALA B O 1
ATOM 4146 N N . LEU B 1 235 ? -8.078 -11.062 -3.283 1 98.31 235 LEU B N 1
ATOM 4147 C CA . LEU B 1 235 ? -7.812 -12.461 -3.604 1 98.31 235 LEU B CA 1
ATOM 4148 C C . LEU B 1 235 ? -8.75 -13.383 -2.824 1 98.31 235 LEU B C 1
ATOM 4150 O O . LEU B 1 235 ? -9.281 -14.344 -3.381 1 98.31 235 LEU B O 1
ATOM 4154 N N . ALA B 1 236 ? -8.953 -13.062 -1.556 1 98.56 236 ALA B N 1
ATOM 4155 C CA . ALA B 1 236 ? -9.836 -13.867 -0.728 1 98.56 236 ALA B CA 1
ATOM 4156 C C . ALA B 1 236 ? -11.273 -13.797 -1.235 1 98.56 236 ALA B C 1
ATOM 4158 O O . ALA B 1 236 ? -11.961 -14.82 -1.326 1 98.56 236 ALA B O 1
ATOM 4159 N N . LEU B 1 237 ? -11.688 -12.609 -1.573 1 97.69 237 LEU B N 1
ATOM 4160 C CA . LEU B 1 237 ? -13.023 -12.414 -2.107 1 97.69 237 LEU B CA 1
ATOM 4161 C C . LEU B 1 237 ? -13.227 -13.211 -3.393 1 97.69 237 LEU B C 1
ATOM 4163 O O . LEU B 1 237 ? -14.312 -13.734 -3.645 1 97.69 237 LEU B O 1
ATOM 4167 N N . GLY B 1 238 ? -12.164 -13.336 -4.141 1 96.56 238 GLY B N 1
ATOM 4168 C CA . GLY B 1 238 ? -12.219 -14.055 -5.406 1 96.56 238 GLY B CA 1
ATOM 4169 C C . GLY B 1 238 ? -12.109 -15.562 -5.246 1 96.56 238 GLY B C 1
ATOM 4170 O O . GLY B 1 238 ? -12.188 -16.297 -6.23 1 96.56 238 GLY B O 1
ATOM 4171 N N . GLY B 1 239 ? -11.883 -15.977 -4.082 1 97.25 239 GLY B N 1
ATOM 4172 C CA . GLY B 1 239 ? -11.852 -17.406 -3.807 1 97.25 239 GLY B CA 1
ATOM 4173 C C . GLY B 1 239 ? -10.492 -18.031 -4.074 1 97.25 239 GLY B C 1
ATOM 4174 O O . GLY B 1 239 ? -10.391 -19.25 -4.262 1 97.25 239 GLY B O 1
ATOM 4175 N N . THR B 1 240 ? -9.477 -17.234 -4.094 1 97.31 240 THR B N 1
ATOM 4176 C CA . THR B 1 240 ? -8.141 -17.734 -4.395 1 97.31 240 THR B CA 1
ATOM 4177 C C . THR B 1 240 ? -7.625 -18.625 -3.264 1 97.31 240 THR B C 1
ATOM 4179 O O . THR B 1 240 ? -7.035 -19.672 -3.512 1 97.31 240 THR B O 1
ATOM 4182 N N . ALA B 1 241 ? -7.773 -18.188 -2.096 1 98.5 241 ALA B N 1
ATOM 4183 C CA . ALA B 1 241 ? -7.18 -18.812 -0.918 1 98.5 241 ALA B CA 1
ATOM 4184 C C . ALA B 1 241 ? -7.723 -18.188 0.365 1 98.5 241 ALA B C 1
ATOM 4186 O O . ALA B 1 241 ? -8.445 -17.203 0.322 1 98.5 241 ALA B O 1
ATOM 4187 N N . LEU B 1 242 ? -7.398 -18.859 1.49 1 98.75 242 LEU B N 1
ATOM 4188 C CA . LEU B 1 242 ? -7.641 -18.266 2.801 1 98.75 242 LEU B CA 1
ATOM 4189 C C . LEU B 1 242 ? -6.637 -17.156 3.09 1 98.75 242 LEU B C 1
ATOM 4191 O O . LEU B 1 242 ? -5.484 -17.234 2.666 1 98.75 242 LEU B O 1
ATOM 4195 N N . ALA B 1 243 ? -7.109 -16.125 3.76 1 98.81 243 ALA B N 1
ATOM 4196 C CA . ALA B 1 243 ? -6.258 -14.984 4.086 1 98.81 243 ALA B CA 1
ATOM 4197 C C . ALA B 1 243 ? -6.211 -14.75 5.594 1 98.81 243 ALA B C 1
ATOM 4199 O O . ALA B 1 243 ? -7.215 -14.93 6.289 1 98.81 243 ALA B O 1
ATOM 4200 N N . TYR B 1 244 ? -5.051 -14.406 6.129 1 98.44 244 TYR B N 1
ATOM 4201 C CA . TYR B 1 244 ? -4.785 -13.984 7.5 1 98.44 244 TYR B CA 1
ATOM 4202 C C . TYR B 1 244 ? -4.691 -12.469 7.602 1 98.44 244 TYR B C 1
ATOM 4204 O O . TYR B 1 244 ? -3.695 -11.875 7.188 1 98.44 244 TYR B O 1
ATOM 4212 N N . LEU B 1 245 ? -5.762 -11.836 8.18 1 97.88 245 LEU B N 1
ATOM 4213 C CA . LEU B 1 245 ? -5.883 -10.383 8.055 1 97.88 245 LEU B CA 1
ATOM 4214 C C . LEU B 1 245 ? -6.379 -9.766 9.352 1 97.88 245 LEU B C 1
ATOM 4216 O O . LEU B 1 245 ? -7.059 -10.422 10.141 1 97.88 245 LEU B O 1
ATOM 4220 N N . PRO B 1 246 ? -6.07 -8.414 9.602 1 97.06 246 PRO B N 1
ATOM 4221 C CA . PRO B 1 246 ? -6.668 -7.73 10.75 1 97.06 246 PRO B CA 1
ATOM 4222 C C . PRO B 1 246 ? -8.195 -7.656 10.664 1 97.06 246 PRO B C 1
ATOM 4224 O O . PRO B 1 246 ? -8.734 -7.34 9.602 1 97.06 246 PRO B O 1
ATOM 4227 N N . GLU B 1 247 ? -8.82 -7.898 11.789 1 97.62 247 GLU B N 1
ATOM 4228 C CA . GLU B 1 247 ? -10.281 -7.977 11.859 1 97.62 247 GLU B CA 1
ATOM 4229 C C . GLU B 1 247 ? -10.922 -6.688 11.352 1 97.62 247 GLU B C 1
ATOM 4231 O O . GLU B 1 247 ? -11.875 -6.734 10.562 1 97.62 247 GLU B O 1
ATOM 4236 N N . PRO B 1 248 ? -10.461 -5.508 11.703 1 96.81 248 PRO B N 1
ATOM 4237 C CA . PRO B 1 248 ? -11.148 -4.305 11.234 1 96.81 248 PRO B CA 1
ATOM 4238 C C . PRO B 1 248 ? -11.125 -4.164 9.711 1 96.81 248 PRO B C 1
ATOM 4240 O O . PRO B 1 248 ? -12.016 -3.547 9.133 1 96.81 248 PRO B O 1
ATOM 4243 N N . CYS B 1 249 ? -10.133 -4.73 9.062 1 96.25 249 CYS B N 1
ATOM 4244 C CA . CYS B 1 249 ? -10.008 -4.617 7.613 1 96.25 249 CYS B CA 1
ATOM 4245 C C . CYS B 1 249 ? -11.016 -5.52 6.91 1 96.25 249 CYS B C 1
ATOM 4247 O O . CYS B 1 249 ? -11.438 -5.227 5.789 1 96.25 249 CYS B O 1
ATOM 4249 N N . VAL B 1 250 ? -11.445 -6.605 7.516 1 97.56 250 VAL B N 1
ATOM 4250 C CA . VAL B 1 250 ? -12.266 -7.586 6.812 1 97.56 250 VAL B CA 1
ATOM 4251 C C . VAL B 1 250 ? -13.688 -7.57 7.379 1 97.56 250 VAL B C 1
ATOM 4253 O O . VAL B 1 250 ? -14.586 -8.203 6.828 1 97.56 250 VAL B O 1
ATOM 4256 N N . ARG B 1 251 ? -13.922 -6.793 8.414 1 97.06 251 ARG B N 1
ATOM 4257 C CA . ARG B 1 251 ? -15.203 -6.754 9.109 1 97.06 251 ARG B CA 1
ATOM 4258 C C . ARG B 1 251 ? -16.344 -6.457 8.133 1 97.06 251 ARG B C 1
ATOM 4260 O O . ARG B 1 251 ? -17.359 -7.16 8.125 1 97.06 251 ARG B O 1
ATOM 4267 N N . PRO B 1 252 ? -16.203 -5.461 7.273 1 94.25 252 PRO B N 1
ATOM 4268 C CA . PRO B 1 252 ? -17.328 -5.168 6.375 1 94.25 252 PRO B CA 1
ATOM 4269 C C . PRO B 1 252 ? -17.672 -6.344 5.469 1 94.25 252 PRO B C 1
ATOM 4271 O O . PRO B 1 252 ? -18.859 -6.574 5.18 1 94.25 252 PRO B O 1
ATOM 4274 N N . PHE B 1 253 ? -16.719 -7.133 5.066 1 97.12 253 PHE B N 1
ATOM 4275 C CA . PHE B 1 253 ? -16.953 -8.242 4.148 1 97.12 253 PHE B CA 1
ATOM 4276 C C . PHE B 1 253 ? -17.5 -9.453 4.887 1 97.12 253 PHE B C 1
ATOM 4278 O O . PHE B 1 253 ? -18.219 -10.273 4.305 1 97.12 253 PHE B O 1
ATOM 4285 N N . ILE B 1 254 ? -17.141 -9.523 6.156 1 97.94 254 ILE B N 1
ATOM 4286 C CA . ILE B 1 254 ? -17.703 -10.578 6.996 1 97.94 254 ILE B CA 1
ATOM 4287 C C . ILE B 1 254 ? -19.172 -10.273 7.281 1 97.94 254 ILE B C 1
ATOM 4289 O O . ILE B 1 254 ? -20.016 -11.164 7.184 1 97.94 254 ILE B O 1
ATOM 4293 N N . GLU B 1 255 ? -19.453 -9.031 7.516 1 97.31 255 GLU B N 1
ATOM 4294 C CA . GLU B 1 255 ? -20.797 -8.602 7.875 1 97.31 255 GLU B CA 1
ATOM 4295 C C . GLU B 1 255 ? -21.766 -8.75 6.699 1 97.31 255 GLU B C 1
ATOM 4297 O O . GLU B 1 255 ? -22.922 -9.109 6.883 1 97.31 255 GLU B O 1
ATOM 4302 N N . ASP B 1 256 ? -21.234 -8.547 5.52 1 95.38 256 ASP B N 1
ATOM 4303 C CA . ASP B 1 256 ? -22.141 -8.648 4.375 1 95.38 256 ASP B CA 1
ATOM 4304 C C . ASP B 1 256 ? -22.094 -10.039 3.756 1 95.38 256 ASP B C 1
ATOM 4306 O O . ASP B 1 256 ? -22.75 -10.297 2.74 1 95.38 256 ASP B O 1
ATOM 4310 N N . GLY B 1 257 ? -21.344 -10.891 4.305 1 97 257 GLY B N 1
ATOM 4311 C CA . GLY B 1 257 ? -21.375 -12.305 3.975 1 97 257 GLY B CA 1
ATOM 4312 C C . GLY B 1 257 ? -20.453 -12.672 2.83 1 97 257 GLY B C 1
ATOM 4313 O O . GLY B 1 257 ? -20.344 -13.844 2.459 1 97 257 GLY B O 1
ATOM 4314 N N . ARG B 1 258 ? -19.734 -11.812 2.326 1 97.94 258 ARG B N 1
ATOM 4315 C CA . ARG B 1 258 ? -18.844 -12.094 1.195 1 97.94 258 ARG B CA 1
ATOM 4316 C C . ARG B 1 258 ? -17.609 -12.852 1.642 1 97.94 258 ARG B C 1
ATOM 4318 O O . ARG B 1 258 ? -16.953 -13.516 0.832 1 97.94 258 ARG B O 1
ATOM 4325 N N . LEU B 1 259 ? -17.25 -12.656 2.924 1 98.69 259 LEU B N 1
ATOM 4326 C CA . LEU B 1 259 ? -16.188 -13.445 3.555 1 98.69 259 LEU B CA 1
ATOM 4327 C C . LEU B 1 259 ? -16.719 -14.148 4.805 1 98.69 259 LEU B C 1
ATOM 4329 O O . LEU B 1 259 ? -17.625 -13.648 5.465 1 98.69 259 LEU B O 1
ATOM 4333 N N . LYS B 1 260 ? -16.156 -15.258 5.055 1 98.69 260 LYS B N 1
ATOM 4334 C CA . LYS B 1 260 ? -16.453 -16.016 6.266 1 98.69 260 LYS B CA 1
ATOM 4335 C C . LYS B 1 260 ? -15.18 -16.266 7.078 1 98.69 260 LYS B C 1
ATOM 4337 O O . LYS B 1 260 ? -14.125 -16.562 6.512 1 98.69 260 LYS B O 1
ATOM 4342 N N . THR B 1 261 ? -15.328 -16.094 8.383 1 98.31 261 THR B N 1
ATOM 4343 C CA . THR B 1 261 ? -14.219 -16.391 9.281 1 98.31 261 THR B CA 1
ATOM 4344 C C . THR B 1 261 ? -14.117 -17.891 9.547 1 98.31 261 THR B C 1
ATOM 4346 O O . THR B 1 261 ? -15.133 -18.562 9.734 1 98.31 261 THR B O 1
ATOM 4349 N N . VAL B 1 262 ? -12.93 -18.391 9.539 1 98.44 262 VAL B N 1
ATOM 4350 C CA . VAL B 1 262 ? -12.656 -19.766 9.953 1 98.44 262 VAL B CA 1
ATOM 4351 C C . VAL B 1 262 ? -11.688 -19.766 11.133 1 98.44 262 VAL B C 1
ATOM 4353 O O . VAL B 1 262 ? -10.977 -18.797 11.359 1 98.44 262 VAL B O 1
ATOM 4356 N N . LEU B 1 263 ? -11.766 -20.844 11.992 1 97.88 263 LEU B N 1
ATOM 4357 C CA . LEU B 1 263 ? -10.883 -21 13.141 1 97.88 263 LEU B CA 1
ATOM 4358 C C . LEU B 1 263 ? -11 -19.828 14.094 1 97.88 263 LEU B C 1
ATOM 4360 O O . LEU B 1 263 ? -10 -19.328 14.617 1 97.88 263 LEU B O 1
ATOM 4364 N N . HIS B 1 264 ? -12.172 -19.359 14.234 1 95.94 264 HIS B N 1
ATOM 4365 C CA . HIS B 1 264 ? -12.453 -18.188 15.047 1 95.94 264 HIS B CA 1
ATOM 4366 C C . HIS B 1 264 ? -11.906 -18.344 16.453 1 95.94 264 HIS B C 1
ATOM 4368 O O . HIS B 1 264 ? -11.289 -17.422 17 1 95.94 264 HIS B O 1
ATOM 4374 N N . ASP B 1 265 ? -12.023 -19.5 17 1 94.81 265 ASP B N 1
ATOM 4375 C CA . ASP B 1 265 ? -11.617 -19.75 18.375 1 94.81 265 ASP B CA 1
ATOM 4376 C C . ASP B 1 265 ? -10.102 -19.734 18.516 1 94.81 265 ASP B C 1
ATOM 4378 O O . ASP B 1 265 ? -9.57 -19.625 19.625 1 94.81 265 ASP B O 1
ATOM 4382 N N . TRP B 1 266 ? -9.453 -19.781 17.406 1 96.31 266 TRP B N 1
ATOM 4383 C CA . TRP B 1 266 ? -7.992 -19.844 17.391 1 96.31 266 TRP B CA 1
ATOM 4384 C C . TRP B 1 266 ? -7.395 -18.5 17.016 1 96.31 266 TRP B C 1
ATOM 4386 O O . TRP B 1 266 ? -6.176 -18.328 17.047 1 96.31 266 TRP B O 1
ATOM 4396 N N . SER B 1 267 ? -8.219 -17.547 16.641 1 93.94 267 SER B N 1
ATOM 4397 C CA . SER B 1 267 ? -7.754 -16.266 16.141 1 93.94 267 SER B CA 1
ATOM 4398 C C . SER B 1 267 ? -7.129 -15.422 17.25 1 93.94 267 SER B C 1
ATOM 4400 O O . SER B 1 267 ? -7.777 -15.148 18.266 1 93.94 267 SER B O 1
ATOM 4402 N N . PRO B 1 268 ? -5.949 -14.945 17.047 1 92.31 268 PRO B N 1
ATOM 4403 C CA . PRO B 1 268 ? -5.273 -14.219 18.125 1 92.31 268 PRO B CA 1
ATOM 4404 C C . PRO B 1 268 ? -5.609 -12.727 18.125 1 92.31 268 PRO B C 1
ATOM 4406 O O . PRO B 1 268 ? -6.238 -12.227 17.188 1 92.31 268 PRO B O 1
ATOM 4409 N N . THR B 1 269 ? -5.289 -12.141 19.266 1 93.5 269 THR B N 1
ATOM 4410 C CA . THR B 1 269 ? -5.273 -10.688 19.422 1 93.5 269 THR B CA 1
ATOM 4411 C C . THR B 1 269 ? -3.855 -10.188 19.688 1 93.5 269 THR B C 1
ATOM 4413 O O . THR B 1 269 ? -3.1 -10.812 20.438 1 93.5 269 THR B O 1
ATOM 4416 N N . GLY B 1 270 ? -3.521 -9.156 18.938 1 92.5 270 GLY B N 1
ATOM 4417 C CA . GLY B 1 270 ? -2.203 -8.57 19.125 1 92.5 270 GLY B CA 1
ATOM 4418 C C . GLY B 1 270 ? -2.252 -7.102 19.516 1 92.5 270 GLY B C 1
ATOM 4419 O O . GLY B 1 270 ? -3.328 -6.504 19.562 1 92.5 270 GLY B O 1
ATOM 4420 N N . GLU B 1 271 ? -1.049 -6.562 19.781 1 94.31 271 GLU B N 1
ATOM 4421 C CA . GLU B 1 271 ? -0.958 -5.152 20.156 1 94.31 271 GLU B CA 1
ATOM 4422 C C . GLU B 1 271 ? -1.482 -4.258 19.031 1 94.31 271 GLU B C 1
ATOM 4424 O O . GLU B 1 271 ? -1.257 -4.531 17.844 1 94.31 271 GLU B O 1
ATOM 4429 N N . GLY B 1 272 ? -2.135 -3.244 19.469 1 96.38 272 GLY B N 1
ATOM 4430 C CA . GLY B 1 272 ? -2.631 -2.266 18.516 1 96.38 272 GLY B CA 1
ATOM 4431 C C . GLY B 1 272 ? -1.548 -1.346 17.984 1 96.38 272 GLY B C 1
ATOM 4432 O O . GLY B 1 272 ? -0.367 -1.7 18 1 96.38 272 GLY B O 1
ATOM 4433 N N . PHE B 1 273 ? -1.975 -0.24 17.484 1 97.25 273 PHE B N 1
ATOM 4434 C CA . PHE B 1 273 ? -1.064 0.694 16.828 1 97.25 273 PHE B CA 1
ATOM 4435 C C . PHE B 1 273 ? -0.303 1.519 17.859 1 97.25 273 PHE B C 1
ATOM 4437 O O . PHE B 1 273 ? -0.866 1.912 18.891 1 97.25 273 PHE B O 1
ATOM 4444 N N . HIS B 1 274 ? 0.956 1.786 17.562 1 96.88 274 HIS B N 1
ATOM 4445 C CA . HIS B 1 274 ? 1.83 2.676 18.312 1 96.88 274 HIS B CA 1
ATOM 4446 C C . HIS B 1 274 ? 2.484 3.711 17.406 1 96.88 274 HIS B C 1
ATOM 4448 O O . HIS B 1 274 ? 2.828 3.408 16.266 1 96.88 274 HIS B O 1
ATOM 4454 N N . ILE B 1 275 ? 2.58 4.832 17.906 1 96.56 275 ILE B N 1
ATOM 4455 C CA . ILE B 1 275 ? 3.447 5.816 17.266 1 96.56 275 ILE B CA 1
ATOM 4456 C C . ILE B 1 275 ? 4.84 5.758 17.891 1 96.56 275 ILE B C 1
ATOM 4458 O O . ILE B 1 275 ? 4.977 5.578 19.109 1 96.56 275 ILE B O 1
ATOM 4462 N N . TYR B 1 276 ? 5.832 5.879 17.062 1 93.81 276 TYR B N 1
ATOM 4463 C CA . TYR B 1 276 ? 7.195 5.863 17.578 1 93.81 276 TYR B CA 1
ATOM 4464 C C . TYR B 1 276 ? 8.023 6.984 16.953 1 93.81 276 TYR B C 1
ATOM 4466 O O . TYR B 1 276 ? 7.836 7.332 15.789 1 93.81 276 TYR B O 1
ATOM 4474 N N . TYR B 1 277 ? 8.852 7.555 17.672 1 89.88 277 TYR B N 1
ATOM 4475 C CA . TYR B 1 277 ? 9.711 8.656 17.266 1 89.88 277 TYR B CA 1
ATOM 4476 C C . TYR B 1 277 ? 10.977 8.703 18.125 1 89.88 277 TYR B C 1
ATOM 4478 O O . TYR B 1 277 ? 11.07 8.023 19.141 1 89.88 277 TYR B O 1
ATOM 4486 N N . SER B 1 278 ? 11.93 9.422 17.625 1 85.38 278 SER B N 1
ATOM 4487 C CA . SER B 1 278 ? 13.203 9.516 18.328 1 85.38 278 SER B CA 1
ATOM 4488 C C . SER B 1 278 ? 13.07 10.305 19.625 1 85.38 278 SER B C 1
ATOM 4490 O O . SER B 1 278 ? 12.422 11.352 19.656 1 85.38 278 SER B O 1
ATOM 4492 N N . GLY B 1 279 ? 13.641 9.781 20.656 1 78.94 279 GLY B N 1
ATOM 4493 C CA . GLY B 1 279 ? 13.68 10.5 21.922 1 78.94 279 GLY B CA 1
ATOM 4494 C C . GLY B 1 279 ? 14.672 11.648 21.922 1 78.94 279 GLY B C 1
ATOM 4495 O O . GLY B 1 279 ? 14.656 12.484 22.828 1 78.94 279 GLY B O 1
ATOM 4496 N N . ARG B 1 280 ? 15.461 11.672 21.016 1 69.06 280 ARG B N 1
ATOM 4497 C CA . ARG B 1 280 ? 16.531 12.656 20.969 1 69.06 280 ARG B CA 1
ATOM 4498 C C . ARG B 1 280 ? 16.094 13.93 20.266 1 69.06 280 ARG B C 1
ATOM 4500 O O . ARG B 1 280 ? 16.781 14.945 20.297 1 69.06 280 ARG B O 1
ATOM 4507 N N . ARG B 1 281 ? 14.953 13.789 19.562 1 69.12 281 ARG B N 1
ATOM 4508 C CA . ARG B 1 281 ? 14.477 14.93 18.797 1 69.12 281 ARG B CA 1
ATOM 4509 C C . ARG B 1 281 ? 13.219 15.523 19.422 1 69.12 281 ARG B C 1
ATOM 4511 O O . ARG B 1 281 ? 12.461 14.812 20.094 1 69.12 281 ARG B O 1
ATOM 4518 N N . HIS B 1 282 ? 13.211 16.828 19.234 1 70.69 282 HIS B N 1
ATOM 4519 C CA . HIS B 1 282 ? 11.977 17.5 19.641 1 70.69 282 HIS B CA 1
ATOM 4520 C C . HIS B 1 282 ? 10.797 17.016 18.812 1 70.69 282 HIS B C 1
ATOM 4522 O O . HIS B 1 282 ? 10.914 16.859 17.594 1 70.69 282 HIS B O 1
ATOM 4528 N N . LEU B 1 283 ? 9.742 16.766 19.516 1 79.75 283 LEU B N 1
ATOM 4529 C CA . LEU B 1 283 ? 8.492 16.422 18.844 1 79.75 283 LEU B CA 1
ATOM 4530 C C . LEU B 1 283 ? 7.797 17.688 18.328 1 79.75 283 LEU B C 1
ATOM 4532 O O . LEU B 1 283 ? 7.445 18.578 19.109 1 79.75 283 LEU B O 1
ATOM 4536 N N . PRO B 1 284 ? 7.621 17.766 17.016 1 81 284 PRO B N 1
ATOM 4537 C CA . PRO B 1 284 ? 6.926 18.953 16.516 1 81 284 PRO B CA 1
ATOM 4538 C C . PRO B 1 284 ? 5.551 19.156 17.141 1 81 284 PRO B C 1
ATOM 4540 O O . PRO B 1 284 ? 4.855 18.172 17.438 1 81 284 PRO B O 1
ATOM 4543 N N . ASN B 1 285 ? 5.188 20.406 17.328 1 83.69 285 ASN B N 1
ATOM 4544 C CA . ASN B 1 285 ? 3.918 20.734 17.969 1 83.69 285 ASN B CA 1
ATOM 4545 C C . ASN B 1 285 ? 2.74 20.109 17.219 1 83.69 285 ASN B C 1
ATOM 4547 O O . ASN B 1 285 ? 1.828 19.562 17.844 1 83.69 285 ASN B O 1
ATOM 4551 N N . GLY B 1 286 ? 2.742 20.234 15.891 1 90.94 286 GLY B N 1
ATOM 4552 C CA . GLY B 1 286 ? 1.683 19.641 15.102 1 90.94 286 GLY B CA 1
ATOM 4553 C C . GLY B 1 286 ? 1.513 18.156 15.359 1 90.94 286 GLY B C 1
ATOM 4554 O O . GLY B 1 286 ? 0.388 17.641 15.406 1 90.94 286 GLY B O 1
ATOM 4555 N N . LEU B 1 287 ? 2.654 17.469 15.562 1 93.81 287 LEU B N 1
ATOM 4556 C CA . LEU B 1 287 ? 2.615 16.031 15.828 1 93.81 287 LEU B CA 1
ATOM 4557 C C . LEU B 1 287 ? 2.021 15.758 17.203 1 93.81 287 LEU B C 1
ATOM 4559 O O . LEU B 1 287 ? 1.233 14.82 17.375 1 93.81 287 LEU B O 1
ATOM 4563 N N . ARG B 1 288 ? 2.383 16.516 18.172 1 91.19 288 ARG B N 1
ATOM 4564 C CA . ARG B 1 288 ? 1.81 16.391 19.5 1 91.19 288 ARG B CA 1
ATOM 4565 C C . ARG B 1 288 ? 0.295 16.562 19.469 1 91.19 288 ARG B C 1
ATOM 4567 O O . ARG B 1 288 ? -0.439 15.781 20.078 1 91.19 288 ARG B O 1
ATOM 4574 N N . LEU B 1 289 ? -0.167 17.594 18.766 1 93.38 289 LEU B N 1
ATOM 4575 C CA . LEU B 1 289 ? -1.594 17.875 18.641 1 93.38 289 LEU B CA 1
ATOM 4576 C C . LEU B 1 289 ? -2.312 16.719 17.938 1 93.38 289 LEU B C 1
ATOM 4578 O O . LEU B 1 289 ? -3.43 16.359 18.312 1 93.38 289 LEU B O 1
ATOM 4582 N N . LEU B 1 290 ? -1.652 16.141 16.922 1 96.81 290 LEU B N 1
ATOM 4583 C CA . LEU B 1 290 ? -2.244 15.016 16.203 1 96.81 290 LEU B CA 1
ATOM 4584 C C . LEU B 1 290 ? -2.371 13.797 17.125 1 96.81 290 LEU B C 1
ATOM 4586 O O . LEU B 1 290 ? -3.418 13.148 17.141 1 96.81 290 LEU B O 1
ATOM 4590 N N . ILE B 1 291 ? -1.3 13.508 17.844 1 96.69 291 ILE B N 1
ATOM 4591 C CA . ILE B 1 291 ? -1.306 12.391 18.781 1 96.69 291 ILE B CA 1
ATOM 4592 C C . ILE B 1 291 ? -2.426 12.578 19.797 1 96.69 291 ILE B C 1
ATOM 4594 O O . ILE B 1 291 ? -3.188 11.648 20.078 1 96.69 291 ILE B O 1
ATOM 4598 N N . ASP B 1 292 ? -2.564 13.781 20.344 1 95.19 292 ASP B N 1
ATOM 4599 C CA . ASP B 1 292 ? -3.6 14.078 21.328 1 95.19 292 ASP B CA 1
ATOM 4600 C C . ASP B 1 292 ? -4.992 13.875 20.734 1 95.19 292 ASP B C 1
ATOM 4602 O O . ASP B 1 292 ? -5.875 13.312 21.391 1 95.19 292 ASP B O 1
ATOM 4606 N N . LEU B 1 293 ? -5.172 14.32 19.547 1 96.94 293 LEU B N 1
ATOM 4607 C CA . LEU B 1 293 ? -6.48 14.195 18.922 1 96.94 293 LEU B CA 1
ATOM 4608 C C . LEU B 1 293 ? -6.828 12.734 18.672 1 96.94 293 LEU B C 1
ATOM 4610 O O . LEU B 1 293 ? -7.977 12.328 18.859 1 96.94 293 LEU B O 1
ATOM 4614 N N . ILE B 1 294 ? -5.852 11.914 18.219 1 98.06 294 ILE B N 1
ATOM 4615 C CA . ILE B 1 294 ? -6.078 10.484 18.016 1 98.06 294 ILE B CA 1
ATOM 4616 C C . ILE B 1 294 ? -6.539 9.844 19.312 1 98.06 294 ILE B C 1
ATOM 4618 O O . ILE B 1 294 ? -7.473 9.039 19.312 1 98.06 294 ILE B O 1
ATOM 4622 N N . ARG B 1 295 ? -5.891 10.258 20.359 1 96 295 ARG B N 1
ATOM 4623 C CA . ARG B 1 295 ? -6.18 9.664 21.672 1 96 295 ARG B CA 1
ATOM 4624 C C . ARG B 1 295 ? -7.512 10.164 22.219 1 96 295 ARG B C 1
ATOM 4626 O O . ARG B 1 295 ? -8.109 9.531 23.078 1 96 295 ARG B O 1
ATOM 4633 N N . GLU B 1 296 ? -7.973 11.258 21.781 1 95.69 296 GLU B N 1
ATOM 4634 C CA . GLU B 1 296 ? -9.281 11.789 22.156 1 95.69 296 GLU B CA 1
ATOM 4635 C C . GLU B 1 296 ? -10.398 11.117 21.359 1 95.69 296 GLU B C 1
ATOM 4637 O O . GLU B 1 296 ? -11.406 10.695 21.938 1 95.69 296 GLU B O 1
ATOM 4642 N N . VAL B 1 297 ? -10.18 11.031 20.047 1 96.06 297 VAL B N 1
ATOM 4643 C CA . VAL B 1 297 ? -11.195 10.469 19.156 1 96.06 297 VAL B CA 1
ATOM 4644 C C . VAL B 1 297 ? -11.281 8.961 19.375 1 96.06 297 VAL B C 1
ATOM 4646 O O . VAL B 1 297 ? -12.367 8.383 19.297 1 96.06 297 VAL B O 1
ATOM 4649 N N . LYS B 1 298 ? -10.164 8.242 19.547 1 96.5 298 LYS B N 1
ATOM 4650 C CA . LYS B 1 298 ? -10.039 6.809 19.781 1 96.5 298 LYS B CA 1
ATOM 4651 C C . LYS B 1 298 ? -10.797 6.008 18.719 1 96.5 298 LYS B C 1
ATOM 4653 O O . LYS B 1 298 ? -11.672 5.211 19.047 1 96.5 298 LYS B O 1
ATOM 4658 N N . PRO B 1 299 ? -10.344 6.176 17.453 1 95.88 299 PRO B N 1
ATOM 4659 C CA . PRO B 1 299 ? -11.086 5.488 16.406 1 95.88 299 PRO B CA 1
ATOM 4660 C C . PRO B 1 299 ? -11.094 3.971 16.578 1 95.88 299 PRO B C 1
ATOM 4662 O O . PRO B 1 299 ? -12.008 3.295 16.109 1 95.88 299 PRO B O 1
ATOM 4665 N N . LEU B 1 300 ? -10.086 3.41 17.172 1 96.69 300 LEU B N 1
ATOM 4666 C CA . LEU B 1 300 ? -9.984 1.968 17.359 1 96.69 300 LEU B CA 1
ATOM 4667 C C . LEU B 1 300 ? -9.906 1.622 18.844 1 96.69 300 LEU B C 1
ATOM 4669 O O . LEU B 1 300 ? -9.258 0.645 19.234 1 96.69 300 LEU B O 1
ATOM 4673 N N . GLY B 1 301 ? -10.477 2.432 19.562 1 92.44 301 GLY B N 1
ATOM 4674 C CA . GLY B 1 301 ? -10.422 2.236 21 1 92.44 301 GLY B CA 1
ATOM 4675 C C . GLY B 1 301 ? -9.039 2.457 21.578 1 92.44 301 GLY B C 1
ATOM 4676 O O . GLY B 1 301 ? -8.07 2.662 20.828 1 92.44 301 GLY B O 1
ATOM 4677 N N . LEU B 1 302 ? -8.859 2.697 22.828 1 87.88 302 LEU B N 1
ATOM 4678 C CA . LEU B 1 302 ? -7.605 2.855 23.547 1 87.88 302 LEU B CA 1
ATOM 4679 C C . LEU B 1 302 ? -7.805 2.617 25.047 1 87.88 302 LEU B C 1
ATOM 4681 O O . LEU B 1 302 ? -8.773 3.104 25.625 1 87.88 302 LEU B O 1
#

Solvent-accessible surface area (backbone atoms only — not comparable to full-atom values): 31719 Å² total; per-residue (Å²): 126,83,80,44,75,69,45,51,53,37,48,51,50,47,50,36,27,66,71,58,37,31,53,60,62,23,10,60,75,71,72,43,50,39,67,55,47,51,52,42,48,51,51,49,24,60,74,69,70,43,64,39,62,44,74,54,103,85,45,49,43,68,28,73,59,22,48,53,47,45,53,63,43,38,42,58,51,48,45,50,53,31,53,58,41,44,55,32,63,75,38,92,67,61,46,50,77,37,36,35,40,26,24,62,64,47,38,45,56,49,43,23,75,40,44,36,58,46,45,68,77,32,64,57,33,31,40,36,42,43,64,42,69,51,80,66,61,46,56,64,70,62,32,64,32,35,35,39,50,48,92,70,63,63,84,87,38,44,72,44,82,51,29,29,65,40,44,40,37,35,31,27,10,59,68,34,36,71,73,73,48,78,58,82,47,82,75,46,42,70,80,40,50,26,52,35,40,44,42,51,84,71,44,70,57,54,53,66,34,33,44,97,89,44,75,48,75,38,83,65,39,54,43,38,35,34,59,46,67,67,40,46,50,40,24,14,60,56,35,49,25,35,32,79,41,54,36,83,81,46,43,68,39,41,75,72,56,52,26,40,78,44,47,65,76,30,40,37,71,42,61,19,38,21,39,34,31,58,71,87,46,75,76,39,52,63,48,53,53,49,53,52,47,41,61,68,68,28,77,56,39,108,127,81,80,43,75,69,45,52,52,37,48,50,50,48,50,36,27,66,72,57,39,31,54,60,61,22,10,61,74,70,72,43,51,37,67,55,47,52,50,42,46,52,50,48,24,61,73,69,71,44,65,40,61,42,77,54,103,84,45,50,43,67,30,74,59,21,49,53,47,45,54,63,42,38,44,58,52,48,44,51,53,30,52,57,40,46,54,30,63,74,38,92,66,61,47,50,75,37,36,36,39,24,24,62,64,47,38,43,55,47,45,22,77,42,44,36,58,46,45,68,76,34,64,55,34,30,41,36,42,43,64,41,67,52,80,66,62,47,54,68,70,62,32,64,29,34,36,39,49,49,92,69,64,64,84,87,40,43,73,44,80,53,29,30,66,39,45,39,36,35,33,27,9,59,67,33,36,70,73,73,49,78,56,82,47,81,74,47,41,71,79,41,50,26,53,34,39,45,43,52,82,71,43,71,57,54,53,65,33,32,44,96,90,45,74,47,74,36,83,64,39,54,43,38,34,36,58,46,67,67,40,45,51,40,25,13,60,56,36,49,26,34,32,79,43,54,35,83,80,44,42,68,40,42,75,71,56,52,27,42,77,46,48,66,76,30,41,38,74,43,60,19,39,21,39,33,29,55,73,88,45,76,75,39,53,65,49,53,55,49,54,52,47,41,62,68,69,28,76,55,37,108

Secondary structure (DSSP, 8-state):
----HHHHHHHHHHHHHHHHS-HHHHHHHHTS-HHHHHHHHHHHHHHHTS--EEE-SS-EEE-HHHHHHHHHHHHHHHHHHHHHHHHHTTSSS--EEEEEEE-HHHIIIIITTTHHHHHHH-TTEEEEEEE-SS---TTTTT-SEEEEETT-S-TTEEEEE-S--EEEEEEE-HHHHHHH---SSGGGGGGS-BEEEB-TTSPBPPEEEEETTEEEEE----SEEE--HHHHHHHHHTTS-BEEEEHHHHHHHHHTTSSEEESGGG--EE--EEEEEETTSPPPHHHHHHHHHHHHH-TT--/----HHHHHHHHHHHHHHHHS-HHHHHHHHTS-HHHHHHHHHHHHHHHTS--EEE-SS-EEE-HHHHHHHHHHHHHHHHHHHHHHHHGGGSSS--EEEEEEE-HHHIIIIITTTHHHHHHH-TTEEEEEEE-SS---TTTTT-SEEEEETT-S-TTSEEEE-S--EEEEEEE-HHHHHHH---SSGGGGGGS-BEEEB-TTSPBPPEEEEETTEEEEE----SEEE--HHHHHHHHHTTS-BEEEEHHHHHHHHHTTSSEEESGGG--EE--EEEEE-TTSPPPHHHHHHHHHHHHH-TT--

Foldseek 3Di:
DPCDPLNVLLLQLLLLCAVVQDLCRSCVVSVHHSVVSVVSQVVNCVVVVHHQWDDDPVTTHGDPVVVVSNLVVLQVVLQVVQVVLQVCVPPPARADEAFEEEEPCCVVQQQVVQVVVLCVRHVRYHYHYHYDQADDPCSSVSHQKYKDFPPVDDPQWDKDALAAWWWKFKKAFPVLCVVQNADQDPVCLQSWAEAWEQGNVRDIAFDWWDAPHDIDTHPGDHDHYDHDQVVQQVCRLVNRGIYIGTCVVCVVCCVVRSMPTGPVNTIDIGGGMMMIGHPVGDRRPSNVVSSVSSNVVRSRHD/DPCDPLNVLLLQLLLLCAVVQDLCRSCVVSVHHSVVSVVSQVVNCVVVVHHQWDDDPVTTHGDPVVVVSNQVVLQVVLQVVQVVLQVCVPPPARADEAFEEEEPCCVVQQQVVQVVVLCVRHVRYHYHYHYDQADDPCSSVSHQKYKDFPPVDDPQWDKDALAAWWWKFKKAFPVLCVVQNADQDPVCLQSWAEAWEQGNVRDIAFDWWDAPHDIDTHPGDHDHYDHDDVVQQVCRLVNRGIYIGTCVVCVVCCVVRSMPTGPVNTIDIGGGMMMIGHPVGDRRPSNVVSSVSSNVVRSRHD

InterPro domains:
  IPR000847 LysR, HTH, N-terminal domain [PF00126] (10-67)
  IPR000847 LysR, HTH, N-terminal domain [PS50931] (7-63)
  IPR005119 LysR, substrate-binding [PF03466] (93-297)
  IPR036388 Winged helix-like DNA-binding domain superfamily [G3DSA:1.10.10.10] (2-89)
  IPR036390 Winged helix DNA-binding domain superfamily [SSF46785] (4-87)
  IPR058163 LysR-type transcriptional regulator, proteobacterial-type [PTHR30537] (6-296)

pLDDT: mean 86.66, std 13.33, range [40.22, 98.81]

Nearest PDB structures (foldseek):
  3mz1-assembly1_A  TM=8.903E-01  e=3.005E-19  Sinorhizobium meliloti 1021
  3mz1-assembly2_C  TM=8.836E-01  e=1.445E-18  Sinorhizobium meliloti 1021
  7trw-assembly1_A-2  TM=8.905E-01  e=2.765E-17  Yersinia pestis CO92
  6g4r-assembly1_E  TM=5.291E-01  e=1.301E-17  Corynebacterium glutamicum
  7d98-assembly1_Q  TM=4.921E-01  e=4.972E-16  Cupriavidus necator

Sequence (604 aa):
MPVNRSDLADFSHFLAIARHRNFRRAGLEQGVSASALSHALKGLEARLGVRLLNRTNRSVTLTAAGEELYNALNGPFAEISGAVDSLNRFRAAPAGRIRLNVLEHAASLLLAPVLPVFVDLYPDVEVDVSVSNHMLDVIGEGFDAGIRYGGTVPEDMIARRLSADIGWRIVGSPEYLNTYGVPQHPQDLKAHRCLRVRLGDDTLYRWEFEQAGEAISLDVPGAVTIDDTQFAIALALGGTALAYLPEPCVRPFIEDGRLKTVLHDWSPTGEGFHIYYSGRRHLPNGLRLLIDLIREVKPLGLMPVNRSDLADFSHFLAIARHRNFRRAGLEQGVSASALSHALKGLEARLGVRLLNRTNRSVTLTAAGEELYNALNGPFAEISGAVDSLNRFRAAPAGRIRLNVLEHAASLLLAPVLPVFVDLYPDVEVDVSVSNHMLDVIGEGFDAGIRYGGTVPEDMIARRLSADIGWRIVGSPEYLNTYGVPQHPQDLKAHRCLRVRLGDDTLYRWEFEQAGEAISLDVPGAVTIDDTQFAIALALGGTALAYLPEPCVRPFIEDGRLKTVLHDWSPTGEGFHIYYSGRRHLPNGLRLLIDLIREVKPLGL

Radius of gyration: 25.28 Å; Cα contacts (8 Å, |Δi|>4): 1146; chains: 2; bounding box: 64×62×53 Å